Protein AF-0000000077050697 (afdb_homodimer)

Solvent-accessible surface area (backbone atoms only — not comparable to full-atom values): 26964 Å² total; per-residue (Å²): 130,78,78,72,77,66,85,52,24,42,41,36,39,26,27,23,24,44,26,46,41,58,76,64,43,28,37,49,39,69,56,74,50,48,52,27,74,66,10,50,52,34,11,34,51,31,8,44,47,38,38,74,70,66,63,72,64,63,34,35,37,26,16,50,36,51,28,16,42,50,24,42,50,38,16,26,50,55,42,72,49,66,53,45,53,56,48,64,35,68,53,36,34,37,38,32,39,25,58,45,41,70,39,42,50,64,62,46,26,72,72,64,32,60,70,53,47,45,39,40,72,37,33,44,76,43,45,33,57,57,44,54,82,84,36,95,81,21,51,82,76,36,79,91,40,63,90,50,61,68,90,73,51,60,42,36,27,17,45,47,56,38,28,65,55,26,48,57,49,38,63,70,59,49,44,59,42,33,66,72,53,40,27,37,36,36,20,26,24,62,53,36,47,46,35,48,49,31,64,74,49,66,50,49,70,74,59,50,48,73,62,58,73,39,59,18,43,38,31,38,38,38,20,40,89,86,62,47,75,49,69,41,94,75,27,57,80,81,44,38,37,27,64,65,73,61,65,69,60,50,54,53,42,27,51,52,61,67,52,73,78,57,81,131,132,77,79,73,76,64,85,52,23,42,41,35,40,25,26,23,25,43,26,47,41,59,76,64,42,30,38,49,38,70,57,75,50,50,52,27,74,67,11,50,51,34,9,34,50,29,8,43,48,39,36,75,71,65,64,70,64,63,35,36,37,24,16,49,36,51,28,17,42,50,23,42,49,39,16,27,51,54,40,72,49,65,52,44,54,55,47,65,35,69,52,37,34,37,40,32,39,24,57,46,42,70,38,42,50,65,61,46,26,73,71,65,32,58,69,54,47,45,40,39,71,35,34,42,75,42,47,34,58,58,42,53,83,84,37,93,82,21,51,82,77,35,79,91,42,63,88,51,61,68,92,75,53,59,40,36,27,18,48,48,55,38,29,66,55,24,46,59,50,39,62,69,58,49,47,59,42,32,65,72,53,41,26,38,37,37,18,26,24,60,51,36,45,48,34,48,48,31,63,75,49,66,50,49,70,75,59,50,48,74,64,59,72,39,58,18,43,39,32,38,37,38,19,37,89,84,61,46,75,48,71,41,95,74,27,58,81,81,44,39,37,28,64,65,72,62,64,68,60,49,54,52,42,28,51,52,62,67,52,72,79,56,80,130

Secondary structure (DSSP, 8-state):
------SSEEEEEEE---BHHHHTTB--TTS-PPBPHHHHHHHHHHHHHHHHTT---SEEEE-SSHHHHHHHHHHHHHTT-TTS-EEE-GGGSPPP-GGGTT-BHHHHHHHH-HHHHHHHHH-SSPPPPPPPTTSTT-GGGSGGGTTS-GGGS-SS--HHHHHHHHHHHIIIIIHHHHHTT--EEEEE-HHHHHHHHHHHTT--HHHHTT--PPTT--EEEEE-TTS-B---TT--TT-SSEESS-HHHHHHHHHHHHGGG---/------SSEEEEEEE---BHHHHTTB--TTS-PPBPHHHHHHHHHHHHHHHHTT---SEEEE-SSHHHHHHHHHHHHHTT-TTS-EEE-GGGSPPP-GGGTT-BHHHHHHHH-HHHHHHHHH-SS-PPPPPPTTSTT-GGGSGGGTTS-GGGS-SS--HHHHHHHHHHHIIIIIHHHHHTT--EEEEE-HHHHHHHHHHHTT--HHHHTT----TT--EEEEE-TTS-B---TT--TT-SSEESS-HHHHHHHHHHHHGGG---

Organism: Blastocystis hominis (NCBI:txid12968)

InterPro domains:
  IPR001345 Phosphoglycerate/bisphosphoglycerate mutase, active site [PS00175] (13-22)
  IPR005952 Phosphoglycerate mutase 1 [MF_01039] (8-244)
  IPR005952 Phosphoglycerate mutase 1 [PTHR11931] (9-262)
  IPR005952 Phosphoglycerate mutase 1 [TIGR01258] (10-262)
  IPR013078 Histidine phosphatase superfamily, clade-1 [PF00300] (11-130)
  IPR013078 Histidine phosphatase superfamily, clade-1 [SM00855] (10-196)
  IPR013078 Histidine phosphatase superfamily, clade-1 [cd07067] (10-232)
  IPR029033 Histidine phosphatase superfamily [G3DSA:3.40.50.1240] (3-264)
  IPR029033 Histidine phosphatase superfamily [SSF53254] (10-228)

Sequence (528 aa):
MASSVKPFNRLVLVRHGESQWNKENRFTGWYDVPLSDKGIEEAREGGRLIKAEGLEFDAAYTSCLKRAIKTLFLSLEEADQLWIPVTKCWRLNERHYGALTGLNKQETVDKHGIDQVMIWRRSYDIPPPAVTTDSEYYPGNDRRYADIPKNELPTTESLKTTAERFLPYWKEEIFPRVLKGERLIISAHGNSLRALVMYLDQISEKDITGLNIPTACPLVYDFDEKGNIIPHPDAIAPLRGHYLGDQAAIRAKINKVANQTKKKMASSVKPFNRLVLVRHGESQWNKENRFTGWYDVPLSDKGIEEAREGGRLIKAEGLEFDAAYTSCLKRAIKTLFLSLEEADQLWIPVTKCWRLNERHYGALTGLNKQETVDKHGIDQVMIWRRSYDIPPPAVTTDSEYYPGNDRRYADIPKNELPTTESLKTTAERFLPYWKEEIFPRVLKGERLIISAHGNSLRALVMYLDQISEKDITGLNIPTACPLVYDFDEKGNIIPHPDAIAPLRGHYLGDQAAIRAKINKVANQTKKK

pLDDT: mean 94.72, std 10.79, range [26.59, 99.0]

Nearest PDB structures (foldseek):
  1e58-assembly1_A  TM=9.901E-01  e=5.405E-39  Escherichia coli K-12
  5vve-assembly1_A  TM=9.774E-01  e=3.260E-39  Naegleria fowleri
  3gp5-assembly1_A  TM=9.749E-01  e=2.626E-38  Burkholderia pseudomallei
  4odi-assembly1_C  TM=9.774E-01  e=1.166E-36  Toxoplasma gondii ME49
  3kkk-assembly1_A  TM=9.720E-01  e=1.558E-35  Plasmodium falciparum 3D7

Foldseek 3Di:
DPPPPDQWFKEKEAEFFAFPCNVVQAAAFQNQTARDPRRLVLLLVLLLLCLVVVHDFQEEEEEPHHRLVSSVCNSCVSNVNNPHYYYYYNLQTGFQQAPRHPPHLQVVCVVPNLVVSLCCVQAAFDHHDFHDCPDPSFCCVPPSCVPPPSVLTGRGGGLNVSLVSNVVCCVPPPQVCSLVRGYYYYGGHFSNVLSVQCVQLVPDSVRSSLFGDFHNWMWMWIAGNVGHTDADPQDDPPGRTHTGDDSVVRVVRRVVRNCSNDDD/DPPPPDQWFKEKEAEFFAFPCNVVQAAAFQNQTARDPRRLVLLLVLLLLCLVVVHDFQEEEEEPHHRLVSSVCNSCVSNVNNPHYYYYYNLQTGFQQAPRHPPHLQVVCVVPNLVVSLCCPQAAFDHHDFHDCPDPSFCCVPPSCVPPPSVLTGRIGGLNVSLVSNVVCCVPPPQVCSLVRGYYYYGGHF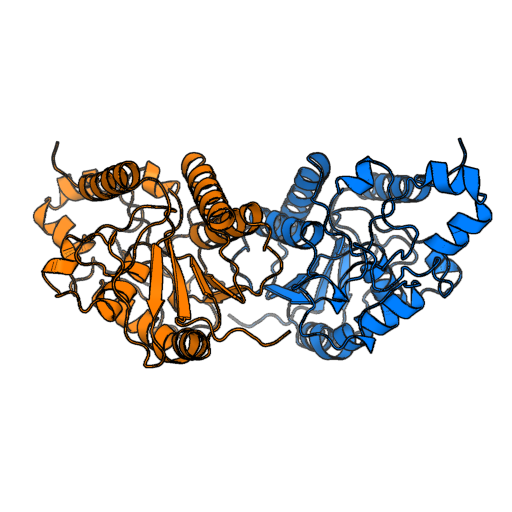SNVLSVQCVQLVPDSVRSSLFGDFHNWMWMWIAGNVGHTDADPQDDPPGRTHTGDDSVVRVVRRVVRNCSNDDD

Structure (mmCIF, N/CA/C/O backbone):
data_AF-0000000077050697-model_v1
#
loop_
_entity.id
_entity.type
_entity.pdbx_description
1 polymer 'Phosphoglycerate mutase'
#
loop_
_atom_site.group_PDB
_atom_site.id
_atom_site.type_symbol
_atom_site.label_atom_id
_atom_site.label_alt_id
_atom_site.label_comp_id
_atom_site.label_asym_id
_atom_site.label_entity_id
_atom_site.label_seq_id
_atom_site.pdbx_PDB_ins_code
_atom_site.Cartn_x
_atom_site.Cartn_y
_atom_site.Cartn_z
_atom_site.occupancy
_atom_site.B_iso_or_equiv
_atom_site.auth_seq_id
_atom_site.auth_comp_id
_atom_site.auth_asym_id
_atom_site.auth_atom_id
_atom_site.pdbx_PDB_model_num
ATOM 1 N N . MET A 1 1 ? -24.938 -2.729 17.453 1 27.16 1 MET A N 1
ATOM 2 C CA . MET A 1 1 ? -25.453 -3.516 16.344 1 27.16 1 MET A CA 1
ATOM 3 C C . MET A 1 1 ? -24.859 -4.918 16.328 1 27.16 1 MET A C 1
ATOM 5 O O . MET A 1 1 ? -23.641 -5.074 16.516 1 27.16 1 MET A O 1
ATOM 9 N N . ALA A 1 2 ? -25.562 -5.949 16.688 1 29.33 2 ALA A N 1
ATOM 10 C CA . ALA A 1 2 ? -25.328 -7.379 16.859 1 29.33 2 ALA A CA 1
ATOM 11 C C . ALA A 1 2 ? -24.516 -7.938 15.688 1 29.33 2 ALA A C 1
ATOM 13 O O . ALA A 1 2 ? -24.859 -7.719 14.523 1 29.33 2 ALA A O 1
ATOM 14 N N . SER A 1 3 ? -23.156 -8.086 15.727 1 36.81 3 SER A N 1
ATOM 15 C CA . SER A 1 3 ? -22.391 -8.734 14.672 1 36.81 3 SER A CA 1
ATOM 16 C C . SER A 1 3 ? -23.156 -9.898 14.062 1 36.81 3 SER A C 1
ATOM 18 O O . SER A 1 3 ? -23.484 -10.867 14.75 1 36.81 3 SER A O 1
ATOM 20 N N . SER A 1 4 ? -24.203 -9.703 13.32 1 39.28 4 SER A N 1
ATOM 21 C CA . SER A 1 4 ? -24.828 -10.844 12.656 1 39.28 4 SER A CA 1
ATOM 22 C C . SER A 1 4 ? -23.781 -11.867 12.234 1 39.28 4 SER A C 1
ATOM 24 O O . SER A 1 4 ? -22.781 -11.531 11.586 1 39.28 4 SER A O 1
ATOM 26 N N . VAL A 1 5 ? -23.438 -12.938 12.906 1 45.5 5 VAL A N 1
ATOM 27 C CA . VAL A 1 5 ? -22.594 -14.094 12.633 1 45.5 5 VAL A CA 1
ATOM 28 C C . VAL A 1 5 ? -22.703 -14.484 11.164 1 45.5 5 VAL A C 1
ATOM 30 O O . VAL A 1 5 ? -23.781 -14.867 10.695 1 45.5 5 VAL A O 1
ATOM 33 N N . LYS A 1 6 ? -22.016 -13.836 10.281 1 57.53 6 LYS A N 1
ATOM 34 C CA . LYS A 1 6 ? -22.078 -14.359 8.922 1 57.53 6 LYS A CA 1
ATOM 35 C C . LYS A 1 6 ? -21.797 -15.859 8.898 1 57.53 6 LYS A C 1
ATOM 37 O O . LYS A 1 6 ? -20.828 -16.328 9.523 1 57.53 6 LYS A O 1
ATOM 42 N N . PRO A 1 7 ? -22.688 -16.641 8.258 1 70 7 PRO A N 1
ATOM 43 C CA . PRO A 1 7 ? -22.656 -18.109 8.242 1 70 7 PRO A CA 1
ATOM 44 C C . PRO A 1 7 ? -21.359 -18.656 7.629 1 70 7 PRO A C 1
ATOM 46 O O . PRO A 1 7 ? -21.094 -19.859 7.742 1 70 7 PRO A O 1
ATOM 49 N N . PHE A 1 8 ? -20.453 -17.766 7.012 1 85.81 8 PHE A N 1
ATOM 50 C CA . PHE A 1 8 ? -19.219 -18.312 6.445 1 85.81 8 PHE A CA 1
ATOM 51 C C . PHE A 1 8 ? -18.109 -17.266 6.492 1 85.81 8 PHE A C 1
ATOM 53 O O . PHE A 1 8 ? -18.375 -16.078 6.656 1 85.81 8 PHE A O 1
ATOM 60 N N . ASN A 1 9 ? -16.875 -17.703 6.59 1 91.81 9 ASN A N 1
ATOM 61 C CA . ASN A 1 9 ? -15.68 -16.891 6.457 1 91.81 9 ASN A CA 1
ATOM 62 C C . ASN A 1 9 ? -15.227 -16.781 5.004 1 91.81 9 ASN A C 1
ATOM 64 O O . ASN A 1 9 ? -15.305 -17.766 4.258 1 91.81 9 ASN A O 1
ATOM 68 N N . ARG A 1 10 ? -14.812 -15.586 4.629 1 95.56 10 ARG A N 1
ATOM 69 C CA . ARG A 1 10 ? -14.578 -15.375 3.203 1 95.56 10 ARG A CA 1
ATOM 70 C C . ARG A 1 10 ? -13.125 -14.992 2.941 1 95.56 10 ARG A C 1
ATOM 72 O O . ARG A 1 10 ? -12.531 -14.227 3.703 1 95.56 10 ARG A O 1
ATOM 79 N N . LEU A 1 11 ? -12.547 -15.516 1.883 1 98.62 11 LEU A N 1
ATOM 80 C CA . LEU A 1 11 ? -11.227 -15.219 1.341 1 98.62 11 LEU A CA 1
ATOM 81 C C . LEU A 1 11 ? -11.312 -14.883 -0.144 1 98.62 11 LEU A C 1
ATOM 83 O O . LEU A 1 11 ? -11.969 -15.594 -0.908 1 98.62 11 LEU A O 1
ATOM 87 N N . VAL A 1 12 ? -10.703 -13.773 -0.524 1 98.94 12 VAL A N 1
ATOM 88 C CA . VAL A 1 12 ? -10.625 -13.414 -1.937 1 98.94 12 VAL A CA 1
ATOM 89 C C . VAL A 1 12 ? -9.188 -13.547 -2.426 1 98.94 12 VAL A C 1
ATOM 91 O O . VAL A 1 12 ? -8.25 -13.062 -1.777 1 98.94 12 VAL A O 1
ATOM 94 N N . LEU A 1 13 ? -8.969 -14.242 -3.494 1 98.94 13 LEU A N 1
ATOM 95 C CA . LEU A 1 13 ? -7.68 -14.406 -4.152 1 98.94 13 LEU A CA 1
ATOM 96 C C . LEU A 1 13 ? -7.652 -13.68 -5.488 1 98.94 13 LEU A C 1
ATOM 98 O O . LEU A 1 13 ? -8.602 -13.773 -6.273 1 98.94 13 LEU A O 1
ATOM 102 N N . VAL A 1 14 ? -6.57 -12.969 -5.742 1 98.94 14 VAL A N 1
ATOM 103 C CA . VAL A 1 14 ? -6.426 -12.25 -7.008 1 98.94 14 VAL A CA 1
ATOM 104 C C . VAL A 1 14 ? -5.012 -12.445 -7.551 1 98.94 14 VAL A C 1
ATOM 106 O O . VAL A 1 14 ? -4.035 -12.055 -6.906 1 98.94 14 VAL A O 1
ATOM 109 N N . ARG A 1 15 ? -4.898 -13.07 -8.695 1 98.94 15 ARG A N 1
ATOM 110 C CA . ARG A 1 15 ? -3.629 -13.039 -9.406 1 98.94 15 ARG A CA 1
ATOM 111 C C . ARG A 1 15 ? -3.34 -11.641 -9.953 1 98.94 15 ARG A C 1
ATOM 113 O O . ARG A 1 15 ? -4.254 -10.938 -10.391 1 98.94 15 ARG A O 1
ATOM 120 N N . HIS A 1 16 ? -2.084 -11.281 -9.953 1 98.94 16 HIS A N 1
ATOM 121 C CA . HIS A 1 16 ? -1.757 -9.969 -10.492 1 98.94 16 HIS A CA 1
ATOM 122 C C . HIS A 1 16 ? -2.26 -9.82 -11.922 1 98.94 16 HIS A C 1
ATOM 124 O O . HIS A 1 16 ? -2.486 -10.82 -12.617 1 98.94 16 HIS A O 1
ATOM 130 N N . GLY A 1 17 ? -2.422 -8.578 -12.406 1 98.75 17 GLY A N 1
ATOM 131 C CA . GLY A 1 17 ? -2.76 -8.312 -13.797 1 98.75 17 GLY A CA 1
ATOM 132 C C . GLY A 1 17 ? -1.638 -8.648 -14.758 1 98.75 17 GLY A C 1
ATOM 133 O O . GLY A 1 17 ? -0.542 -9.023 -14.336 1 98.75 17 GLY A O 1
ATOM 134 N N . GLU A 1 18 ? -1.952 -8.469 -16.047 1 98.44 18 GLU A N 1
ATOM 135 C CA . GLU A 1 18 ? -0.932 -8.703 -17.062 1 98.44 18 GLU A CA 1
ATOM 136 C C . GLU A 1 18 ? 0.315 -7.863 -16.812 1 98.44 18 GLU A C 1
ATOM 138 O O . GLU A 1 18 ? 0.217 -6.66 -16.562 1 98.44 18 GLU A O 1
ATOM 143 N N . SER A 1 19 ? 1.429 -8.547 -16.734 1 98.5 19 SER A N 1
ATOM 144 C CA . SER A 1 19 ? 2.701 -7.844 -16.609 1 98.5 19 SER A CA 1
ATOM 145 C C . SER A 1 19 ? 3.314 -7.547 -17.969 1 98.5 19 SER A C 1
ATOM 147 O O . SER A 1 19 ? 2.869 -8.086 -18.984 1 98.5 19 SER A O 1
ATOM 149 N N . GLN A 1 20 ? 4.305 -6.723 -17.938 1 98.5 20 GLN A N 1
ATOM 150 C CA . GLN A 1 20 ? 5.035 -6.434 -19.172 1 98.5 20 GLN A CA 1
ATOM 151 C C . GLN A 1 20 ? 5.648 -7.703 -19.766 1 98.5 20 GLN A C 1
ATOM 153 O O . GLN A 1 20 ? 5.629 -7.902 -20.984 1 98.5 20 GLN A O 1
ATOM 158 N N . TRP A 1 21 ? 6.168 -8.602 -18.938 1 97.81 21 TRP A N 1
ATOM 159 C CA . TRP A 1 21 ? 6.82 -9.805 -19.453 1 97.81 21 TRP A CA 1
ATOM 160 C C . TRP A 1 21 ? 5.789 -10.875 -19.812 1 97.81 21 TRP A C 1
ATOM 162 O O . TRP A 1 21 ? 6.078 -11.797 -20.578 1 97.81 21 TRP A O 1
ATOM 172 N N . ASN A 1 22 ? 4.586 -10.812 -19.203 1 95.44 22 ASN A N 1
ATOM 173 C CA . ASN A 1 22 ? 3.488 -11.57 -19.781 1 95.44 22 ASN A CA 1
ATOM 174 C C . ASN A 1 22 ? 3.248 -11.188 -21.234 1 95.44 22 ASN A C 1
ATOM 176 O O . ASN A 1 22 ? 3.156 -12.055 -22.109 1 95.44 22 ASN A O 1
ATOM 180 N N . LYS A 1 23 ? 3.1 -9.922 -21.453 1 95.69 23 LYS A N 1
ATOM 181 C CA . LYS A 1 23 ? 2.83 -9.359 -22.781 1 95.69 23 LYS A CA 1
ATOM 182 C C . LYS A 1 23 ? 3.924 -9.75 -23.766 1 95.69 23 LYS A C 1
ATOM 184 O O . LYS A 1 23 ? 3.645 -10 -24.953 1 95.69 23 LYS A O 1
ATOM 189 N N . GLU A 1 24 ? 5.078 -9.883 -23.297 1 96.88 24 GLU A N 1
ATOM 190 C CA . GLU A 1 24 ? 6.227 -10.188 -24.156 1 96.88 24 GLU A CA 1
ATOM 191 C C . GLU A 1 24 ? 6.496 -11.688 -24.203 1 96.88 24 GLU A C 1
ATOM 193 O O . GLU A 1 24 ? 7.484 -12.125 -24.797 1 96.88 24 GLU A O 1
ATOM 198 N N . ASN A 1 25 ? 5.734 -12.484 -23.578 1 95.44 25 ASN A N 1
ATOM 199 C CA . ASN A 1 25 ? 5.812 -13.945 -23.562 1 95.44 25 ASN A CA 1
ATOM 200 C C . ASN A 1 25 ? 7.156 -14.43 -23.016 1 95.44 25 ASN A C 1
ATOM 202 O O . ASN A 1 25 ? 7.797 -15.297 -23.625 1 95.44 25 ASN A O 1
ATOM 206 N N . ARG A 1 26 ? 7.516 -13.82 -21.859 1 97.5 26 ARG A N 1
ATOM 207 C CA . ARG A 1 26 ? 8.773 -14.188 -21.203 1 97.5 26 ARG A CA 1
ATOM 208 C C . ARG A 1 26 ? 8.516 -14.859 -19.859 1 97.5 26 ARG A C 1
ATOM 210 O O . ARG A 1 26 ? 7.508 -14.586 -19.203 1 97.5 26 ARG A O 1
ATOM 217 N N . PHE A 1 27 ? 9.461 -15.742 -19.531 1 97.5 27 PHE A N 1
ATOM 218 C CA . PHE A 1 27 ? 9.453 -16.281 -18.172 1 97.5 27 PHE A CA 1
ATOM 219 C C . PHE A 1 27 ? 9.844 -15.195 -17.172 1 97.5 27 PHE A C 1
ATOM 221 O O . PHE A 1 27 ? 10.906 -14.586 -17.281 1 97.5 27 PHE A O 1
ATOM 228 N N . THR A 1 28 ? 9.047 -14.961 -16.203 1 97.69 28 THR A N 1
ATOM 229 C CA . THR A 1 28 ? 9.305 -13.859 -15.273 1 97.69 28 THR A CA 1
ATOM 230 C C . THR A 1 28 ? 9.781 -14.383 -13.922 1 97.69 28 THR A C 1
ATOM 232 O O . THR A 1 28 ? 10.961 -14.25 -13.586 1 97.69 28 THR A O 1
ATOM 235 N N . GLY A 1 29 ? 8.859 -15.07 -13.125 1 97.88 29 GLY A N 1
ATOM 236 C CA . GLY A 1 29 ? 9.188 -15.562 -11.797 1 97.88 29 GLY A CA 1
ATOM 237 C C . GLY A 1 29 ? 9.375 -14.461 -10.773 1 97.88 29 GLY A C 1
ATOM 238 O O . GLY A 1 29 ? 8.5 -13.602 -10.609 1 97.88 29 GLY A O 1
ATOM 239 N N . TRP A 1 30 ? 10.562 -14.422 -10.102 1 98.44 30 TRP A N 1
ATOM 240 C CA . TRP A 1 30 ? 10.828 -13.469 -9.031 1 98.44 30 TRP A CA 1
ATOM 241 C C . TRP A 1 30 ? 11.305 -12.133 -9.594 1 98.44 30 TRP A C 1
ATOM 243 O O . TRP A 1 30 ? 11.438 -11.156 -8.852 1 98.44 30 TRP A O 1
ATOM 253 N N . TYR A 1 31 ? 11.586 -12.102 -10.961 1 98.06 31 TYR A N 1
ATOM 254 C CA . TYR A 1 31 ? 12 -10.812 -11.516 1 98.06 31 TYR A CA 1
ATOM 255 C C . TYR A 1 31 ? 10.891 -9.781 -11.367 1 98.06 31 TYR A C 1
ATOM 257 O O . TYR A 1 31 ? 9.719 -10.086 -11.57 1 98.06 31 TYR A O 1
ATOM 265 N N . ASP A 1 32 ? 11.25 -8.555 -11.039 1 98.31 32 ASP A N 1
ATOM 266 C CA . ASP A 1 32 ? 10.281 -7.551 -10.594 1 98.31 32 ASP A CA 1
ATOM 267 C C . ASP A 1 32 ? 9.828 -6.664 -11.75 1 98.31 32 ASP A C 1
ATOM 269 O O . ASP A 1 32 ? 10.141 -5.473 -11.781 1 98.31 32 ASP A O 1
ATOM 273 N N . VAL A 1 33 ? 8.992 -7.215 -12.562 1 98.19 33 VAL A N 1
ATOM 274 C CA . VAL A 1 33 ? 8.508 -6.547 -13.766 1 98.19 33 VAL A CA 1
ATOM 275 C C . VAL A 1 33 ? 7.188 -5.832 -13.461 1 98.19 33 VAL A C 1
ATOM 277 O O . VAL A 1 33 ? 6.359 -6.34 -12.703 1 98.19 33 VAL A O 1
ATOM 280 N N . PRO A 1 34 ? 6.953 -4.66 -14.023 1 98.69 34 PRO A N 1
ATOM 281 C CA . PRO A 1 34 ? 5.715 -3.92 -13.781 1 98.69 34 PRO A CA 1
ATOM 282 C C . PRO A 1 34 ? 4.527 -4.488 -14.555 1 98.69 34 PRO A C 1
ATOM 284 O O . PRO A 1 34 ? 4.711 -5.312 -15.461 1 98.69 34 PRO A O 1
ATOM 287 N N . LEU A 1 35 ? 3.377 -4.062 -14.148 1 98.88 35 LEU A N 1
ATOM 288 C CA . LEU A 1 35 ? 2.172 -4.316 -14.93 1 98.88 35 LEU A CA 1
ATOM 289 C C . LEU A 1 35 ? 2.244 -3.619 -16.281 1 98.88 35 LEU A C 1
ATOM 291 O O . LEU A 1 35 ? 2.852 -2.553 -16.406 1 98.88 35 LEU A O 1
ATOM 295 N N . SER A 1 36 ? 1.639 -4.246 -17.328 1 98.69 36 SER A N 1
ATOM 296 C CA . SER A 1 36 ? 1.348 -3.535 -18.578 1 98.69 36 SER A CA 1
ATOM 297 C C . SER A 1 36 ? 0.151 -2.604 -18.406 1 98.69 36 SER A C 1
ATOM 299 O O . SER A 1 36 ? -0.524 -2.629 -17.375 1 98.69 36 SER A O 1
ATOM 301 N N . ASP A 1 37 ? -0.1 -1.785 -19.438 1 98.38 37 ASP A N 1
ATOM 302 C CA . ASP A 1 37 ? -1.284 -0.933 -19.406 1 98.38 37 ASP A CA 1
ATOM 303 C C . ASP A 1 37 ? -2.557 -1.767 -19.281 1 98.38 37 ASP A C 1
ATOM 305 O O . ASP A 1 37 ? -3.469 -1.411 -18.531 1 98.38 37 ASP A O 1
ATOM 309 N N . LYS A 1 38 ? -2.596 -2.789 -20.031 1 98.25 38 LYS A N 1
ATOM 310 C CA . LYS A 1 38 ? -3.734 -3.697 -19.938 1 98.25 38 LYS A CA 1
ATOM 311 C C . LYS A 1 38 ? -3.854 -4.281 -18.531 1 98.25 38 LYS A C 1
ATOM 313 O O . LYS A 1 38 ? -4.957 -4.41 -18 1 98.25 38 LYS A O 1
ATOM 318 N N . GLY A 1 39 ? -2.727 -4.664 -17.938 1 98.75 39 GLY A N 1
ATOM 319 C CA . GLY A 1 39 ? -2.717 -5.191 -16.578 1 98.75 39 GLY A CA 1
ATOM 320 C C . GLY A 1 39 ? -3.252 -4.211 -15.555 1 98.75 39 GLY A C 1
ATOM 321 O O . GLY A 1 39 ? -3.928 -4.609 -14.602 1 98.75 39 GLY A O 1
ATOM 322 N N . ILE A 1 40 ? -2.982 -2.986 -15.742 1 98.81 40 ILE A N 1
ATOM 323 C CA . ILE A 1 40 ? -3.482 -1.929 -14.875 1 98.81 40 ILE A CA 1
ATOM 324 C C . ILE A 1 40 ? -5.008 -1.877 -14.945 1 98.81 40 ILE A C 1
ATOM 326 O O . ILE A 1 40 ? -5.684 -1.843 -13.914 1 98.81 40 ILE A O 1
ATOM 330 N N . GLU A 1 41 ? -5.488 -1.9 -16.109 1 98.69 41 GLU A N 1
ATOM 331 C CA . GLU A 1 41 ? -6.934 -1.846 -16.297 1 98.69 41 GLU A CA 1
ATOM 332 C C . GLU A 1 41 ? -7.605 -3.105 -15.75 1 98.69 41 GLU A C 1
ATOM 334 O O . GLU A 1 41 ? -8.695 -3.037 -15.18 1 98.69 41 GLU A O 1
ATOM 339 N N . GLU A 1 42 ? -6.988 -4.258 -15.945 1 98.62 42 GLU A N 1
ATOM 340 C CA . GLU A 1 42 ? -7.508 -5.5 -15.391 1 98.62 42 GLU A CA 1
ATOM 341 C C . GLU A 1 42 ? -7.648 -5.406 -13.875 1 98.62 42 GLU A C 1
ATOM 343 O O . GLU A 1 42 ? -8.664 -5.824 -13.312 1 98.62 42 GLU A O 1
ATOM 348 N N . ALA A 1 43 ? -6.629 -4.867 -13.242 1 98.88 43 ALA A N 1
ATOM 349 C CA . ALA A 1 43 ? -6.637 -4.723 -11.781 1 98.88 43 ALA A CA 1
ATOM 350 C C . ALA A 1 43 ? -7.773 -3.814 -11.328 1 98.88 43 ALA A C 1
ATOM 352 O O . ALA A 1 43 ? -8.461 -4.113 -10.352 1 98.88 43 ALA A O 1
ATOM 353 N N . ARG A 1 44 ? -7.953 -2.711 -12.055 1 98.81 44 ARG A N 1
ATOM 354 C CA . ARG A 1 44 ? -9.039 -1.788 -11.742 1 98.81 44 ARG A CA 1
ATOM 355 C C . ARG A 1 44 ? -10.398 -2.463 -11.906 1 98.81 44 ARG A C 1
ATOM 357 O O . ARG A 1 44 ? -11.281 -2.297 -11.062 1 98.81 44 ARG A O 1
ATOM 364 N N . GLU A 1 45 ? -10.531 -3.205 -12.984 1 98.62 45 GLU A N 1
ATOM 365 C CA . GLU A 1 45 ? -11.773 -3.936 -13.219 1 98.62 45 GLU A CA 1
ATOM 366 C C . GLU A 1 45 ? -12.062 -4.918 -12.086 1 98.62 45 GLU A C 1
ATOM 368 O O . GLU A 1 45 ? -13.203 -5.039 -11.633 1 98.62 45 GLU A O 1
ATOM 373 N N . GLY A 1 46 ? -11.055 -5.645 -11.672 1 98.62 46 GLY A N 1
ATOM 374 C CA . GLY A 1 46 ? -11.219 -6.512 -10.516 1 98.62 46 GLY A CA 1
ATOM 375 C C . GLY A 1 46 ? -11.719 -5.781 -9.281 1 98.62 46 GLY A C 1
ATOM 376 O O . GLY A 1 46 ? -12.594 -6.277 -8.57 1 98.62 46 GLY A O 1
ATOM 377 N N . GLY A 1 47 ? -11.164 -4.598 -9.047 1 98.81 47 GLY A N 1
ATOM 378 C CA . GLY A 1 47 ? -11.602 -3.775 -7.93 1 98.81 47 GLY A CA 1
ATOM 379 C C . GLY A 1 47 ? -13.055 -3.34 -8.047 1 98.81 47 GLY A C 1
ATOM 380 O O . GLY A 1 47 ? -13.773 -3.301 -7.051 1 98.81 47 GLY A O 1
ATOM 381 N N . ARG A 1 48 ? -13.445 -2.977 -9.234 1 98.81 48 ARG A N 1
ATOM 382 C CA . ARG A 1 48 ? -14.828 -2.574 -9.461 1 98.81 48 ARG A CA 1
ATOM 383 C C . ARG A 1 48 ? -15.789 -3.727 -9.18 1 98.81 48 ARG A C 1
ATOM 385 O O . ARG A 1 48 ? -16.875 -3.516 -8.648 1 98.81 48 ARG A O 1
ATOM 392 N N . LEU A 1 49 ? -15.391 -4.949 -9.539 1 98.62 49 LEU A N 1
ATOM 393 C CA . LEU A 1 49 ? -16.203 -6.125 -9.25 1 98.62 49 LEU A CA 1
ATOM 394 C C . LEU A 1 49 ? -16.328 -6.336 -7.742 1 98.62 49 LEU A C 1
ATOM 396 O O . LEU A 1 49 ? -17.406 -6.652 -7.238 1 98.62 49 LEU A O 1
ATOM 400 N N . ILE A 1 50 ? -15.242 -6.172 -7.043 1 98.75 50 ILE A N 1
ATOM 401 C CA . ILE A 1 50 ? -15.227 -6.297 -5.586 1 98.75 50 ILE A CA 1
ATOM 402 C C . ILE A 1 50 ? -16.219 -5.305 -4.973 1 98.75 50 ILE A C 1
ATOM 404 O O . ILE A 1 50 ? -17.016 -5.676 -4.113 1 98.75 50 ILE A O 1
ATOM 408 N N . LYS A 1 51 ? -16.109 -4.098 -5.414 1 98.62 51 LYS A N 1
ATOM 409 C CA . LYS A 1 51 ? -17.016 -3.055 -4.926 1 98.62 51 LYS A CA 1
ATOM 410 C C . LYS A 1 51 ? -18.469 -3.393 -5.234 1 98.62 51 LYS A C 1
ATOM 412 O O . LYS A 1 51 ? -19.344 -3.268 -4.367 1 98.62 51 LYS A O 1
ATOM 417 N N . ALA A 1 52 ? -18.734 -3.793 -6.453 1 98.25 52 ALA A N 1
ATOM 418 C CA . ALA A 1 52 ? -20.094 -4.102 -6.902 1 98.25 52 ALA A CA 1
ATOM 419 C C . ALA A 1 52 ? -20.703 -5.227 -6.066 1 98.25 52 ALA A C 1
ATOM 421 O O . ALA A 1 52 ? -21.906 -5.238 -5.82 1 98.25 52 ALA A O 1
ATOM 422 N N . GLU A 1 53 ? -19.875 -6.145 -5.633 1 97.19 53 GLU A N 1
ATOM 423 C CA . GLU A 1 53 ? -20.344 -7.285 -4.844 1 97.19 53 GLU A CA 1
ATOM 424 C C . GLU A 1 53 ? -20.469 -6.922 -3.367 1 97.19 53 GLU A C 1
ATOM 426 O O . GLU A 1 53 ? -20.891 -7.742 -2.555 1 97.19 53 GLU A O 1
ATOM 431 N N . GLY A 1 54 ? -20.031 -5.746 -3.037 1 97.25 54 GLY A N 1
ATOM 432 C CA . GLY A 1 54 ? -20.125 -5.285 -1.66 1 97.25 54 GLY A CA 1
ATOM 433 C C . GLY A 1 54 ? -19.141 -5.98 -0.735 1 97.25 54 GLY A C 1
ATOM 434 O O . GLY A 1 54 ? -19.391 -6.113 0.464 1 97.25 54 GLY A O 1
ATOM 435 N N . LEU A 1 55 ? -18.047 -6.465 -1.306 1 97.94 55 LEU A N 1
ATOM 436 C CA . LEU A 1 55 ? -17.062 -7.148 -0.488 1 97.94 55 LEU A CA 1
ATOM 437 C C . LEU A 1 55 ? -16.203 -6.148 0.286 1 97.94 55 LEU A C 1
ATOM 439 O O . LEU A 1 55 ? -15.656 -5.215 -0.298 1 97.94 55 LEU A O 1
ATOM 443 N N . GLU A 1 56 ? -16.109 -6.359 1.574 1 97.44 56 GLU A N 1
ATOM 444 C CA . GLU A 1 56 ? -15.258 -5.566 2.455 1 97.44 56 GLU A CA 1
ATOM 445 C C . GLU A 1 56 ? -14.148 -6.418 3.066 1 97.44 56 GLU A C 1
ATOM 447 O O . GLU A 1 56 ? -14.344 -7.613 3.311 1 97.44 56 GLU A O 1
ATOM 452 N N . PHE A 1 57 ? -13.039 -5.785 3.301 1 98.56 57 PHE A N 1
ATOM 453 C CA . PHE A 1 57 ? -11.898 -6.527 3.822 1 98.56 57 PHE A CA 1
ATOM 454 C C . PHE A 1 57 ? -11.406 -5.914 5.125 1 98.56 57 PHE A C 1
ATOM 456 O O . PHE A 1 57 ? -11.523 -4.703 5.336 1 98.56 57 PHE A O 1
ATOM 463 N N . ASP A 1 58 ? -10.875 -6.77 5.977 1 97.94 58 ASP A N 1
ATOM 464 C CA . ASP A 1 58 ? -10.258 -6.348 7.23 1 97.94 58 ASP A CA 1
ATOM 465 C C . ASP A 1 58 ? -8.742 -6.211 7.078 1 97.94 58 ASP A C 1
ATOM 467 O O . ASP A 1 58 ? -8.109 -5.434 7.793 1 97.94 58 ASP A O 1
ATOM 471 N N . ALA A 1 59 ? -8.148 -6.957 6.172 1 98.44 59 ALA A N 1
ATOM 472 C CA . ALA A 1 59 ? -6.715 -6.922 5.887 1 98.44 59 ALA A CA 1
ATOM 473 C C . ALA A 1 59 ? -6.414 -7.531 4.523 1 98.44 59 ALA A C 1
ATOM 475 O O . ALA A 1 59 ? -7.281 -8.156 3.906 1 98.44 59 ALA A O 1
ATOM 476 N N . ALA A 1 60 ? -5.188 -7.312 4.078 1 98.94 60 ALA A N 1
ATOM 477 C CA . ALA A 1 60 ? -4.75 -7.824 2.781 1 98.94 60 ALA A CA 1
ATOM 478 C C . ALA A 1 60 ? -3.328 -8.367 2.857 1 98.94 60 ALA A C 1
ATOM 480 O O . ALA A 1 60 ? -2.545 -7.961 3.719 1 98.94 60 ALA A O 1
ATOM 481 N N . TYR A 1 61 ? -3.049 -9.297 2.004 1 98.94 61 TYR A N 1
ATOM 482 C CA . TYR A 1 61 ? -1.714 -9.852 1.819 1 98.94 61 TYR A CA 1
ATOM 483 C C . TYR A 1 61 ? -1.28 -9.766 0.361 1 98.94 61 TYR A C 1
ATOM 485 O O . TYR A 1 61 ? -2.105 -9.891 -0.547 1 98.94 61 TYR A O 1
ATOM 493 N N . THR A 1 62 ? -0.051 -9.555 0.181 1 98.94 62 THR A N 1
ATOM 494 C CA . THR A 1 62 ? 0.506 -9.594 -1.166 1 98.94 62 THR A CA 1
ATOM 495 C C . THR A 1 62 ? 1.975 -10.008 -1.134 1 98.94 62 THR A C 1
ATOM 497 O O . THR A 1 62 ? 2.529 -10.258 -0.063 1 98.94 62 THR A O 1
ATOM 500 N N . SER A 1 63 ? 2.578 -10.219 -2.285 1 98.88 63 SER A N 1
ATOM 501 C CA . SER A 1 63 ? 3.982 -10.594 -2.402 1 98.88 63 SER A CA 1
ATOM 502 C C . SER A 1 63 ? 4.891 -9.367 -2.334 1 98.88 63 SER A C 1
ATOM 504 O O . SER A 1 63 ? 4.43 -8.266 -2.029 1 98.88 63 SER A O 1
ATOM 506 N N . CYS A 1 64 ? 6.176 -9.578 -2.549 1 98.75 64 CYS A N 1
ATOM 507 C CA . CYS A 1 64 ? 7.137 -8.484 -2.549 1 98.75 64 CYS A CA 1
ATOM 508 C C . CYS A 1 64 ? 7.391 -7.98 -3.965 1 98.75 64 CYS A C 1
ATOM 510 O O . CYS A 1 64 ? 8.305 -7.188 -4.191 1 98.75 64 CYS A O 1
ATOM 512 N N . LEU A 1 65 ? 6.594 -8.43 -4.922 1 98.88 65 LEU A N 1
ATOM 513 C CA . LEU A 1 65 ? 6.809 -8.055 -6.312 1 98.88 65 LEU A CA 1
ATOM 514 C C . LEU A 1 65 ? 5.805 -6.992 -6.746 1 98.88 65 LEU A C 1
ATOM 516 O O . LEU A 1 65 ? 4.617 -7.09 -6.438 1 98.88 65 LEU A O 1
ATOM 520 N N . LYS A 1 66 ? 6.25 -6.008 -7.512 1 98.81 66 LYS A N 1
ATOM 521 C CA . LYS A 1 66 ? 5.496 -4.777 -7.742 1 98.81 66 LYS A CA 1
ATOM 522 C C . LYS A 1 66 ? 4.219 -5.059 -8.531 1 98.81 66 LYS A C 1
ATOM 524 O O . LYS A 1 66 ? 3.215 -4.363 -8.359 1 98.81 66 LYS A O 1
ATOM 529 N N . ARG A 1 67 ? 4.23 -6.059 -9.391 1 98.88 67 ARG A N 1
ATOM 530 C CA . ARG A 1 67 ? 3.027 -6.312 -10.18 1 98.88 67 ARG A CA 1
ATOM 531 C C . ARG A 1 67 ? 1.874 -6.762 -9.289 1 98.88 67 ARG A C 1
ATOM 533 O O . ARG A 1 67 ? 0.725 -6.371 -9.508 1 98.88 67 ARG A O 1
ATOM 540 N N . ALA A 1 68 ? 2.139 -7.574 -8.281 1 98.94 68 ALA A N 1
ATOM 541 C CA . ALA A 1 68 ? 1.103 -8.008 -7.348 1 98.94 68 ALA A CA 1
ATOM 542 C C . ALA A 1 68 ? 0.723 -6.887 -6.383 1 98.94 68 ALA A C 1
ATOM 544 O O . ALA A 1 68 ? -0.456 -6.699 -6.074 1 98.94 68 ALA A O 1
ATOM 545 N N . ILE A 1 69 ? 1.697 -6.121 -5.91 1 98.94 69 ILE A N 1
ATOM 546 C CA . ILE A 1 69 ? 1.466 -5.004 -5 1 98.94 69 ILE A CA 1
ATOM 547 C C . ILE A 1 69 ? 0.563 -3.971 -5.672 1 98.94 69 ILE A C 1
ATOM 549 O O . ILE A 1 69 ? -0.418 -3.516 -5.078 1 98.94 69 ILE A O 1
ATOM 553 N N . LYS A 1 70 ? 0.898 -3.654 -6.883 1 98.94 70 LYS A N 1
ATOM 554 C CA . LYS A 1 70 ? 0.13 -2.643 -7.605 1 98.94 70 LYS A CA 1
ATOM 555 C C . LYS A 1 70 ? -1.27 -3.15 -7.941 1 98.94 70 LYS A C 1
ATOM 557 O O . LYS A 1 70 ? -2.238 -2.389 -7.902 1 98.94 70 LYS A O 1
ATOM 562 N N . THR A 1 71 ? -1.361 -4.426 -8.289 1 98.94 71 THR A N 1
ATOM 563 C CA . THR A 1 71 ? -2.68 -5.008 -8.523 1 98.94 71 THR A CA 1
ATOM 564 C C . THR A 1 71 ? -3.561 -4.859 -7.285 1 98.94 71 THR A C 1
ATOM 566 O O . THR A 1 71 ? -4.715 -4.445 -7.387 1 98.94 71 THR A O 1
ATOM 569 N N . LEU A 1 72 ? -3.016 -5.199 -6.141 1 99 72 LEU A N 1
ATOM 570 C CA . LEU A 1 72 ? -3.764 -5.07 -4.895 1 99 72 LEU A CA 1
ATOM 571 C C . LEU A 1 72 ? -4.164 -3.617 -4.652 1 99 72 LEU A C 1
ATOM 573 O O . LEU A 1 72 ? -5.316 -3.334 -4.316 1 99 72 LEU A O 1
ATOM 577 N N . PHE A 1 73 ? -3.211 -2.754 -4.844 1 98.94 73 PHE A N 1
ATOM 578 C CA . PHE A 1 73 ? -3.451 -1.339 -4.59 1 98.94 73 PHE A CA 1
ATOM 579 C C . PHE A 1 73 ? -4.594 -0.821 -5.457 1 98.94 73 PHE A C 1
ATOM 581 O O . PHE A 1 73 ? -5.531 -0.199 -4.949 1 98.94 73 PHE A O 1
ATOM 588 N N . LEU A 1 74 ? -4.535 -1.063 -6.75 1 98.94 74 LEU A N 1
ATOM 589 C CA . LEU A 1 74 ? -5.543 -0.588 -7.691 1 98.94 74 LEU A CA 1
ATOM 590 C C . LEU A 1 74 ? -6.906 -1.201 -7.379 1 98.94 74 LEU A C 1
ATOM 592 O O . LEU A 1 74 ? -7.934 -0.525 -7.477 1 98.94 74 LEU A O 1
ATOM 596 N N . SER A 1 75 ? -6.918 -2.459 -7.023 1 98.94 75 SER A N 1
ATOM 597 C CA . SER A 1 75 ? -8.172 -3.115 -6.66 1 98.94 75 SER A CA 1
ATOM 598 C C . SER A 1 75 ? -8.797 -2.465 -5.434 1 98.94 75 SER A C 1
ATOM 600 O O . SER A 1 75 ? -9.992 -2.168 -5.426 1 98.94 75 SER A O 1
ATOM 602 N N . LEU A 1 76 ? -7.973 -2.238 -4.418 1 98.94 76 LEU A N 1
ATOM 603 C CA . LEU A 1 76 ? -8.469 -1.634 -3.188 1 98.94 76 LEU A CA 1
ATOM 604 C C . LEU A 1 76 ? -8.906 -0.192 -3.426 1 98.94 76 LEU A C 1
ATOM 606 O O . LEU A 1 76 ? -9.852 0.286 -2.801 1 98.94 76 LEU A O 1
ATOM 610 N N . GLU A 1 77 ? -8.172 0.484 -4.289 1 98.88 77 GLU A N 1
ATOM 611 C CA . GLU A 1 77 ? -8.547 1.856 -4.613 1 98.88 77 GLU A CA 1
ATOM 612 C C . GLU A 1 77 ? -9.938 1.913 -5.242 1 98.88 77 GLU A C 1
ATOM 614 O O . GLU A 1 77 ? -10.781 2.699 -4.812 1 98.88 77 GLU A O 1
ATOM 619 N N . GLU A 1 78 ? -10.141 1.057 -6.227 1 98.75 78 GLU A N 1
ATOM 620 C CA . GLU A 1 78 ? -11.445 1.002 -6.879 1 98.75 78 GLU A CA 1
ATOM 621 C C . GLU A 1 78 ? -12.531 0.591 -5.895 1 98.75 78 GLU A C 1
ATOM 623 O O . GLU A 1 78 ? -13.672 1.045 -6 1 98.75 78 GLU A O 1
ATOM 628 N N . ALA A 1 79 ? -12.211 -0.232 -4.945 1 98.69 79 ALA A N 1
ATOM 629 C CA . ALA A 1 79 ? -13.164 -0.715 -3.953 1 98.69 79 ALA A CA 1
ATOM 630 C C . ALA A 1 79 ? -13.312 0.275 -2.801 1 98.69 79 ALA A C 1
ATOM 632 O O . ALA A 1 79 ? -14.094 0.048 -1.874 1 98.69 79 ALA A O 1
ATOM 633 N N . ASP A 1 80 ? -12.57 1.351 -2.805 1 98.25 80 ASP A N 1
ATOM 634 C CA . ASP A 1 80 ? -12.586 2.408 -1.798 1 98.25 80 ASP A CA 1
ATOM 635 C C . ASP A 1 80 ? -12.211 1.86 -0.422 1 98.25 80 ASP A C 1
ATOM 637 O O . ASP A 1 80 ? -12.906 2.125 0.564 1 98.25 80 ASP A O 1
ATOM 641 N N . GLN A 1 81 ? -11.109 1.054 -0.371 1 98.69 81 GLN A N 1
ATOM 642 C CA . GLN A 1 81 ? -10.688 0.413 0.87 1 98.69 81 GLN A CA 1
ATOM 643 C C . GLN A 1 81 ? -9.172 0.477 1.033 1 98.69 81 GLN A C 1
ATOM 645 O O . GLN A 1 81 ? -8.555 -0.466 1.535 1 98.69 81 GLN A O 1
ATOM 650 N N . LEU A 1 82 ? -8.539 1.54 0.605 1 98.88 82 LEU A N 1
ATOM 651 C CA . LEU A 1 82 ? -7.086 1.668 0.637 1 98.88 82 LEU A CA 1
ATOM 652 C C . LEU A 1 82 ? -6.57 1.669 2.072 1 98.88 82 LEU A C 1
ATOM 654 O O . LEU A 1 82 ? -5.391 1.402 2.314 1 98.88 82 LEU A O 1
ATOM 658 N N . TRP A 1 83 ? -7.395 1.919 3.049 1 98.62 83 TRP A N 1
ATOM 659 C CA . TRP A 1 83 ? -6.961 2.139 4.426 1 98.62 83 TRP A CA 1
ATOM 660 C C . TRP A 1 83 ? -6.652 0.815 5.117 1 98.62 83 TRP A C 1
ATOM 662 O O . TRP A 1 83 ? -6.012 0.792 6.172 1 98.62 83 TRP A O 1
ATOM 672 N N . ILE A 1 84 ? -7.078 -0.327 4.617 1 98.5 84 ILE A N 1
ATOM 673 C CA . ILE A 1 84 ? -6.91 -1.577 5.352 1 98.5 84 ILE A CA 1
ATOM 674 C C . ILE A 1 84 ? -5.43 -1.938 5.422 1 98.5 84 ILE A C 1
ATOM 676 O O . ILE A 1 84 ? -4.656 -1.605 4.516 1 98.5 84 ILE A O 1
ATOM 680 N N . PRO A 1 85 ? -5.023 -2.621 6.48 1 98.56 85 PRO A N 1
ATOM 681 C CA . PRO A 1 85 ? -3.629 -3.053 6.59 1 98.56 85 PRO A CA 1
ATOM 682 C C . PRO A 1 85 ? -3.23 -4.043 5.496 1 98.56 85 PRO A C 1
ATOM 684 O O . PRO A 1 85 ? -4.023 -4.906 5.125 1 98.56 85 PRO A O 1
ATOM 687 N N . VAL A 1 86 ? -2.027 -3.844 4.953 1 98.88 86 VAL A N 1
ATOM 688 C CA . VAL A 1 86 ? -1.477 -4.723 3.926 1 98.88 86 VAL A CA 1
ATOM 689 C C . VAL A 1 86 ? -0.152 -5.309 4.402 1 98.88 86 VAL A C 1
ATOM 691 O O . VAL A 1 86 ? 0.755 -4.574 4.797 1 98.88 86 VAL A O 1
ATOM 694 N N . THR A 1 87 ? -0.066 -6.586 4.414 1 98.81 87 THR A N 1
ATOM 695 C CA . THR A 1 87 ? 1.175 -7.277 4.742 1 98.81 87 THR A CA 1
ATOM 696 C C . THR A 1 87 ? 1.824 -7.848 3.486 1 98.81 87 THR A C 1
ATOM 698 O O . THR A 1 87 ? 1.171 -8.539 2.703 1 98.81 87 THR A O 1
ATOM 701 N N . LYS A 1 88 ? 3.068 -7.504 3.291 1 98.75 88 LYS A N 1
ATOM 702 C CA . LYS A 1 88 ? 3.852 -8.039 2.18 1 98.75 88 LYS A CA 1
ATOM 703 C C . LYS A 1 88 ? 4.797 -9.141 2.652 1 98.75 88 LYS A C 1
ATOM 705 O O . LYS A 1 88 ? 5.469 -8.992 3.674 1 98.75 88 LYS A O 1
ATOM 710 N N . CYS A 1 89 ? 4.824 -10.195 1.895 1 98.62 89 CYS A N 1
ATOM 711 C CA . CYS A 1 89 ? 5.648 -11.328 2.303 1 98.62 89 CYS A CA 1
ATOM 712 C C . CYS A 1 89 ? 6.25 -12.031 1.093 1 98.62 89 CYS A C 1
ATOM 714 O O . CYS A 1 89 ? 5.539 -12.344 0.135 1 98.62 89 CYS A O 1
ATOM 716 N N . TRP A 1 90 ? 7.543 -12.359 1.174 1 98.62 90 TRP A N 1
ATOM 717 C CA . TRP A 1 90 ? 8.281 -12.984 0.079 1 98.62 90 TRP A CA 1
ATOM 718 C C . TRP A 1 90 ? 7.785 -14.406 -0.166 1 98.62 90 TRP A C 1
ATOM 720 O O . TRP A 1 90 ? 7.926 -14.938 -1.271 1 98.62 90 TRP A O 1
ATOM 730 N N . ARG A 1 91 ? 7.148 -14.984 0.777 1 98.69 91 ARG A N 1
ATOM 731 C CA . ARG A 1 91 ? 6.652 -16.344 0.622 1 98.69 91 ARG A CA 1
ATOM 732 C C . ARG A 1 91 ? 5.48 -16.391 -0.352 1 98.69 91 ARG A C 1
ATOM 734 O O . ARG A 1 91 ? 5.105 -17.469 -0.826 1 98.69 91 ARG A O 1
ATOM 741 N N . LEU A 1 92 ? 4.898 -15.25 -0.686 1 98.88 92 LEU A N 1
ATOM 742 C CA . LEU A 1 92 ? 3.805 -15.141 -1.647 1 98.88 92 LEU A CA 1
ATOM 743 C C . LEU A 1 92 ? 4.34 -14.852 -3.045 1 98.88 92 LEU A C 1
ATOM 745 O O . LEU A 1 92 ? 3.568 -14.773 -4.004 1 98.88 92 LEU A O 1
ATOM 749 N N . ASN A 1 93 ? 5.652 -14.719 -3.225 1 98.88 93 ASN A N 1
ATOM 750 C CA . ASN A 1 93 ? 6.227 -14.469 -4.543 1 98.88 93 ASN A CA 1
ATOM 751 C C . ASN A 1 93 ? 5.883 -15.578 -5.527 1 98.88 93 ASN A C 1
ATOM 753 O O . ASN A 1 93 ? 5.461 -16.656 -5.121 1 98.88 93 ASN A O 1
ATOM 757 N N . GLU A 1 94 ? 6.051 -15.273 -6.773 1 98.75 94 GLU A N 1
ATOM 758 C CA . GLU A 1 94 ? 5.879 -16.234 -7.859 1 98.75 94 GLU A CA 1
ATOM 759 C C . GLU A 1 94 ? 6.922 -17.344 -7.777 1 98.75 94 GLU A C 1
ATOM 761 O O . GLU A 1 94 ? 7.938 -17.203 -7.098 1 98.75 94 GLU A O 1
ATOM 766 N N . ARG A 1 95 ? 6.578 -18.453 -8.438 1 98.44 95 ARG A N 1
ATOM 767 C CA . ARG A 1 95 ? 7.582 -19.484 -8.664 1 98.44 95 ARG A CA 1
ATOM 768 C C . ARG A 1 95 ? 8.844 -18.891 -9.281 1 98.44 95 ARG A C 1
ATOM 770 O O . ARG A 1 95 ? 8.766 -18.031 -10.172 1 98.44 95 ARG A O 1
ATOM 777 N N . HIS A 1 96 ? 10.031 -19.328 -8.773 1 98.56 96 HIS A N 1
ATOM 778 C CA . HIS A 1 96 ? 11.281 -18.906 -9.391 1 98.56 96 HIS A CA 1
ATOM 779 C C . HIS A 1 96 ? 11.609 -19.75 -10.609 1 98.56 96 HIS A C 1
ATOM 781 O O . HIS A 1 96 ? 11.836 -20.969 -10.484 1 98.56 96 HIS A O 1
ATOM 787 N N . TYR A 1 97 ? 11.781 -19.219 -11.805 1 97.94 97 TYR A N 1
ATOM 788 C CA . TYR A 1 97 ? 11.914 -19.969 -13.047 1 97.94 97 TYR A CA 1
ATOM 789 C C . TYR A 1 97 ? 13.375 -20.266 -13.352 1 97.94 97 TYR A C 1
ATOM 791 O O . TYR A 1 97 ? 13.711 -20.688 -14.461 1 97.94 97 TYR A O 1
ATOM 799 N N . GLY A 1 98 ? 14.266 -19.922 -12.391 1 98.12 98 GLY A N 1
ATOM 800 C CA . GLY A 1 98 ? 15.672 -20.234 -12.555 1 98.12 98 GLY A CA 1
ATOM 801 C C . GLY A 1 98 ? 16.281 -19.656 -13.812 1 98.12 98 GLY A C 1
ATOM 802 O O . GLY A 1 98 ? 16.109 -18.469 -14.094 1 98.12 98 GLY A O 1
ATOM 803 N N . ALA A 1 99 ? 16.953 -20.531 -14.523 1 97.94 99 ALA A N 1
ATOM 804 C CA . ALA A 1 99 ? 17.734 -20.094 -15.68 1 97.94 99 ALA A CA 1
ATOM 805 C C . ALA A 1 99 ? 16.828 -19.766 -16.859 1 97.94 99 ALA A C 1
ATOM 807 O O . ALA A 1 99 ? 17.266 -19.188 -17.859 1 97.94 99 ALA A O 1
ATOM 808 N N . LEU A 1 100 ? 15.539 -20.047 -16.75 1 98 100 LEU A N 1
ATOM 809 C CA . LEU A 1 100 ? 14.602 -19.688 -17.812 1 98 100 LEU A CA 1
ATOM 810 C C . LEU A 1 100 ? 14.195 -18.234 -17.719 1 98 100 LEU A C 1
ATOM 812 O O . LEU A 1 100 ? 13.625 -17.672 -18.656 1 98 100 LEU A O 1
ATOM 816 N N . THR A 1 101 ? 14.461 -17.625 -16.547 1 98.25 101 THR A N 1
ATOM 817 C CA . THR A 1 101 ? 14.016 -16.25 -16.312 1 98.25 101 THR A CA 1
ATOM 818 C C . THR A 1 101 ? 14.523 -15.32 -17.422 1 98.25 101 THR A C 1
ATOM 820 O O . THR A 1 101 ? 15.719 -15.312 -17.734 1 98.25 101 THR A O 1
ATOM 823 N N . GLY A 1 102 ? 13.547 -14.594 -17.969 1 97.94 102 GLY A N 1
ATOM 824 C CA . GLY A 1 102 ? 13.891 -13.602 -18.984 1 97.94 102 GLY A CA 1
ATOM 825 C C . GLY A 1 102 ? 13.812 -14.141 -20.391 1 97.94 102 GLY A C 1
ATOM 826 O O . GLY A 1 102 ? 13.75 -13.375 -21.359 1 97.94 102 GLY A O 1
ATOM 827 N N . LEU A 1 103 ? 13.867 -15.438 -20.531 1 97.5 103 LEU A N 1
ATOM 828 C CA . LEU A 1 103 ? 13.82 -16.047 -21.859 1 97.5 103 LEU A CA 1
ATOM 829 C C . LEU A 1 103 ? 12.406 -16.016 -22.422 1 97.5 103 LEU A C 1
ATOM 831 O O . LEU A 1 103 ? 11.43 -16.047 -21.672 1 97.5 103 LEU A O 1
ATOM 835 N N . ASN A 1 104 ? 12.344 -15.93 -23.766 1 97 104 ASN A N 1
ATOM 836 C CA . ASN A 1 104 ? 11.062 -16.016 -24.469 1 97 104 ASN A CA 1
ATOM 837 C C . ASN A 1 104 ? 10.531 -17.453 -24.469 1 97 104 ASN A C 1
ATOM 839 O O . ASN A 1 104 ? 11.242 -18.391 -24.828 1 97 104 ASN A O 1
ATOM 843 N N . LYS A 1 105 ? 9.32 -17.641 -24.156 1 94 105 LYS A N 1
ATOM 844 C CA . LYS A 1 105 ? 8.742 -18.969 -24 1 94 105 LYS A CA 1
ATOM 845 C C . LYS A 1 105 ? 8.727 -19.719 -25.344 1 94 105 LYS A C 1
ATOM 847 O O . LYS A 1 105 ? 9.078 -20.891 -25.391 1 94 105 LYS A O 1
ATOM 852 N N . GLN A 1 106 ? 8.352 -19.031 -26.375 1 93.5 106 GLN A N 1
ATOM 853 C CA . GLN A 1 106 ? 8.305 -19.688 -27.688 1 93.5 106 GLN A CA 1
ATOM 854 C C . GLN A 1 106 ? 9.703 -20.047 -28.156 1 93.5 106 GLN A C 1
ATOM 856 O O . GLN A 1 106 ? 9.914 -21.156 -28.688 1 93.5 106 GLN A O 1
ATOM 861 N N . GLU A 1 107 ? 10.609 -19.141 -28 1 95.62 107 GLU A N 1
ATOM 862 C CA . GLU A 1 107 ? 11.984 -19.438 -28.375 1 95.62 107 GLU A CA 1
ATOM 863 C C . GLU A 1 107 ? 12.531 -20.625 -27.562 1 95.62 107 GLU A C 1
ATOM 865 O O . GLU A 1 107 ? 13.305 -21.422 -28.078 1 95.62 107 GLU A O 1
ATOM 870 N N . THR A 1 108 ? 12.188 -20.656 -26.344 1 96.12 108 THR A N 1
ATOM 871 C CA . THR A 1 108 ? 12.609 -21.766 -25.484 1 96.12 108 THR A CA 1
ATOM 872 C C . THR A 1 108 ? 12.023 -23.078 -25.953 1 96.12 108 THR A C 1
ATOM 874 O O . THR A 1 108 ? 12.703 -24.109 -25.938 1 96.12 108 THR A O 1
ATOM 877 N N . VAL A 1 109 ? 10.781 -23.078 -26.375 1 94.25 109 VAL A N 1
ATOM 878 C CA . VAL A 1 109 ? 10.133 -24.25 -26.938 1 94.25 109 VAL A CA 1
ATOM 879 C C . VAL A 1 109 ? 10.867 -24.703 -28.203 1 94.25 109 VAL A C 1
ATOM 881 O O . VAL A 1 109 ? 11.117 -25.891 -28.406 1 94.25 109 VAL A O 1
ATOM 884 N N . ASP A 1 110 ? 11.227 -23.734 -29.016 1 95.88 110 ASP A N 1
ATOM 885 C CA . ASP A 1 110 ? 11.93 -24.031 -30.25 1 95.88 110 ASP A CA 1
ATOM 886 C C . ASP A 1 110 ? 13.281 -24.688 -29.969 1 95.88 110 ASP A C 1
ATOM 888 O O . ASP A 1 110 ? 13.719 -25.562 -30.719 1 95.88 110 ASP A O 1
ATOM 892 N N . LYS A 1 111 ? 13.828 -24.281 -28.938 1 95.94 111 LYS A N 1
ATOM 893 C CA . LYS A 1 111 ? 15.18 -24.75 -28.609 1 95.94 111 LYS A CA 1
ATOM 894 C C . LYS A 1 111 ? 15.141 -26.078 -27.875 1 95.94 111 LYS A C 1
ATOM 896 O O . LYS A 1 111 ? 15.961 -26.969 -28.125 1 95.94 111 LYS A O 1
ATOM 901 N N . HIS A 1 112 ? 14.211 -26.297 -26.984 1 96.31 112 HIS A N 1
ATOM 902 C CA . HIS A 1 112 ? 14.273 -27.438 -26.062 1 96.31 112 HIS A CA 1
ATOM 903 C C . HIS A 1 112 ? 13.125 -28.406 -26.328 1 96.31 112 HIS A C 1
ATOM 905 O O . HIS A 1 112 ? 13.109 -29.516 -25.781 1 96.31 112 HIS A O 1
ATOM 911 N N . GLY A 1 113 ? 12.18 -27.984 -27.156 1 95 113 GLY A N 1
ATOM 912 C CA . GLY A 1 113 ? 11.008 -28.797 -27.391 1 95 113 GLY A CA 1
ATOM 913 C C . GLY A 1 113 ? 9.852 -28.484 -26.469 1 95 113 GLY A C 1
ATOM 914 O O . GLY A 1 113 ? 10.062 -28.156 -25.297 1 95 113 GLY A O 1
ATOM 915 N N . ILE A 1 114 ? 8.664 -28.641 -26.953 1 92.75 114 ILE A N 1
ATOM 916 C CA . ILE A 1 114 ? 7.445 -28.281 -26.234 1 92.75 114 ILE A CA 1
ATOM 917 C C . ILE A 1 114 ? 7.281 -29.156 -25 1 92.75 114 ILE A C 1
ATOM 919 O O . ILE A 1 114 ? 6.883 -28.672 -23.938 1 92.75 114 ILE A O 1
ATOM 923 N N . ASP A 1 115 ? 7.598 -30.422 -25.125 1 93.69 115 ASP A N 1
ATOM 924 C CA . ASP A 1 115 ? 7.418 -31.344 -24 1 93.69 115 ASP A CA 1
ATOM 925 C C . ASP A 1 115 ? 8.281 -30.938 -22.812 1 93.69 115 ASP A C 1
ATOM 927 O O . ASP A 1 115 ? 7.805 -30.891 -21.672 1 93.69 115 ASP A O 1
ATOM 931 N N . GLN A 1 116 ? 9.477 -30.578 -23.078 1 95 116 GLN A N 1
ATOM 932 C CA . GLN A 1 116 ? 10.406 -30.188 -22.031 1 95 116 GLN A CA 1
ATOM 933 C C . GLN A 1 116 ? 9.969 -28.891 -21.359 1 95 116 GLN A C 1
ATOM 935 O O . GLN A 1 116 ? 9.992 -28.781 -20.141 1 95 116 GLN A O 1
ATOM 940 N N . VAL A 1 117 ? 9.578 -28 -22.141 1 93.81 117 VAL A N 1
ATOM 941 C CA . VAL A 1 117 ? 9.148 -26.703 -21.625 1 93.81 117 VAL A CA 1
ATOM 942 C C . VAL A 1 117 ? 7.875 -26.875 -20.797 1 93.81 117 VAL A C 1
ATOM 944 O O . VAL A 1 117 ? 7.715 -26.25 -19.75 1 93.81 117 VAL A O 1
ATOM 947 N N . MET A 1 118 ? 7.051 -27.719 -21.203 1 90.94 118 MET A N 1
ATOM 948 C CA . MET A 1 118 ? 5.824 -27.984 -20.453 1 90.94 118 MET A CA 1
ATOM 949 C C . MET A 1 118 ? 6.133 -28.609 -19.094 1 90.94 118 MET A C 1
ATOM 951 O O . MET A 1 118 ? 5.488 -28.281 -18.094 1 90.94 118 MET A O 1
ATOM 955 N N . ILE A 1 119 ? 7.074 -29.438 -19.109 1 92.81 119 ILE A N 1
ATOM 956 C CA . ILE A 1 119 ? 7.488 -30.047 -17.844 1 92.81 119 ILE A CA 1
ATOM 957 C C . ILE A 1 119 ? 8.008 -28.969 -16.906 1 92.81 119 ILE A C 1
ATOM 959 O O . ILE A 1 119 ? 7.629 -28.922 -15.727 1 92.81 119 ILE A O 1
ATOM 963 N N . TRP A 1 120 ? 8.836 -28.062 -17.391 1 93.88 120 TRP A N 1
ATOM 964 C CA . TRP A 1 120 ? 9.43 -27.016 -16.594 1 93.88 120 TRP A CA 1
ATOM 965 C C . TRP A 1 120 ? 8.367 -26.031 -16.109 1 93.88 120 TRP A C 1
ATOM 967 O O . TRP A 1 120 ? 8.461 -25.5 -14.992 1 93.88 120 TRP A O 1
ATOM 977 N N . ARG A 1 121 ? 7.363 -25.859 -16.844 1 90.94 121 ARG A N 1
ATOM 978 C CA . ARG A 1 121 ? 6.375 -24.828 -16.578 1 90.94 121 ARG A CA 1
ATOM 979 C C . ARG A 1 121 ? 5.223 -25.359 -15.742 1 90.94 121 ARG A C 1
ATOM 981 O O . ARG A 1 121 ? 4.66 -24.641 -14.914 1 90.94 121 ARG A O 1
ATOM 988 N N . ARG A 1 122 ? 4.895 -26.656 -15.969 1 90.62 122 ARG A N 1
ATOM 989 C CA . ARG A 1 122 ? 3.578 -27.062 -15.492 1 90.62 122 ARG A CA 1
ATOM 990 C C . ARG A 1 122 ? 3.684 -28.266 -14.555 1 90.62 122 ARG A C 1
ATOM 992 O O . ARG A 1 122 ? 2.758 -28.547 -13.789 1 90.62 122 ARG A O 1
ATOM 999 N N . SER A 1 123 ? 4.805 -28.938 -14.695 1 91.56 123 SER A N 1
ATOM 1000 C CA . SER A 1 123 ? 4.914 -30.109 -13.828 1 91.56 123 SER A CA 1
ATOM 1001 C C . SER A 1 123 ? 4.895 -29.703 -12.359 1 91.56 123 SER A C 1
ATOM 1003 O O . SER A 1 123 ? 5.219 -28.562 -12.016 1 91.56 123 SER A O 1
ATOM 1005 N N . TYR A 1 124 ? 4.523 -30.672 -11.508 1 95.94 124 TYR A N 1
ATOM 1006 C CA . TYR A 1 124 ? 4.352 -30.406 -10.086 1 95.94 124 TYR A CA 1
ATOM 1007 C C . TYR A 1 124 ? 5.699 -30.312 -9.383 1 95.94 124 TYR A C 1
ATOM 1009 O O . TYR A 1 124 ? 5.938 -29.375 -8.609 1 95.94 124 TYR A O 1
ATOM 1017 N N . ASP A 1 125 ? 6.586 -31.203 -9.68 1 96.69 125 ASP A N 1
ATOM 1018 C CA . ASP A 1 125 ? 7.723 -31.328 -8.773 1 96.69 125 ASP A CA 1
ATOM 1019 C C . ASP A 1 125 ? 9.047 -31.172 -9.523 1 96.69 125 ASP A C 1
ATOM 1021 O O . ASP A 1 125 ? 10.117 -31.375 -8.945 1 96.69 125 ASP A O 1
ATOM 1025 N N . ILE A 1 126 ? 9.039 -30.875 -10.836 1 96.81 126 ILE A N 1
ATOM 1026 C CA . ILE A 1 126 ? 10.266 -30.719 -11.602 1 96.81 126 ILE A CA 1
ATOM 1027 C C . ILE A 1 126 ? 10.539 -29.234 -11.844 1 96.81 126 ILE A C 1
ATOM 1029 O O . ILE A 1 126 ? 9.789 -28.578 -12.562 1 96.81 126 ILE A O 1
ATOM 1033 N N . PRO A 1 127 ? 11.578 -28.75 -11.328 1 97.88 127 PRO A N 1
ATOM 1034 C CA . PRO A 1 127 ? 11.914 -27.344 -11.555 1 97.88 127 PRO A CA 1
ATOM 1035 C C . PRO A 1 127 ? 12.695 -27.125 -12.852 1 97.88 127 PRO A C 1
ATOM 1037 O O . PRO A 1 127 ? 13.281 -28.062 -13.391 1 97.88 127 PRO A O 1
ATOM 1040 N N . PRO A 1 128 ? 12.664 -25.922 -13.383 1 98.12 128 PRO A N 1
ATOM 1041 C CA . PRO A 1 128 ? 13.602 -25.578 -14.453 1 98.12 128 PRO A CA 1
ATOM 1042 C C . PRO A 1 128 ? 15.047 -25.516 -13.969 1 98.12 128 PRO A C 1
ATOM 1044 O O . PRO A 1 128 ? 15.312 -25.688 -12.773 1 98.12 128 PRO A O 1
ATOM 1047 N N . PRO A 1 129 ? 16.016 -25.422 -14.945 1 98.12 129 PRO A N 1
ATOM 1048 C CA . PRO A 1 129 ? 17.406 -25.297 -14.523 1 98.12 129 PRO A CA 1
ATOM 1049 C C . PRO A 1 129 ? 17.641 -24.125 -13.578 1 98.12 129 PRO A C 1
ATOM 1051 O O . PRO A 1 129 ? 17.016 -23.078 -13.734 1 98.12 129 PRO A O 1
ATOM 1054 N N . ALA A 1 130 ? 18.531 -24.312 -12.641 1 98.5 130 ALA A N 1
ATOM 1055 C CA . ALA A 1 130 ? 18.797 -23.312 -11.609 1 98.5 130 ALA A CA 1
ATOM 1056 C C . ALA A 1 130 ? 19.688 -22.188 -12.133 1 98.5 130 ALA A C 1
ATOM 1058 O O . ALA A 1 130 ? 20.5 -22.422 -13.031 1 98.5 130 ALA A O 1
ATOM 1059 N N . VAL A 1 131 ? 19.547 -21.031 -11.609 1 98.25 131 VAL A N 1
ATOM 1060 C CA . VAL A 1 131 ? 20.516 -19.969 -11.836 1 98.25 131 VAL A CA 1
ATOM 1061 C C . VAL A 1 131 ? 21.703 -20.141 -10.891 1 98.25 131 VAL A C 1
ATOM 1063 O O . VAL A 1 131 ? 21.594 -20.812 -9.867 1 98.25 131 VAL A O 1
ATOM 1066 N N . THR A 1 132 ? 22.797 -19.484 -11.297 1 97.44 132 THR A N 1
ATOM 1067 C CA . THR A 1 132 ? 23.953 -19.391 -10.398 1 97.44 132 THR A CA 1
ATOM 1068 C C . THR A 1 132 ? 23.797 -18.188 -9.461 1 97.44 132 THR A C 1
ATOM 1070 O O . THR A 1 132 ? 22.984 -17.297 -9.703 1 97.44 132 THR A O 1
ATOM 1073 N N . THR A 1 133 ? 24.547 -18.172 -8.406 1 96.19 133 THR A N 1
ATOM 1074 C CA . THR A 1 133 ? 24.375 -17.156 -7.371 1 96.19 133 THR A CA 1
ATOM 1075 C C . THR A 1 133 ? 24.891 -15.797 -7.855 1 96.19 133 THR A C 1
ATOM 1077 O O . THR A 1 133 ? 24.609 -14.766 -7.234 1 96.19 133 THR A O 1
ATOM 1080 N N . ASP A 1 134 ? 25.625 -15.766 -8.914 1 96.5 134 ASP A N 1
ATOM 1081 C CA . ASP A 1 134 ? 26.094 -14.5 -9.469 1 96.5 134 ASP A CA 1
ATOM 1082 C C . ASP A 1 134 ? 25.109 -13.938 -10.492 1 96.5 134 ASP A C 1
ATOM 1084 O O . ASP A 1 134 ? 25.297 -12.836 -11 1 96.5 134 ASP A O 1
ATOM 1088 N N . SER A 1 135 ? 24.109 -14.719 -10.711 1 96.75 135 SER A N 1
ATOM 1089 C CA . SER A 1 135 ? 23.094 -14.289 -11.664 1 96.75 135 SER A CA 1
ATOM 1090 C C . SER A 1 135 ? 22.344 -13.062 -11.156 1 96.75 135 SER A C 1
ATOM 1092 O O . SER A 1 135 ? 22.062 -12.953 -9.969 1 96.75 135 SER A O 1
ATOM 1094 N N . GLU A 1 136 ? 21.922 -12.18 -12.078 1 95.94 136 GLU A N 1
ATOM 1095 C CA . GLU A 1 136 ? 21.078 -11.031 -11.734 1 95.94 136 GLU A CA 1
ATOM 1096 C C . GLU A 1 136 ? 19.703 -11.477 -11.289 1 95.94 136 GLU A C 1
ATOM 1098 O O . GLU A 1 136 ? 18.953 -10.703 -10.68 1 95.94 136 GLU A O 1
ATOM 1103 N N . TYR A 1 137 ? 19.391 -12.75 -11.547 1 97.44 137 TYR A N 1
ATOM 1104 C CA . TYR A 1 137 ? 18.062 -13.266 -11.227 1 97.44 137 TYR A CA 1
ATOM 1105 C C . TYR A 1 137 ? 18.062 -14.023 -9.906 1 97.44 137 TYR A C 1
ATOM 1107 O O . TYR A 1 137 ? 17.031 -14.531 -9.469 1 97.44 137 TYR A O 1
ATOM 1115 N N . TYR A 1 138 ? 19.281 -14.109 -9.297 1 97.81 138 TYR A N 1
ATOM 1116 C CA . TYR A 1 138 ? 19.344 -14.711 -7.965 1 97.81 138 TYR A CA 1
ATOM 1117 C C . TYR A 1 138 ? 18.891 -13.719 -6.898 1 97.81 138 TYR A C 1
ATOM 1119 O O . TYR A 1 138 ? 19.5 -12.664 -6.719 1 97.81 138 TYR A O 1
ATOM 1127 N N . PRO A 1 139 ? 17.812 -14.109 -6.102 1 97.94 139 PRO A N 1
ATOM 1128 C CA . PRO A 1 139 ? 17.234 -13.172 -5.133 1 97.94 139 PRO A CA 1
ATOM 1129 C C . PRO A 1 139 ? 18.25 -12.727 -4.078 1 97.94 139 PRO A C 1
ATOM 1131 O O . PRO A 1 139 ? 18.109 -11.648 -3.502 1 97.94 139 PRO A O 1
ATOM 1134 N N . GLY A 1 140 ? 19.25 -13.5 -3.844 1 96.94 140 GLY A N 1
ATOM 1135 C CA . GLY A 1 140 ? 20.234 -13.172 -2.832 1 96.94 140 GLY A CA 1
ATOM 1136 C C . GLY A 1 140 ? 21.016 -11.906 -3.146 1 96.94 140 GLY A C 1
ATOM 1137 O O . GLY A 1 140 ? 21.703 -11.359 -2.277 1 96.94 140 GLY A O 1
ATOM 1138 N N . ASN A 1 141 ? 20.938 -11.43 -4.367 1 95.75 141 ASN A N 1
ATOM 1139 C CA . ASN A 1 141 ? 21.641 -10.219 -4.781 1 95.75 141 ASN A CA 1
ATOM 1140 C C . ASN A 1 141 ? 20.719 -8.992 -4.711 1 95.75 141 ASN A C 1
ATOM 1142 O O . ASN A 1 141 ? 21.125 -7.895 -5.098 1 95.75 141 ASN A O 1
ATOM 1146 N N . ASP A 1 142 ? 19.578 -9.141 -4.246 1 96.69 142 ASP A N 1
ATOM 1147 C CA . ASP A 1 142 ? 18.562 -8.086 -4.121 1 96.69 142 ASP A CA 1
ATOM 1148 C C . ASP A 1 142 ? 18.359 -7.707 -2.656 1 96.69 142 ASP A C 1
ATOM 1150 O O . ASP A 1 142 ? 18.047 -8.562 -1.826 1 96.69 142 ASP A O 1
ATOM 1154 N N . ARG A 1 143 ? 18.438 -6.406 -2.293 1 95.94 143 ARG A N 1
ATOM 1155 C CA . ARG A 1 143 ? 18.328 -5.957 -0.907 1 95.94 143 ARG A CA 1
ATOM 1156 C C . ARG A 1 143 ? 16.953 -6.27 -0.339 1 95.94 143 ARG A C 1
ATOM 1158 O O . ARG A 1 143 ? 16.766 -6.324 0.88 1 95.94 143 ARG A O 1
ATOM 1165 N N . ARG A 1 144 ? 16.016 -6.523 -1.159 1 96.25 144 ARG A N 1
ATOM 1166 C CA . ARG A 1 144 ? 14.656 -6.887 -0.749 1 96.25 144 ARG A CA 1
ATOM 1167 C C . ARG A 1 144 ? 14.664 -8.141 0.117 1 96.25 144 ARG A C 1
ATOM 1169 O O . ARG A 1 144 ? 13.805 -8.312 0.982 1 96.25 144 ARG A O 1
ATOM 1176 N N . TYR A 1 145 ? 15.641 -8.906 -0.174 1 98 145 TYR A N 1
ATOM 1177 C CA . TYR A 1 145 ? 15.648 -10.219 0.46 1 98 145 TYR A CA 1
ATOM 1178 C C . TYR A 1 145 ? 16.875 -10.391 1.346 1 98 145 TYR A C 1
ATOM 1180 O O . TYR A 1 145 ? 17.281 -11.516 1.652 1 98 145 TYR A O 1
ATOM 1188 N N . ALA A 1 146 ? 17.484 -9.32 1.743 1 95.38 146 ALA A N 1
ATOM 1189 C CA . ALA A 1 146 ? 18.766 -9.328 2.457 1 95.38 146 ALA A CA 1
ATOM 1190 C C . ALA A 1 146 ? 18.625 -10.008 3.816 1 95.38 146 ALA A C 1
ATOM 1192 O O . ALA A 1 146 ? 19.578 -10.609 4.316 1 95.38 146 ALA A O 1
ATOM 1193 N N . ASP A 1 147 ? 17.422 -9.938 4.398 1 95.06 147 ASP A N 1
ATOM 1194 C CA . ASP A 1 147 ? 17.234 -10.461 5.746 1 95.06 147 ASP A CA 1
ATOM 1195 C C . ASP A 1 147 ? 16.766 -11.914 5.715 1 95.06 147 ASP A C 1
ATOM 1197 O O . ASP A 1 147 ? 16.5 -12.508 6.766 1 95.06 147 ASP A O 1
ATOM 1201 N N . ILE A 1 148 ? 16.641 -12.492 4.582 1 97 148 ILE A N 1
ATOM 1202 C CA . ILE A 1 148 ? 16.219 -13.883 4.438 1 97 148 ILE A CA 1
ATOM 1203 C C . ILE A 1 148 ? 17.453 -14.781 4.379 1 97 148 ILE A C 1
ATOM 1205 O O . ILE A 1 148 ? 18.391 -14.523 3.623 1 97 148 ILE A O 1
ATOM 1209 N N . PRO A 1 149 ? 17.469 -15.844 5.188 1 97 149 PRO A N 1
ATOM 1210 C CA . PRO A 1 149 ? 18.594 -16.766 5.078 1 97 149 PRO A CA 1
ATOM 1211 C C . PRO A 1 149 ? 18.812 -17.281 3.652 1 97 149 PRO A C 1
ATOM 1213 O O . PRO A 1 149 ? 17.844 -17.641 2.971 1 97 149 PRO A O 1
ATOM 1216 N N . LYS A 1 150 ? 20.031 -17.344 3.227 1 95.31 150 LYS A N 1
ATOM 1217 C CA . LYS A 1 150 ? 20.375 -17.672 1.845 1 95.31 150 LYS A CA 1
ATOM 1218 C C . LYS A 1 150 ? 19.844 -19.047 1.459 1 95.31 150 LYS A C 1
ATOM 1220 O O . LYS A 1 150 ? 19.453 -19.266 0.308 1 95.31 150 LYS A O 1
ATOM 1225 N N . ASN A 1 151 ? 19.797 -19.875 2.414 1 95.31 151 ASN A N 1
ATOM 1226 C CA . ASN A 1 151 ? 19.344 -21.234 2.125 1 95.31 151 ASN A CA 1
ATOM 1227 C C . ASN A 1 151 ? 17.844 -21.281 1.876 1 95.31 151 ASN A C 1
ATOM 1229 O O . ASN A 1 151 ? 17.312 -22.297 1.397 1 95.31 151 ASN A O 1
ATOM 1233 N N . GLU A 1 152 ? 17.109 -20.219 2.146 1 97 152 GLU A N 1
ATOM 1234 C CA . GLU A 1 152 ? 15.68 -20.125 1.889 1 97 152 GLU A CA 1
ATOM 1235 C C . GLU A 1 152 ? 15.391 -19.422 0.563 1 97 152 GLU A C 1
ATOM 1237 O O . GLU A 1 152 ? 14.258 -19.422 0.087 1 97 152 GLU A O 1
ATOM 1242 N N . LEU A 1 153 ? 16.406 -18.844 0.031 1 97.94 153 LEU A N 1
ATOM 1243 C CA . LEU A 1 153 ? 16.25 -18.141 -1.24 1 97.94 153 LEU A CA 1
ATOM 1244 C C . LEU A 1 153 ? 16.422 -19.094 -2.412 1 97.94 153 LEU A C 1
ATOM 1246 O O . LEU A 1 153 ? 17.453 -19.766 -2.52 1 97.94 153 LEU A O 1
ATOM 1250 N N . PRO A 1 154 ? 15.5 -19.141 -3.266 1 98.31 154 PRO A N 1
ATOM 1251 C CA . PRO A 1 154 ? 15.555 -20.156 -4.324 1 98.31 154 PRO A CA 1
ATOM 1252 C C . PRO A 1 154 ? 16.469 -19.734 -5.48 1 98.31 154 PRO A C 1
ATOM 1254 O O . PRO A 1 154 ? 16.578 -18.547 -5.789 1 98.31 154 PRO A O 1
ATOM 1257 N N . THR A 1 155 ? 17.047 -20.75 -6.113 1 98.44 155 THR A N 1
ATOM 1258 C CA . THR A 1 155 ? 17.703 -20.562 -7.398 1 98.44 155 THR A CA 1
ATOM 1259 C C . THR A 1 155 ? 16.828 -21.094 -8.531 1 98.44 155 THR A C 1
ATOM 1261 O O . THR A 1 155 ? 17.109 -20.828 -9.703 1 98.44 155 THR A O 1
ATOM 1264 N N . THR A 1 156 ? 15.883 -21.812 -8.203 1 98.44 156 THR A N 1
ATOM 1265 C CA . THR A 1 156 ? 14.82 -22.359 -9.039 1 98.44 156 THR A CA 1
ATOM 1266 C C . THR A 1 156 ? 13.711 -22.969 -8.172 1 98.44 156 THR A C 1
ATOM 1268 O O . THR A 1 156 ? 13.938 -23.297 -7.008 1 98.44 156 THR A O 1
ATOM 1271 N N . GLU A 1 157 ? 12.508 -23.062 -8.781 1 98.62 157 GLU A N 1
ATOM 1272 C CA . GLU A 1 157 ? 11.414 -23.703 -8.039 1 98.62 157 GLU A CA 1
ATOM 1273 C C . GLU A 1 157 ? 10.508 -24.5 -8.969 1 98.62 157 GLU A C 1
ATOM 1275 O O . GLU A 1 157 ? 10.398 -24.188 -10.156 1 98.62 157 GLU A O 1
ATOM 1280 N N . SER A 1 158 ? 9.961 -25.547 -8.438 1 98.25 158 SER A N 1
ATOM 1281 C CA . SER A 1 158 ? 8.781 -26.219 -8.969 1 98.25 158 SER A CA 1
ATOM 1282 C C . SER A 1 158 ? 7.52 -25.766 -8.242 1 98.25 158 SER A C 1
ATOM 1284 O O . SER A 1 158 ? 7.586 -24.984 -7.293 1 98.25 158 SER A O 1
ATOM 1286 N N . LEU A 1 159 ? 6.359 -26.203 -8.727 1 98.38 159 LEU A N 1
ATOM 1287 C CA . LEU A 1 159 ? 5.141 -25.906 -7.98 1 98.38 159 LEU A CA 1
ATOM 1288 C C . LEU A 1 159 ? 5.223 -26.469 -6.566 1 98.38 159 LEU A C 1
ATOM 1290 O O . LEU A 1 159 ? 4.762 -25.844 -5.613 1 98.38 159 LEU A O 1
ATOM 1294 N N . LYS A 1 160 ? 5.816 -27.641 -6.43 1 98.56 160 LYS A N 1
ATOM 1295 C CA . LYS A 1 160 ? 5.98 -28.297 -5.133 1 98.56 160 LYS A CA 1
ATOM 1296 C C . LYS A 1 160 ? 6.789 -27.422 -4.176 1 98.56 160 LYS A C 1
ATOM 1298 O O . LYS A 1 160 ? 6.371 -27.188 -3.041 1 98.56 160 LYS A O 1
ATOM 1303 N N . THR A 1 161 ? 7.922 -26.938 -4.609 1 98.56 161 THR A N 1
ATOM 1304 C CA . THR A 1 161 ? 8.781 -26.156 -3.725 1 98.56 161 THR A CA 1
ATOM 1305 C C . THR A 1 161 ? 8.18 -24.766 -3.469 1 98.56 161 THR A C 1
ATOM 1307 O O . THR A 1 161 ? 8.406 -24.188 -2.408 1 98.56 161 THR A O 1
ATOM 1310 N N . THR A 1 162 ? 7.445 -24.25 -4.457 1 98.62 162 THR A N 1
ATOM 1311 C CA . THR A 1 162 ? 6.676 -23.031 -4.223 1 98.62 162 THR A CA 1
ATOM 1312 C C . THR A 1 162 ? 5.656 -23.25 -3.107 1 98.62 162 THR A C 1
ATOM 1314 O O . THR A 1 162 ? 5.516 -22.406 -2.217 1 98.62 162 THR A O 1
ATOM 1317 N N . ALA A 1 163 ? 4.977 -24.375 -3.133 1 98.62 163 ALA A N 1
ATOM 1318 C CA . ALA A 1 163 ? 4.008 -24.719 -2.098 1 98.62 163 ALA A CA 1
ATOM 1319 C C . ALA A 1 163 ? 4.688 -24.859 -0.738 1 98.62 163 ALA A C 1
ATOM 1321 O O . ALA A 1 163 ? 4.168 -24.391 0.275 1 98.62 163 ALA A O 1
ATOM 1322 N N . GLU A 1 164 ? 5.793 -25.484 -0.736 1 98.56 164 GLU A N 1
ATOM 1323 C CA . GLU A 1 164 ? 6.535 -25.703 0.503 1 98.56 164 GLU A CA 1
ATOM 1324 C C . GLU A 1 164 ? 6.941 -24.375 1.139 1 98.56 164 GLU A C 1
ATOM 1326 O O . GLU A 1 164 ? 6.992 -24.266 2.365 1 98.56 164 GLU A O 1
ATOM 1331 N N . ARG A 1 165 ? 7.25 -23.453 0.327 1 98.12 165 ARG A N 1
ATOM 1332 C CA . ARG A 1 165 ? 7.633 -22.125 0.795 1 98.12 165 ARG A CA 1
ATOM 1333 C C . ARG A 1 165 ? 6.418 -21.344 1.301 1 98.12 165 ARG A C 1
ATOM 1335 O O . ARG A 1 165 ? 6.492 -20.688 2.332 1 98.12 165 ARG A O 1
ATOM 1342 N N . PHE A 1 166 ? 5.273 -21.438 0.675 1 98.62 166 PHE A N 1
ATOM 1343 C CA . PHE A 1 166 ? 4.117 -20.594 0.911 1 98.62 166 PHE A CA 1
ATOM 1344 C C . PHE A 1 166 ? 3.195 -21.203 1.957 1 98.62 166 PHE A C 1
ATOM 1346 O O . PHE A 1 166 ? 2.691 -20.5 2.838 1 98.62 166 PHE A O 1
ATOM 1353 N N . LEU A 1 167 ? 2.922 -22.469 1.935 1 98.75 167 LEU A N 1
ATOM 1354 C CA . LEU A 1 167 ? 1.834 -23.109 2.678 1 98.75 167 LEU A CA 1
ATOM 1355 C C . LEU A 1 167 ? 2.055 -22.969 4.18 1 98.75 167 LEU A C 1
ATOM 1357 O O . LEU A 1 167 ? 1.1 -22.797 4.938 1 98.75 167 LEU A O 1
ATOM 1361 N N . PRO A 1 168 ? 3.318 -23.078 4.688 1 98.75 168 PRO A N 1
ATOM 1362 C CA . PRO A 1 168 ? 3.492 -22.812 6.117 1 98.75 168 PRO A CA 1
ATOM 1363 C C . PRO A 1 168 ? 3.002 -21.422 6.52 1 98.75 168 PRO A C 1
ATOM 1365 O O . PRO A 1 168 ? 2.393 -21.266 7.582 1 98.75 168 PRO A O 1
ATOM 1368 N N . TYR A 1 169 ? 3.297 -20.453 5.707 1 98.69 169 TYR A N 1
ATOM 1369 C CA . TYR A 1 169 ? 2.82 -19.109 5.965 1 98.69 169 TYR A CA 1
ATOM 1370 C C . TYR A 1 169 ? 1.298 -19.047 5.934 1 98.69 169 TYR A C 1
ATOM 1372 O O . TYR A 1 169 ? 0.676 -18.391 6.777 1 98.69 169 TYR A O 1
ATOM 1380 N N . TRP A 1 170 ? 0.65 -19.703 4.996 1 98.75 170 TRP A N 1
ATOM 1381 C CA . TRP A 1 170 ? -0.803 -19.828 4.93 1 98.75 170 TRP A CA 1
ATOM 1382 C C . TRP A 1 170 ? -1.359 -20.438 6.215 1 98.75 170 TRP A C 1
ATOM 1384 O O . TRP A 1 170 ? -2.25 -19.859 6.844 1 98.75 170 TRP A O 1
ATOM 1394 N N . LYS A 1 171 ? -0.812 -21.531 6.602 1 98.56 171 LYS A N 1
ATOM 1395 C CA . LYS A 1 171 ? -1.346 -22.312 7.715 1 98.56 171 LYS A CA 1
ATOM 1396 C C . LYS A 1 171 ? -1.133 -21.578 9.047 1 98.56 171 LYS A C 1
ATOM 1398 O O . LYS A 1 171 ? -1.997 -21.625 9.922 1 98.56 171 LYS A O 1
ATOM 1403 N N . GLU A 1 172 ? -0.022 -20.875 9.148 1 98.44 172 GLU A N 1
ATOM 1404 C CA . GLU A 1 172 ? 0.369 -20.344 10.453 1 98.44 172 GLU A CA 1
ATOM 1405 C C . GLU A 1 172 ? -0.071 -18.891 10.609 1 98.44 172 GLU A C 1
ATOM 1407 O O . GLU A 1 172 ? -0.326 -18.438 11.727 1 98.44 172 GLU A O 1
ATOM 1412 N N . GLU A 1 173 ? -0.169 -18.234 9.523 1 98.38 173 GLU A N 1
ATOM 1413 C CA . GLU A 1 173 ? -0.389 -16.797 9.625 1 98.38 173 GLU A CA 1
ATOM 1414 C C . GLU A 1 173 ? -1.745 -16.406 9.047 1 98.38 173 GLU A C 1
ATOM 1416 O O . GLU A 1 173 ? -2.51 -15.68 9.68 1 98.38 173 GLU A O 1
ATOM 1421 N N . ILE A 1 174 ? -2.109 -16.875 7.891 1 98.62 174 ILE A N 1
ATOM 1422 C CA . ILE A 1 174 ? -3.248 -16.328 7.156 1 98.62 174 ILE A CA 1
ATOM 1423 C C . ILE A 1 174 ? -4.512 -17.094 7.527 1 98.62 174 ILE A C 1
ATOM 1425 O O . ILE A 1 174 ? -5.512 -16.5 7.938 1 98.62 174 ILE A O 1
ATOM 1429 N N . PHE A 1 175 ? -4.492 -18.375 7.52 1 98.44 175 PHE A N 1
ATOM 1430 C CA . PHE A 1 175 ? -5.688 -19.203 7.656 1 98.44 175 PHE A CA 1
ATOM 1431 C C . PHE A 1 175 ? -6.301 -19.047 9.039 1 98.44 175 PHE A C 1
ATOM 1433 O O . PHE A 1 175 ? -7.523 -18.984 9.18 1 98.44 175 PHE A O 1
ATOM 1440 N N . PRO A 1 176 ? -5.516 -19.016 10.133 1 98.06 176 PRO A N 1
ATOM 1441 C CA . PRO A 1 176 ? -6.125 -18.797 11.445 1 98.06 176 PRO A CA 1
ATOM 1442 C C . PRO A 1 176 ? -6.961 -17.516 11.484 1 98.06 176 PRO A C 1
ATOM 1444 O O . PRO A 1 176 ? -7.984 -17.469 12.18 1 98.06 176 PRO A O 1
ATOM 1447 N N . ARG A 1 177 ? -6.547 -16.5 10.75 1 97.94 177 ARG A N 1
ATOM 1448 C CA . ARG A 1 177 ? -7.305 -15.258 10.695 1 97.94 177 ARG A CA 1
ATOM 1449 C C . ARG A 1 177 ? -8.602 -15.445 9.906 1 97.94 177 ARG A C 1
ATOM 1451 O O . ARG A 1 177 ? -9.641 -14.906 10.289 1 97.94 177 ARG A O 1
ATOM 1458 N N . VAL A 1 178 ? -8.531 -16.188 8.859 1 97.38 178 VAL A N 1
ATOM 1459 C CA . VAL A 1 178 ? -9.742 -16.516 8.109 1 97.38 178 VAL A CA 1
ATOM 1460 C C . VAL A 1 178 ? -10.727 -17.25 9.016 1 97.38 178 VAL A C 1
ATOM 1462 O O . VAL A 1 178 ? -11.914 -16.938 9.039 1 97.38 178 VAL A O 1
ATOM 1465 N N . LEU A 1 179 ? -10.266 -18.156 9.758 1 96 179 LEU A N 1
ATOM 1466 C CA . LEU A 1 179 ? -11.109 -18.969 10.633 1 96 179 LEU A CA 1
ATOM 1467 C C . LEU A 1 179 ? -11.758 -18.109 11.711 1 96 179 LEU A C 1
ATOM 1469 O O . LEU A 1 179 ? -12.867 -18.406 12.164 1 96 179 LEU A O 1
ATOM 1473 N N . LYS A 1 180 ? -11.086 -17.078 12.094 1 95.62 180 LYS A N 1
ATOM 1474 C CA . LYS A 1 180 ? -11.602 -16.172 13.117 1 95.62 180 LYS A CA 1
ATOM 1475 C C . LYS A 1 180 ? -12.617 -15.195 12.531 1 95.62 180 LYS A C 1
ATOM 1477 O O . LYS A 1 180 ? -13.156 -14.352 13.25 1 95.62 180 LYS A O 1
ATOM 1482 N N . GLY A 1 181 ? -12.797 -15.273 11.211 1 95.31 181 GLY A N 1
ATOM 1483 C CA . GLY A 1 181 ? -13.852 -14.492 10.594 1 95.31 181 GLY A CA 1
ATOM 1484 C C . GLY A 1 181 ? -13.352 -13.234 9.922 1 95.31 181 GLY A C 1
ATOM 1485 O O . GLY A 1 181 ? -14.141 -12.414 9.445 1 95.31 181 GLY A O 1
ATOM 1486 N N . GLU A 1 182 ? -12.031 -13.023 9.898 1 96.81 182 GLU A N 1
ATOM 1487 C CA . GLU A 1 182 ? -11.5 -11.867 9.18 1 96.81 182 GLU A CA 1
ATOM 1488 C C . GLU A 1 182 ? -11.703 -12.023 7.672 1 96.81 182 GLU A C 1
ATOM 1490 O O . GLU A 1 182 ? -11.461 -13.094 7.113 1 96.81 182 GLU A O 1
ATOM 1495 N N . ARG A 1 183 ? -12.203 -11.031 7.105 1 97.62 183 ARG A N 1
ATOM 1496 C CA . ARG A 1 183 ? -12.344 -10.977 5.652 1 97.62 183 ARG A CA 1
ATOM 1497 C C . ARG A 1 183 ? -11.039 -10.555 4.992 1 97.62 183 ARG A C 1
ATOM 1499 O O . ARG A 1 183 ? -10.625 -9.398 5.117 1 97.62 183 ARG A O 1
ATOM 1506 N N . LEU A 1 184 ? -10.391 -11.469 4.254 1 98.75 184 LEU A N 1
ATOM 1507 C CA . LEU A 1 184 ? -9.047 -11.219 3.754 1 98.75 184 LEU A CA 1
ATOM 1508 C C . LEU A 1 184 ? -9.016 -11.258 2.229 1 98.75 184 LEU A C 1
ATOM 1510 O O . LEU A 1 184 ? -9.828 -11.945 1.605 1 98.75 184 LEU A O 1
ATOM 1514 N N . ILE A 1 185 ? -8.109 -10.516 1.641 1 98.94 185 ILE A N 1
ATOM 1515 C CA . ILE A 1 185 ? -7.785 -10.578 0.22 1 98.94 185 ILE A CA 1
ATOM 1516 C C . ILE A 1 185 ? -6.289 -10.82 0.046 1 98.94 185 ILE A C 1
ATOM 1518 O O . ILE A 1 185 ? -5.473 -10.25 0.77 1 98.94 185 ILE A O 1
ATOM 1522 N N . ILE A 1 186 ? -5.938 -11.734 -0.867 1 98.94 186 ILE A N 1
ATOM 1523 C CA . ILE A 1 186 ? -4.555 -12.016 -1.238 1 98.94 186 ILE A CA 1
ATOM 1524 C C . ILE A 1 186 ? -4.34 -11.688 -2.715 1 98.94 186 ILE A C 1
ATOM 1526 O O . ILE A 1 186 ? -5.027 -12.227 -3.582 1 98.94 186 ILE A O 1
ATOM 1530 N N . SER A 1 187 ? -3.506 -10.75 -3 1 98.94 187 SER A N 1
ATOM 1531 C CA . SER A 1 187 ? -3.004 -10.539 -4.355 1 98.94 187 SER A CA 1
ATOM 1532 C C . SER A 1 187 ? -1.637 -11.188 -4.547 1 98.94 187 SER A C 1
ATOM 1534 O O . SER A 1 187 ? -0.684 -10.859 -3.836 1 98.94 187 SER A O 1
ATOM 1536 N N . ALA A 1 188 ? -1.531 -12.039 -5.465 1 98.88 188 ALA A N 1
ATOM 1537 C CA . ALA A 1 188 ? -0.29 -12.789 -5.656 1 98.88 188 ALA A CA 1
ATOM 1538 C C . ALA A 1 188 ? -0.108 -13.188 -7.117 1 98.88 188 ALA A C 1
ATOM 1540 O O . ALA A 1 188 ? -0.265 -12.359 -8.016 1 98.88 188 ALA A O 1
ATOM 1541 N N . HIS A 1 189 ? 0.375 -14.438 -7.316 1 98.81 189 HIS A N 1
ATOM 1542 C CA . HIS A 1 189 ? 0.819 -14.828 -8.648 1 98.81 189 HIS A CA 1
ATOM 1543 C C . HIS A 1 189 ? 0.205 -16.156 -9.062 1 98.81 189 HIS A C 1
ATOM 1545 O O . HIS A 1 189 ? -0.515 -16.781 -8.281 1 98.81 189 HIS A O 1
ATOM 1551 N N . GLY A 1 190 ? 0.432 -16.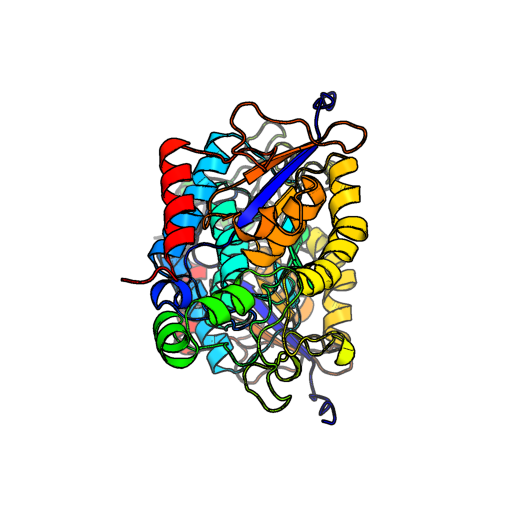5 -10.312 1 97.88 190 GLY A N 1
ATOM 1552 C CA . GLY A 1 190 ? -0.155 -17.703 -10.852 1 97.88 190 GLY A CA 1
ATOM 1553 C C . GLY A 1 190 ? 0.199 -18.953 -10.055 1 97.88 190 GLY A C 1
ATOM 1554 O O . GLY A 1 190 ? -0.687 -19.656 -9.57 1 97.88 190 GLY A O 1
ATOM 1555 N N . ASN A 1 191 ? 1.471 -19.156 -9.867 1 98.06 191 ASN A N 1
ATOM 1556 C CA . ASN A 1 191 ? 1.884 -20.422 -9.266 1 98.06 191 ASN A CA 1
ATOM 1557 C C . ASN A 1 191 ? 1.732 -20.406 -7.75 1 98.06 191 ASN A C 1
ATOM 1559 O O . ASN A 1 191 ? 1.435 -21.422 -7.137 1 98.06 191 ASN A O 1
ATOM 1563 N N . SER A 1 192 ? 1.96 -19.25 -7.082 1 98.56 192 SER A N 1
ATOM 1564 C CA . SER A 1 192 ? 1.694 -19.219 -5.648 1 98.56 192 SER A CA 1
ATOM 1565 C C . SER A 1 192 ? 0.222 -19.469 -5.352 1 98.56 192 SER A C 1
ATOM 1567 O O . SER A 1 192 ? -0.105 -20.219 -4.422 1 98.56 192 SER A O 1
ATOM 1569 N N . LEU A 1 193 ? -0.67 -18.938 -6.156 1 98.81 193 LEU A N 1
ATOM 1570 C CA . LEU A 1 193 ? -2.098 -19.172 -5.949 1 98.81 193 LEU A CA 1
ATOM 1571 C C . LEU A 1 193 ? -2.49 -20.578 -6.348 1 98.81 193 LEU A C 1
ATOM 1573 O O . LEU A 1 193 ? -3.375 -21.188 -5.73 1 98.81 193 LEU A O 1
ATOM 1577 N N . ARG A 1 194 ? -1.856 -21.141 -7.414 1 98.44 194 ARG A N 1
ATOM 1578 C CA . ARG A 1 194 ? -2.092 -22.547 -7.758 1 98.44 194 ARG A CA 1
ATOM 1579 C C . ARG A 1 194 ? -1.719 -23.453 -6.598 1 98.44 194 ARG A C 1
ATOM 1581 O O . ARG A 1 194 ? -2.416 -24.438 -6.324 1 98.44 194 ARG A O 1
ATOM 1588 N N . ALA A 1 195 ? -0.581 -23.156 -5.973 1 98.56 195 ALA A N 1
ATOM 1589 C CA . ALA A 1 195 ? -0.176 -23.938 -4.809 1 98.56 195 ALA A CA 1
ATOM 1590 C C . ALA A 1 195 ? -1.251 -23.906 -3.727 1 98.56 195 ALA A C 1
ATOM 1592 O O . ALA A 1 195 ? -1.583 -24.938 -3.143 1 98.56 195 ALA A O 1
ATOM 1593 N N . LEU A 1 196 ? -1.798 -22.75 -3.494 1 98.81 196 LEU A N 1
ATOM 1594 C CA . LEU A 1 196 ? -2.801 -22.594 -2.445 1 98.81 196 LEU A CA 1
ATOM 1595 C C . LEU A 1 196 ? -4.09 -23.328 -2.816 1 98.81 196 LEU A C 1
ATOM 1597 O O . LEU A 1 196 ? -4.629 -24.094 -2.014 1 98.81 196 LEU A O 1
ATOM 1601 N N . VAL A 1 197 ? -4.613 -23.109 -4.031 1 98.62 197 VAL A N 1
ATOM 1602 C CA . VAL A 1 197 ? -5.898 -23.688 -4.402 1 98.62 197 VAL A CA 1
ATOM 1603 C C . VAL A 1 197 ? -5.762 -25.203 -4.539 1 98.62 197 VAL A C 1
ATOM 1605 O O . VAL A 1 197 ? -6.715 -25.938 -4.285 1 98.62 197 VAL A O 1
ATOM 1608 N N . MET A 1 198 ? -4.539 -25.656 -5.008 1 98.62 198 MET A N 1
ATOM 1609 C CA . MET A 1 198 ? -4.289 -27.094 -5.012 1 98.62 198 MET A CA 1
ATOM 1610 C C . MET A 1 198 ? -4.52 -27.688 -3.625 1 98.62 198 MET A C 1
ATOM 1612 O O . MET A 1 198 ? -5.168 -28.719 -3.488 1 98.62 198 MET A O 1
ATOM 1616 N N . TYR A 1 199 ? -3.947 -27.062 -2.625 1 98.44 199 TYR A N 1
ATOM 1617 C CA . TYR A 1 199 ? -4.086 -27.484 -1.235 1 98.44 199 TYR A CA 1
ATOM 1618 C C . TYR A 1 199 ? -5.535 -27.375 -0.774 1 98.44 199 TYR A C 1
ATOM 1620 O O . TYR A 1 199 ? -6.09 -28.328 -0.22 1 98.44 199 TYR A O 1
ATOM 1628 N N . LEU A 1 200 ? -6.242 -26.234 -1.035 1 98.25 200 LEU A N 1
ATOM 1629 C CA . LEU A 1 200 ? -7.598 -25.969 -0.567 1 98.25 200 LEU A CA 1
ATOM 1630 C C . LEU A 1 200 ? -8.602 -26.922 -1.203 1 98.25 200 LEU A C 1
ATOM 1632 O O . LEU A 1 200 ? -9.469 -27.453 -0.517 1 98.25 200 LEU A O 1
ATOM 1636 N N . ASP A 1 201 ? -8.438 -27.094 -2.461 1 98.31 201 ASP A N 1
ATOM 1637 C CA . ASP A 1 201 ? -9.422 -27.859 -3.229 1 98.31 201 ASP A CA 1
ATOM 1638 C C . ASP A 1 201 ? -8.977 -29.312 -3.395 1 98.31 201 ASP A C 1
ATOM 1640 O O . ASP A 1 201 ? -9.625 -30.094 -4.109 1 98.31 201 ASP A O 1
ATOM 1644 N N . GLN A 1 202 ? -7.824 -29.672 -2.83 1 97.5 202 GLN A N 1
ATOM 1645 C CA . GLN A 1 202 ? -7.309 -31.047 -2.871 1 97.5 202 GLN A CA 1
ATOM 1646 C C . GLN A 1 202 ? -7.172 -31.531 -4.309 1 97.5 202 GLN A C 1
ATOM 1648 O O . GLN A 1 202 ? -7.652 -32.625 -4.648 1 97.5 202 GLN A O 1
ATOM 1653 N N . ILE A 1 203 ? -6.609 -30.734 -5.082 1 98.06 203 ILE A N 1
ATOM 1654 C CA . ILE A 1 203 ? -6.402 -31.047 -6.488 1 98.06 203 ILE A CA 1
ATOM 1655 C C . ILE A 1 203 ? -5.195 -31.969 -6.637 1 98.06 203 ILE A C 1
ATOM 1657 O O . ILE A 1 203 ? -4.16 -31.766 -5.996 1 98.06 203 ILE A O 1
ATOM 1661 N N . SER A 1 204 ? -5.266 -32.969 -7.5 1 97.56 204 SER A N 1
ATOM 1662 C CA . SER A 1 204 ? -4.188 -33.938 -7.684 1 97.56 204 SER A CA 1
ATOM 1663 C C . SER A 1 204 ? -3.018 -33.344 -8.438 1 97.56 204 SER A C 1
ATOM 1665 O O . SER A 1 204 ? -3.176 -32.312 -9.117 1 97.56 204 SER A O 1
ATOM 1667 N N . GLU A 1 205 ? -1.847 -33.969 -8.32 1 96 205 GLU A N 1
ATOM 1668 C CA . GLU A 1 205 ? -0.658 -33.531 -9.047 1 96 205 GLU A CA 1
ATOM 1669 C C . GLU A 1 205 ? -0.892 -33.562 -10.555 1 96 205 GLU A C 1
ATOM 1671 O O . GLU A 1 205 ? -0.375 -32.719 -11.281 1 96 205 GLU A O 1
ATOM 1676 N N . LYS A 1 206 ? -1.635 -34.5 -10.969 1 94.38 206 LYS A N 1
ATOM 1677 C CA . LYS A 1 206 ? -1.938 -34.625 -12.398 1 94.38 206 LYS A CA 1
ATOM 1678 C C . LYS A 1 206 ? -2.875 -33.531 -12.859 1 94.38 206 LYS A C 1
ATOM 1680 O O . LYS A 1 206 ? -2.619 -32.875 -13.867 1 94.38 206 LYS A O 1
ATOM 1685 N N . ASP A 1 207 ? -3.895 -33.188 -12.109 1 95.69 207 ASP A N 1
ATOM 1686 C CA . ASP A 1 207 ? -4.934 -32.25 -12.516 1 95.69 207 ASP A CA 1
ATOM 1687 C C . ASP A 1 207 ? -4.445 -30.812 -12.398 1 95.69 207 ASP A C 1
ATOM 1689 O O . ASP A 1 207 ? -4.879 -29.938 -13.156 1 95.69 207 ASP A O 1
ATOM 1693 N N . ILE A 1 208 ? -3.551 -30.562 -11.477 1 96.5 208 ILE A N 1
ATOM 1694 C CA . ILE A 1 208 ? -3.104 -29.203 -11.219 1 96.5 208 ILE A CA 1
ATOM 1695 C C . ILE A 1 208 ? -2.354 -28.656 -12.438 1 96.5 208 ILE A C 1
ATOM 1697 O O . ILE A 1 208 ? -2.295 -27.453 -12.656 1 96.5 208 ILE A O 1
ATOM 1701 N N . THR A 1 209 ? -1.761 -29.547 -13.281 1 92.19 209 THR A N 1
ATOM 1702 C CA . THR A 1 209 ? -0.979 -29.156 -14.445 1 92.19 209 THR A CA 1
ATOM 1703 C C . THR A 1 209 ? -1.849 -28.406 -15.453 1 92.19 209 THR A C 1
ATOM 1705 O O . THR A 1 209 ? -1.355 -27.562 -16.203 1 92.19 209 THR A O 1
ATOM 1708 N N . GLY A 1 210 ? -3.123 -28.688 -15.422 1 91.88 210 GLY A N 1
ATOM 1709 C CA . GLY A 1 210 ? -4.023 -28.078 -16.391 1 91.88 210 GLY A CA 1
ATOM 1710 C C . GLY A 1 210 ? -4.793 -26.906 -15.836 1 91.88 210 GLY A C 1
ATOM 1711 O O . GLY A 1 210 ? -5.555 -26.25 -16.547 1 91.88 210 GLY A O 1
ATOM 1712 N N . LEU A 1 211 ? -4.641 -26.594 -14.562 1 95.44 211 LEU A N 1
ATOM 1713 C CA . LEU A 1 211 ? -5.391 -25.516 -13.938 1 95.44 211 LEU A CA 1
ATOM 1714 C C . LEU A 1 211 ? -4.773 -24.156 -14.281 1 95.44 211 LEU A C 1
ATOM 1716 O O . LEU A 1 211 ? -3.568 -23.969 -14.109 1 95.44 211 LEU A O 1
ATOM 1720 N N . ASN A 1 212 ? -5.543 -23.234 -14.805 1 94.81 212 ASN A N 1
ATOM 1721 C CA . ASN A 1 212 ? -5.121 -21.875 -15.133 1 94.81 212 ASN A CA 1
ATOM 1722 C C . ASN A 1 212 ? -5.895 -20.844 -14.328 1 94.81 212 ASN A C 1
ATOM 1724 O O . ASN A 1 212 ? -7.121 -20.891 -14.258 1 94.81 212 ASN A O 1
ATOM 1728 N N . ILE A 1 213 ? -5.188 -19.953 -13.703 1 96.88 213 ILE A N 1
ATOM 1729 C CA . ILE A 1 213 ? -5.781 -18.844 -12.969 1 96.88 213 ILE A CA 1
ATOM 1730 C C . ILE A 1 213 ? -5.637 -17.562 -13.781 1 96.88 213 ILE A C 1
ATOM 1732 O O . ILE A 1 213 ? -4.523 -17.109 -14.039 1 96.88 213 ILE A O 1
ATOM 1736 N N . PRO A 1 214 ? -6.723 -16.984 -14.188 1 97.31 214 PRO A N 1
ATOM 1737 C CA . PRO A 1 214 ? -6.645 -15.789 -15.023 1 97.31 214 PRO A CA 1
ATOM 1738 C C . PRO A 1 214 ? -6.145 -14.562 -14.266 1 97.31 214 PRO A C 1
ATOM 1740 O O . PRO A 1 214 ? -6.293 -14.492 -13.039 1 97.31 214 PRO A O 1
ATOM 1743 N N . THR A 1 215 ? -5.59 -13.609 -14.977 1 97.62 215 THR A N 1
ATOM 1744 C CA . THR A 1 215 ? -5.035 -12.398 -14.391 1 97.62 215 THR A CA 1
ATOM 1745 C C . THR A 1 215 ? -6.148 -11.469 -13.914 1 97.62 215 THR A C 1
ATOM 1747 O O . THR A 1 215 ? -7.133 -11.258 -14.617 1 97.62 215 THR A O 1
ATOM 1750 N N . ALA A 1 216 ? -6.008 -11.016 -12.703 1 98.06 216 ALA A N 1
ATOM 1751 C CA . ALA A 1 216 ? -6.754 -9.93 -12.078 1 98.06 216 ALA A CA 1
ATOM 1752 C C . ALA A 1 216 ? -8.242 -10.25 -12.023 1 98.06 216 ALA A C 1
ATOM 1754 O O . ALA A 1 216 ? -9.086 -9.359 -12.203 1 98.06 216 ALA A O 1
ATOM 1755 N N . CYS A 1 217 ? -8.594 -11.477 -11.898 1 98.31 217 CYS A N 1
ATOM 1756 C CA . CYS A 1 217 ? -9.969 -11.914 -11.664 1 98.31 217 CYS A CA 1
ATOM 1757 C C . CYS A 1 217 ? -10.148 -12.414 -10.234 1 98.31 217 CYS A C 1
ATOM 1759 O O . CYS A 1 217 ? -9.617 -13.469 -9.875 1 98.31 217 CYS A O 1
ATOM 1761 N N . PRO A 1 218 ? -10.922 -11.656 -9.469 1 98.88 218 PRO A N 1
ATOM 1762 C CA . PRO A 1 218 ? -11.07 -12.062 -8.07 1 98.88 218 PRO A CA 1
ATOM 1763 C C . PRO A 1 218 ? -11.75 -13.43 -7.93 1 98.88 218 PRO A C 1
ATOM 1765 O O . PRO A 1 218 ? -12.828 -13.648 -8.492 1 98.88 218 PRO A O 1
ATOM 1768 N N . LEU A 1 219 ? -11.133 -14.328 -7.262 1 98.81 219 LEU A N 1
ATOM 1769 C CA . LEU A 1 219 ? -11.625 -15.664 -6.918 1 98.81 219 LEU A CA 1
ATOM 1770 C C . LEU A 1 219 ? -12.031 -15.734 -5.449 1 98.81 219 LEU A C 1
ATOM 1772 O O . LEU A 1 219 ? -11.203 -15.5 -4.562 1 98.81 219 LEU A O 1
ATOM 1776 N N . VAL A 1 220 ? -13.281 -16.078 -5.168 1 98.69 220 VAL A N 1
ATOM 1777 C CA . VAL A 1 220 ? -13.844 -15.992 -3.822 1 98.69 220 VAL A CA 1
ATOM 1778 C C . VAL A 1 220 ? -14.031 -17.406 -3.254 1 98.69 220 VAL A C 1
ATOM 1780 O O . VAL A 1 220 ? -14.609 -18.266 -3.904 1 98.69 220 VAL A O 1
ATOM 1783 N N . TYR A 1 221 ? -13.523 -17.641 -2.07 1 98.62 221 TYR A N 1
ATOM 1784 C CA . TYR A 1 221 ? -13.742 -18.859 -1.31 1 98.62 221 TYR A CA 1
ATOM 1785 C C . TYR A 1 221 ? -14.539 -18.578 -0.042 1 98.62 221 TYR A C 1
ATOM 1787 O O . TYR A 1 221 ? -14.273 -17.609 0.662 1 98.62 221 TYR A O 1
ATOM 1795 N N . ASP A 1 222 ? -15.492 -19.375 0.247 1 97.5 222 ASP A N 1
ATOM 1796 C CA . ASP A 1 222 ? -16.234 -19.359 1.5 1 97.5 222 ASP A CA 1
ATOM 1797 C C . ASP A 1 222 ? -15.93 -20.594 2.346 1 97.5 222 ASP A C 1
ATOM 1799 O O . ASP A 1 222 ? -15.828 -21.703 1.818 1 97.5 222 ASP A O 1
ATOM 1803 N N . PHE A 1 223 ? -15.711 -20.344 3.586 1 97.56 223 PHE A N 1
ATOM 1804 C CA . PHE A 1 223 ? -15.398 -21.406 4.531 1 97.56 223 PHE A CA 1
ATOM 1805 C C . PHE A 1 223 ? -16.469 -21.5 5.613 1 97.56 223 PHE A C 1
ATOM 1807 O O . PHE A 1 223 ? -16.953 -20.469 6.098 1 97.56 223 PHE A O 1
ATOM 1814 N N . ASP A 1 224 ? -16.812 -22.688 6.066 1 95.25 224 ASP A N 1
ATOM 1815 C CA . ASP A 1 224 ? -17.688 -22.844 7.223 1 95.25 224 ASP A CA 1
ATOM 1816 C C . ASP A 1 224 ? -16.906 -22.672 8.523 1 95.25 224 ASP A C 1
ATOM 1818 O O . ASP A 1 224 ? -15.719 -22.359 8.516 1 95.25 224 ASP A O 1
ATOM 1822 N N . GLU A 1 225 ? -17.516 -22.891 9.625 1 91.38 225 GLU A N 1
ATOM 1823 C CA . GLU A 1 225 ? -16.938 -22.625 10.938 1 91.38 225 GLU A CA 1
ATOM 1824 C C . GLU A 1 225 ? -15.773 -23.562 11.227 1 91.38 225 GLU A C 1
ATOM 1826 O O . GLU A 1 225 ? -14.891 -23.25 12.031 1 91.38 225 GLU A O 1
ATOM 1831 N N . LYS A 1 226 ? -15.82 -24.703 10.523 1 91.81 226 LYS A N 1
ATOM 1832 C CA . LYS A 1 226 ? -14.773 -25.703 10.742 1 91.81 226 LYS A CA 1
ATOM 1833 C C . LYS A 1 226 ? -13.625 -25.516 9.758 1 91.81 226 LYS A C 1
ATOM 1835 O O . LYS A 1 226 ? -12.625 -26.219 9.82 1 91.81 226 LYS A O 1
ATOM 1840 N N . GLY A 1 227 ? -13.758 -24.594 8.852 1 94.31 227 GLY A N 1
ATOM 1841 C CA . GLY A 1 227 ? -12.695 -24.312 7.91 1 94.31 227 GLY A CA 1
ATOM 1842 C C . GLY A 1 227 ? -12.812 -25.094 6.613 1 94.31 227 GLY A C 1
ATOM 1843 O O . GLY A 1 227 ? -11.891 -25.094 5.797 1 94.31 227 GLY A O 1
ATOM 1844 N N . ASN A 1 228 ? -13.891 -25.734 6.465 1 95.69 228 ASN A N 1
ATOM 1845 C CA . ASN A 1 228 ? -14.117 -26.422 5.203 1 95.69 228 ASN A CA 1
ATOM 1846 C C . ASN A 1 228 ? -14.68 -25.484 4.141 1 95.69 228 ASN A C 1
ATOM 1848 O O . ASN A 1 228 ? -15.492 -24.609 4.445 1 95.69 228 ASN A O 1
ATOM 1852 N N . ILE A 1 229 ? -14.305 -25.734 2.932 1 97.62 229 ILE A N 1
ATOM 1853 C CA . ILE A 1 229 ? -14.789 -24.906 1.831 1 97.62 229 ILE A CA 1
ATOM 1854 C C . ILE A 1 229 ? -16.266 -25.188 1.586 1 97.62 229 ILE A C 1
ATOM 1856 O O . ILE A 1 229 ? -16.703 -26.344 1.611 1 97.62 229 ILE A O 1
ATOM 1860 N N . ILE A 1 230 ? -17.016 -24.172 1.429 1 97.5 230 ILE A N 1
ATOM 1861 C CA . ILE A 1 230 ? -18.375 -24.25 0.931 1 97.5 230 ILE A CA 1
ATOM 1862 C C . ILE A 1 230 ? -18.391 -24.062 -0.585 1 97.5 230 ILE A C 1
ATOM 1864 O O . ILE A 1 230 ? -18.188 -22.953 -1.082 1 97.5 230 ILE A O 1
ATOM 1868 N N . PRO A 1 231 ? -18.625 -25.172 -1.256 1 97.31 231 PRO A N 1
ATOM 1869 C CA . PRO A 1 231 ? -18.578 -25.047 -2.715 1 97.31 231 PRO A CA 1
ATOM 1870 C C . PRO A 1 231 ? -19.625 -24.078 -3.258 1 97.31 231 PRO A C 1
ATOM 1872 O O . PRO A 1 231 ? -20.75 -24.047 -2.771 1 97.31 231 PRO A O 1
ATOM 1875 N N . HIS A 1 232 ? -19.219 -23.281 -4.148 1 96.38 232 HIS A N 1
ATOM 1876 C CA . HIS A 1 232 ? -20.141 -22.344 -4.801 1 96.38 232 HIS A CA 1
ATOM 1877 C C . HIS A 1 232 ? -20.734 -22.969 -6.059 1 96.38 232 HIS A C 1
ATOM 1879 O O . HIS A 1 232 ? -20.047 -23.656 -6.809 1 96.38 232 HIS A O 1
ATOM 1885 N N . PRO A 1 233 ? -21.984 -22.641 -6.41 1 95.38 233 PRO A N 1
ATOM 1886 C CA . PRO A 1 233 ? -22.625 -23.234 -7.586 1 95.38 233 PRO A CA 1
ATOM 1887 C C . PRO A 1 233 ? -21.969 -22.812 -8.898 1 95.38 233 PRO A C 1
ATOM 1889 O O . PRO A 1 233 ? -22 -23.547 -9.883 1 95.38 233 PRO A O 1
ATOM 1892 N N . ASP A 1 234 ? -21.312 -21.656 -8.93 1 94.81 234 ASP A N 1
ATOM 1893 C CA . ASP A 1 234 ? -20.703 -21.156 -10.156 1 94.81 234 ASP A CA 1
ATOM 1894 C C . ASP A 1 234 ? -19.219 -21.5 -10.211 1 94.81 234 ASP A C 1
ATOM 1896 O O . ASP A 1 234 ? -18.484 -21 -11.07 1 94.81 234 ASP A O 1
ATOM 1900 N N . ALA A 1 235 ? -18.812 -22.328 -9.281 1 96.62 235 ALA A N 1
ATOM 1901 C CA . ALA A 1 235 ? -17.406 -22.734 -9.273 1 96.62 235 ALA A CA 1
ATOM 1902 C C . ALA A 1 235 ? -17.031 -23.438 -10.578 1 96.62 235 ALA A C 1
ATOM 1904 O O . ALA A 1 235 ? -17.828 -24.203 -11.133 1 96.62 235 ALA A O 1
ATOM 1905 N N . ILE A 1 236 ? -15.859 -23.125 -11.07 1 95.38 236 ILE A N 1
ATOM 1906 C CA . ILE A 1 236 ? -15.305 -23.812 -12.234 1 95.38 236 ILE A CA 1
ATOM 1907 C C . ILE A 1 236 ? -14.375 -24.938 -11.781 1 95.38 236 ILE A C 1
ATOM 1909 O O . ILE A 1 236 ? -13.281 -24.672 -11.266 1 95.38 236 ILE A O 1
ATOM 1913 N N . ALA A 1 237 ? -14.781 -26.156 -12.023 1 94.12 237 ALA A N 1
ATOM 1914 C CA . ALA A 1 237 ? -13.992 -27.312 -11.594 1 94.12 237 ALA A CA 1
ATOM 1915 C C . ALA A 1 237 ? -12.555 -27.219 -12.109 1 94.12 237 ALA A C 1
ATOM 1917 O O . ALA A 1 237 ? -12.32 -26.75 -13.227 1 94.12 237 ALA A O 1
ATOM 1918 N N . PRO A 1 238 ? -11.555 -27.594 -11.273 1 97.12 238 PRO A N 1
ATOM 1919 C CA . PRO A 1 238 ? -11.664 -28.328 -10.008 1 97.12 238 PRO A CA 1
ATOM 1920 C C . PRO A 1 238 ? -11.781 -27.391 -8.805 1 97.12 238 PRO A C 1
ATOM 1922 O O . PRO A 1 238 ? -11.703 -27.844 -7.656 1 97.12 238 PRO A O 1
ATOM 1925 N N . LEU A 1 239 ? -11.938 -26.172 -9.039 1 98 239 LEU A N 1
ATOM 1926 C CA . LEU A 1 239 ? -12.062 -25.219 -7.941 1 98 239 LEU A CA 1
ATOM 1927 C C . LEU A 1 239 ? -13.445 -25.312 -7.305 1 98 239 LEU A C 1
ATOM 1929 O O . LEU A 1 239 ? -14.422 -25.641 -7.973 1 98 239 LEU A O 1
ATOM 1933 N N . ARG A 1 240 ? -13.492 -25.016 -6.07 1 98.12 240 ARG A N 1
ATOM 1934 C CA . ARG A 1 240 ? -14.766 -24.953 -5.367 1 98.12 240 ARG A CA 1
ATOM 1935 C C . ARG A 1 240 ? -15.148 -23.516 -5.059 1 98.12 240 ARG A C 1
ATOM 1937 O O . ARG A 1 240 ? -16.297 -23.234 -4.723 1 98.12 240 ARG A O 1
ATOM 1944 N N . GLY A 1 241 ? -14.211 -22.578 -5.164 1 97.62 241 GLY A N 1
ATOM 1945 C CA . GLY A 1 241 ? -14.516 -21.156 -5.148 1 97.62 241 GLY A CA 1
ATOM 1946 C C . GLY A 1 241 ? -15.023 -20.641 -6.48 1 97.62 241 GLY A C 1
ATOM 1947 O O . GLY A 1 241 ? -14.977 -21.344 -7.488 1 97.62 241 GLY A O 1
ATOM 1948 N N . HIS A 1 242 ? -15.508 -19.391 -6.477 1 97.81 242 HIS A N 1
ATOM 1949 C CA . HIS A 1 242 ? -16.047 -18.844 -7.723 1 97.81 242 HIS A CA 1
ATOM 1950 C C . HIS A 1 242 ? -15.406 -17.5 -8.055 1 97.81 242 HIS A C 1
ATOM 1952 O O . HIS A 1 242 ? -15.062 -16.734 -7.152 1 97.81 242 HIS A O 1
ATOM 1958 N N . TYR A 1 243 ? -15.289 -17.266 -9.32 1 98.5 243 TYR A N 1
ATOM 1959 C CA . TYR A 1 243 ? -14.797 -15.969 -9.797 1 98.5 243 TYR A CA 1
ATOM 1960 C C . TYR A 1 243 ? -15.914 -14.93 -9.812 1 98.5 243 TYR A C 1
ATOM 1962 O O . TYR A 1 243 ? -17.047 -15.25 -10.156 1 98.5 243 TYR A O 1
ATOM 1970 N N . LEU A 1 244 ? -15.547 -13.703 -9.43 1 98.12 244 LEU A N 1
ATOM 1971 C CA . LEU A 1 244 ? -16.484 -12.594 -9.602 1 98.12 244 LEU A CA 1
ATOM 1972 C C . LEU A 1 244 ? -16.547 -12.164 -11.062 1 98.12 244 LEU A C 1
ATOM 1974 O O . LEU A 1 244 ? -15.555 -12.227 -11.789 1 98.12 244 LEU A O 1
ATOM 1978 N N . GLY A 1 245 ? -17.734 -11.656 -11.469 1 95.81 245 GLY A N 1
ATOM 1979 C CA . GLY A 1 245 ? -17.891 -11.094 -12.805 1 95.81 245 GLY A CA 1
ATOM 1980 C C . GLY A 1 245 ? -18.578 -12.047 -13.773 1 95.81 245 GLY A C 1
ATOM 1981 O O . GLY A 1 245 ? -19.203 -13.008 -13.352 1 95.81 245 GLY A O 1
ATOM 1982 N N . ASP A 1 246 ? -18.469 -11.742 -15.07 1 94.88 246 ASP A N 1
ATOM 1983 C CA . ASP A 1 246 ? -19.094 -12.516 -16.141 1 94.88 246 ASP A CA 1
ATOM 1984 C C . ASP A 1 246 ? -18.391 -13.852 -16.344 1 94.88 246 ASP A C 1
ATOM 1986 O O . ASP A 1 246 ? -17.234 -13.891 -16.766 1 94.88 246 ASP A O 1
ATOM 1990 N N . GLN A 1 247 ? -19.125 -14.914 -16.125 1 93.19 247 GLN A N 1
ATOM 1991 C CA . GLN A 1 247 ? -18.531 -16.25 -16.109 1 93.19 247 GLN A CA 1
ATOM 1992 C C . GLN A 1 247 ? -18.062 -16.641 -17.5 1 93.19 247 GLN A C 1
ATOM 1994 O O . GLN A 1 247 ? -17.062 -17.359 -17.656 1 93.19 247 GLN A O 1
ATOM 1999 N N . ALA A 1 248 ? -18.719 -16.219 -18.469 1 93.06 248 ALA A N 1
ATOM 2000 C CA . ALA A 1 248 ? -18.281 -16.5 -19.828 1 93.06 248 ALA A CA 1
ATOM 2001 C C . ALA A 1 248 ? -16.953 -15.812 -20.141 1 93.06 248 ALA A C 1
ATOM 2003 O O . ALA A 1 248 ? -16.062 -16.422 -20.734 1 93.06 248 ALA A O 1
ATOM 2004 N N . ALA A 1 249 ? -16.859 -14.602 -19.734 1 92.88 249 ALA A N 1
ATOM 2005 C CA . ALA A 1 249 ? -15.625 -13.852 -19.922 1 92.88 249 ALA A CA 1
ATOM 2006 C C . ALA A 1 249 ? -14.477 -14.484 -19.141 1 92.88 249 ALA A C 1
ATOM 2008 O O . ALA A 1 249 ? -13.344 -14.539 -19.609 1 92.88 249 ALA A O 1
ATOM 2009 N N . ILE A 1 250 ? -14.805 -14.945 -17.969 1 94.5 250 ILE A N 1
ATOM 2010 C CA . ILE A 1 250 ? -13.805 -15.586 -17.125 1 94.5 250 ILE A CA 1
ATOM 2011 C C . ILE A 1 250 ? -13.281 -16.844 -17.797 1 94.5 250 ILE A C 1
ATOM 2013 O O . ILE A 1 250 ? -12.062 -17.062 -17.859 1 94.5 250 ILE A O 1
ATOM 2017 N N . ARG A 1 251 ? -14.117 -17.672 -18.344 1 92.56 251 ARG A N 1
ATOM 2018 C CA . ARG A 1 251 ? -13.719 -18.891 -19.031 1 92.56 251 ARG A CA 1
ATOM 2019 C C . ARG A 1 251 ? -12.828 -18.594 -20.234 1 92.56 251 ARG A C 1
ATOM 2021 O O . ARG A 1 251 ? -11.859 -19.312 -20.5 1 92.56 251 ARG A O 1
ATOM 2028 N N . ALA A 1 252 ? -13.164 -17.531 -20.891 1 91.75 252 ALA A N 1
ATOM 2029 C CA . ALA A 1 252 ? -12.344 -17.109 -22.031 1 91.75 252 ALA A CA 1
ATOM 2030 C C . ALA A 1 252 ? -10.938 -16.734 -21.578 1 91.75 252 ALA A C 1
ATOM 2032 O O . ALA A 1 252 ? -9.953 -17.078 -22.25 1 91.75 252 ALA A O 1
ATOM 2033 N N . LYS A 1 253 ? -10.852 -16.047 -20.469 1 91.81 253 LYS A N 1
ATOM 2034 C CA . LYS A 1 253 ? -9.555 -15.656 -19.938 1 91.81 253 LYS A CA 1
ATOM 2035 C C . LYS A 1 253 ? -8.75 -16.875 -19.5 1 91.81 253 LYS A C 1
ATOM 2037 O O . LYS A 1 253 ? -7.531 -16.922 -19.688 1 91.81 253 LYS A O 1
ATOM 2042 N N . ILE A 1 254 ? -9.398 -17.828 -18.906 1 91.62 254 ILE A N 1
ATOM 2043 C CA . ILE A 1 254 ? -8.75 -19.062 -18.469 1 91.62 254 ILE A CA 1
ATOM 2044 C C . ILE A 1 254 ? -8.141 -19.766 -19.672 1 91.62 254 ILE A C 1
ATOM 2046 O O . ILE A 1 254 ? -7 -20.234 -19.625 1 91.62 254 ILE A O 1
ATOM 2050 N N . ASN A 1 255 ? -8.852 -19.797 -20.734 1 87 255 ASN A N 1
ATOM 2051 C CA . ASN A 1 255 ? -8.391 -20.438 -21.953 1 87 255 ASN A CA 1
ATOM 2052 C C . ASN A 1 255 ? -7.195 -19.719 -22.562 1 87 255 ASN A C 1
ATOM 2054 O O . ASN A 1 255 ? -6.293 -20.344 -23.109 1 87 255 ASN A O 1
ATOM 2058 N N . LYS A 1 256 ? -7.188 -18.484 -22.438 1 83.38 256 LYS A N 1
ATOM 2059 C CA . LYS A 1 256 ? -6.074 -17.688 -22.953 1 83.38 256 LYS A CA 1
ATOM 2060 C C . LYS A 1 256 ? -4.777 -18.016 -22.234 1 83.38 256 LYS A C 1
ATOM 2062 O O . LYS A 1 256 ? -3.711 -18.078 -22.859 1 83.38 256 LYS A O 1
ATOM 2067 N N . VAL A 1 257 ? -4.852 -18.188 -20.984 1 82.94 257 VAL A N 1
ATOM 2068 C CA . VAL A 1 257 ? -3.676 -18.547 -20.203 1 82.94 257 VAL A CA 1
ATOM 2069 C C . VAL A 1 257 ? -3.139 -19.891 -20.672 1 82.94 257 VAL A C 1
ATOM 2071 O O . VAL A 1 257 ? -1.925 -20.078 -20.797 1 82.94 257 VAL A O 1
ATOM 2074 N N . ALA A 1 258 ? -3.973 -20.844 -21.047 1 79.5 258 ALA A N 1
ATOM 2075 C CA . ALA A 1 258 ? -3.609 -22.188 -21.469 1 79.5 258 ALA A CA 1
ATOM 2076 C C . ALA A 1 258 ? -2.881 -22.156 -22.812 1 79.5 258 ALA A C 1
ATOM 2078 O O . ALA A 1 258 ? -2.025 -23 -23.078 1 79.5 258 ALA A O 1
ATOM 2079 N N . ASN A 1 259 ? -3.061 -21.125 -23.562 1 76.06 259 ASN A N 1
ATOM 2080 C CA . ASN A 1 259 ? -2.58 -21.094 -24.953 1 76.06 259 ASN A CA 1
ATOM 2081 C C . ASN A 1 259 ? -1.243 -20.359 -25.062 1 76.06 259 ASN A C 1
ATOM 2083 O O . ASN A 1 259 ? -0.745 -20.125 -26.156 1 76.06 259 ASN A O 1
ATOM 2087 N N . GLN A 1 260 ? -0.619 -19.953 -24.031 1 72.38 260 GLN A N 1
ATOM 2088 C CA . GLN A 1 260 ? 0.627 -19.203 -24.047 1 72.38 260 GLN A CA 1
ATOM 2089 C C . GLN A 1 260 ? 1.781 -20.047 -24.578 1 72.38 260 GLN A C 1
ATOM 2091 O O . GLN A 1 260 ? 2.781 -19.5 -25.062 1 72.38 260 GLN A O 1
ATOM 2096 N N . THR A 1 261 ? 1.874 -21.344 -24.406 1 63.91 261 THR A N 1
ATOM 2097 C CA . THR A 1 261 ? 2.957 -22.188 -24.891 1 63.91 261 THR A CA 1
ATOM 2098 C C . THR A 1 261 ? 2.453 -23.141 -25.984 1 63.91 261 THR A C 1
ATOM 2100 O O . THR A 1 261 ? 3.074 -24.172 -26.25 1 63.91 261 THR A O 1
ATOM 2103 N N . LYS A 1 262 ? 1.299 -22.953 -26.578 1 60.31 262 LYS A N 1
ATOM 2104 C CA . LYS A 1 262 ? 0.814 -23.891 -27.594 1 60.31 262 LYS A CA 1
ATOM 2105 C C . LYS A 1 262 ? 1.484 -23.625 -28.938 1 60.31 262 LYS A C 1
ATOM 2107 O O . LYS A 1 262 ? 1.905 -22.5 -29.219 1 60.31 262 LYS A O 1
ATOM 2112 N N . LYS A 1 263 ? 1.939 -24.781 -29.531 1 50.44 263 LYS A N 1
ATOM 2113 C CA . LYS A 1 263 ? 2.486 -24.828 -30.891 1 50.44 263 LYS A CA 1
ATOM 2114 C C . LYS A 1 263 ? 1.616 -24.047 -31.859 1 50.44 263 LYS A C 1
ATOM 2116 O O . LYS A 1 263 ? 0.388 -24.156 -31.828 1 50.44 263 LYS A O 1
ATOM 2121 N N . LYS A 1 264 ? 2.182 -23.062 -32.625 1 41.19 264 LYS A N 1
ATOM 2122 C CA . LYS A 1 264 ? 1.478 -22.609 -33.812 1 41.19 264 LYS A CA 1
ATOM 2123 C C . LYS A 1 264 ? 1.197 -23.781 -34.75 1 41.19 264 LYS A C 1
ATOM 2125 O O . LYS A 1 264 ? 2.004 -24.703 -34.875 1 41.19 264 LYS A O 1
ATOM 2130 N N . MET B 1 1 ? 29.969 -7.695 3.846 1 26.59 1 MET B N 1
ATOM 2131 C CA . MET B 1 1 ? 30.172 -6.27 3.6 1 26.59 1 MET B CA 1
ATOM 2132 C C . MET B 1 1 ? 29.828 -5.449 4.84 1 26.59 1 MET B C 1
ATOM 2134 O O . MET B 1 1 ? 28.797 -5.68 5.473 1 26.59 1 MET B O 1
ATOM 2138 N N . ALA B 1 2 ? 30.766 -4.918 5.555 1 29.31 2 ALA B N 1
ATOM 2139 C CA . ALA B 1 2 ? 30.812 -4.125 6.777 1 29.31 2 ALA B CA 1
ATOM 2140 C C . ALA B 1 2 ? 29.75 -3.021 6.754 1 29.31 2 ALA B C 1
ATOM 2142 O O . ALA B 1 2 ? 29.672 -2.258 5.785 1 29.31 2 ALA 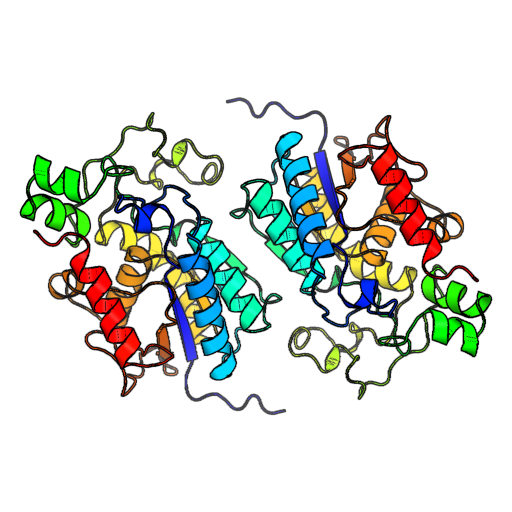B O 1
ATOM 2143 N N . SER B 1 3 ? 28.516 -3.16 7.301 1 36.69 3 SER B N 1
ATOM 2144 C CA . SER B 1 3 ? 27.562 -2.055 7.371 1 36.69 3 SER B CA 1
ATOM 2145 C C . SER B 1 3 ? 28.266 -0.729 7.621 1 36.69 3 SER B C 1
ATOM 2147 O O . SER B 1 3 ? 28.938 -0.561 8.648 1 36.69 3 SER B O 1
ATOM 2149 N N . SER B 1 4 ? 28.953 -0.138 6.699 1 39.06 4 SER B N 1
ATOM 2150 C CA . SER B 1 4 ? 29.484 1.197 6.941 1 39.06 4 SER B CA 1
ATOM 2151 C C . SER B 1 4 ? 28.547 2.02 7.812 1 39.06 4 SER B C 1
ATOM 2153 O O . SER B 1 4 ? 27.344 2.111 7.523 1 39.06 4 SER B O 1
ATOM 2155 N N . VAL B 1 5 ? 28.625 2.162 9.109 1 45.47 5 VAL B N 1
ATOM 2156 C CA . VAL B 1 5 ? 27.922 2.99 10.078 1 45.47 5 VAL B CA 1
ATOM 2157 C C . VAL B 1 5 ? 27.609 4.352 9.469 1 45.47 5 VAL B C 1
ATOM 2159 O O . VAL B 1 5 ? 28.516 5.125 9.156 1 45.47 5 VAL B O 1
ATOM 2162 N N . LYS B 1 6 ? 26.578 4.469 8.688 1 57.44 6 LYS B N 1
ATOM 2163 C CA . LYS B 1 6 ? 26.281 5.828 8.258 1 57.44 6 LYS B CA 1
ATOM 2164 C C . LYS B 1 6 ? 26.234 6.781 9.453 1 57.44 6 LYS B C 1
ATOM 2166 O O . LYS B 1 6 ? 25.609 6.48 10.469 1 57.44 6 LYS B O 1
ATOM 2171 N N . PRO B 1 7 ? 26.969 7.902 9.375 1 69.81 7 PRO B N 1
ATOM 2172 C CA . PRO B 1 7 ? 27.156 8.867 10.469 1 69.81 7 PRO B CA 1
ATOM 2173 C C . PRO B 1 7 ? 25.844 9.484 10.938 1 69.81 7 PRO B C 1
ATOM 2175 O O . PRO B 1 7 ? 25.812 10.133 11.984 1 69.81 7 PRO B O 1
ATOM 2178 N N . PHE B 1 8 ? 24.672 9.242 10.219 1 85.81 8 PHE B N 1
ATOM 2179 C CA . PHE B 1 8 ? 23.422 9.828 10.695 1 85.81 8 PHE B CA 1
ATOM 2180 C C . PHE B 1 8 ? 22.234 8.945 10.32 1 85.81 8 PHE B C 1
ATOM 2182 O O . PHE B 1 8 ? 22.344 8.094 9.438 1 85.81 8 PHE B O 1
ATOM 2189 N N . ASN B 1 9 ? 21.188 8.969 11.109 1 91.75 9 ASN B N 1
ATOM 2190 C CA . ASN B 1 9 ? 19.891 8.352 10.828 1 91.75 9 ASN B CA 1
ATOM 2191 C C . ASN B 1 9 ? 18.969 9.297 10.07 1 91.75 9 ASN B C 1
ATOM 2193 O O . ASN B 1 9 ? 18.953 10.5 10.344 1 91.75 9 ASN B O 1
ATOM 2197 N N . ARG B 1 10 ? 18.281 8.734 9.094 1 95.5 10 ARG B N 1
ATOM 2198 C CA . ARG B 1 10 ? 17.562 9.625 8.195 1 95.5 10 ARG B CA 1
ATOM 2199 C C . ARG B 1 10 ? 16.062 9.344 8.242 1 95.5 10 ARG B C 1
ATOM 2201 O O . ARG B 1 10 ? 15.641 8.188 8.312 1 95.5 10 ARG B O 1
ATOM 2208 N N . LEU B 1 11 ? 15.25 10.383 8.227 1 98.62 11 LEU B N 1
ATOM 2209 C CA . LEU B 1 11 ? 13.789 10.391 8.133 1 98.62 11 LEU B CA 1
ATOM 2210 C C . LEU B 1 11 ? 13.32 11.289 6.996 1 98.62 11 LEU B C 1
ATOM 2212 O O . LEU B 1 11 ? 13.789 12.422 6.863 1 98.62 11 LEU B O 1
ATOM 2216 N N . VAL B 1 12 ? 12.445 10.758 6.152 1 98.94 12 VAL B N 1
ATOM 2217 C CA . VAL B 1 12 ? 11.844 11.562 5.094 1 98.94 12 VAL B CA 1
ATOM 2218 C C . VAL B 1 12 ? 10.367 11.789 5.391 1 98.94 12 VAL B C 1
ATOM 2220 O O . VAL B 1 12 ? 9.641 10.844 5.715 1 98.94 12 VAL B O 1
ATOM 2223 N N . LEU B 1 13 ? 9.93 13.008 5.363 1 98.94 13 LEU B N 1
ATOM 2224 C CA . LEU B 1 13 ? 8.531 13.398 5.539 1 98.94 13 LEU B CA 1
ATOM 2225 C C . LEU B 1 13 ? 7.945 13.922 4.234 1 98.94 13 LEU B C 1
ATOM 2227 O O . LEU B 1 13 ? 8.578 14.711 3.535 1 98.94 13 LEU B O 1
ATOM 2231 N N . VAL B 1 14 ? 6.746 13.477 3.924 1 98.94 14 VAL B N 1
ATOM 2232 C CA . VAL B 1 14 ? 6.074 13.93 2.713 1 98.94 14 VAL B CA 1
ATOM 2233 C C . VAL B 1 14 ? 4.609 14.234 3.018 1 98.94 14 VAL B C 1
ATOM 2235 O O . VAL B 1 14 ? 3.857 13.352 3.432 1 98.94 14 VAL B O 1
ATOM 2238 N N . ARG B 1 15 ? 4.227 15.484 2.852 1 98.94 15 ARG B N 1
ATOM 2239 C CA . ARG B 1 15 ? 2.801 15.797 2.834 1 98.94 15 ARG B CA 1
ATOM 2240 C C . ARG B 1 15 ? 2.133 15.25 1.577 1 98.94 15 ARG B C 1
ATOM 2242 O O . ARG B 1 15 ? 2.727 15.266 0.496 1 98.94 15 ARG B O 1
ATOM 2249 N N . HIS B 1 16 ? 0.91 14.805 1.729 1 98.94 16 HIS B N 1
ATOM 2250 C CA . HIS B 1 16 ? 0.218 14.312 0.545 1 98.94 16 HIS B CA 1
ATOM 2251 C C . HIS B 1 16 ? 0.185 15.359 -0.559 1 98.94 16 HIS B C 1
ATOM 2253 O O . HIS B 1 16 ? 0.331 16.547 -0.289 1 98.94 16 HIS B O 1
ATOM 2259 N N . GLY B 1 17 ? -0.029 14.945 -1.821 1 98.75 17 GLY B N 1
ATOM 2260 C CA . GLY B 1 17 ? -0.22 15.859 -2.934 1 98.75 17 GLY B CA 1
ATOM 2261 C C . GLY B 1 17 ? -1.529 16.625 -2.859 1 98.75 17 GLY B C 1
ATOM 2262 O O . GLY B 1 17 ? -2.348 16.375 -1.972 1 98.75 17 GLY B O 1
ATOM 2263 N N . GLU B 1 18 ? -1.694 17.516 -3.85 1 98.44 18 GLU B N 1
ATOM 2264 C CA . GLU B 1 18 ? -2.943 18.266 -3.918 1 98.44 18 GLU B CA 1
ATOM 2265 C C . GLU B 1 18 ? -4.148 17.328 -3.975 1 98.44 18 GLU B C 1
ATOM 2267 O O . GLU B 1 18 ? -4.164 16.375 -4.758 1 98.44 18 GLU B O 1
ATOM 2272 N N . SER B 1 19 ? -5.051 17.547 -3.057 1 98.5 19 SER B N 1
ATOM 2273 C CA . SER B 1 19 ? -6.301 16.797 -3.076 1 98.5 19 SER B CA 1
ATOM 2274 C C . SER B 1 19 ? -7.371 17.516 -3.883 1 98.5 19 SER B C 1
ATOM 2276 O O . SER B 1 19 ? -7.211 18.688 -4.219 1 98.5 19 SER B O 1
ATOM 2278 N N . GLN B 1 20 ? -8.414 16.812 -4.152 1 98.44 20 GLN B N 1
ATOM 2279 C CA . GLN B 1 20 ? -9.547 17.422 -4.836 1 98.44 20 GLN B CA 1
ATOM 2280 C C . GLN B 1 20 ? -10.109 18.594 -4.027 1 98.44 20 GLN B C 1
ATOM 2282 O O . GLN B 1 20 ? -10.477 19.625 -4.59 1 98.44 20 GLN B O 1
ATOM 2287 N N . TRP B 1 21 ? -10.18 18.484 -2.711 1 97.81 21 TRP B N 1
ATOM 2288 C CA . TRP B 1 21 ? -10.766 19.547 -1.896 1 97.81 21 TRP B CA 1
ATOM 2289 C C . TRP B 1 21 ? -9.758 20.656 -1.654 1 97.81 21 TRP B C 1
ATOM 2291 O O . TRP B 1 21 ? -10.133 21.781 -1.324 1 97.81 21 TRP B O 1
ATOM 2301 N N . ASN B 1 22 ? -8.445 20.359 -1.744 1 95.38 22 ASN B N 1
ATOM 2302 C CA . ASN B 1 22 ? -7.5 21.453 -1.881 1 95.38 22 ASN B CA 1
ATOM 2303 C C . ASN B 1 22 ? -7.82 22.328 -3.092 1 95.38 22 ASN B C 1
ATOM 2305 O O . ASN B 1 22 ? -7.887 23.547 -2.98 1 95.38 22 ASN B O 1
ATOM 2309 N N . LYS B 1 23 ? -7.961 21.688 -4.199 1 95.62 23 LYS B N 1
ATOM 2310 C CA . LYS B 1 23 ? -8.242 22.359 -5.469 1 95.62 23 LYS B CA 1
ATOM 2311 C C . LYS B 1 2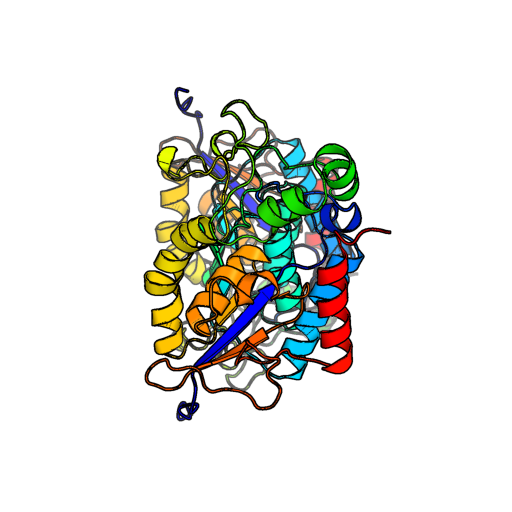3 ? -9.523 23.172 -5.391 1 95.62 23 LYS B C 1
ATOM 2313 O O . LYS B 1 23 ? -9.617 24.266 -5.977 1 95.62 23 LYS B O 1
ATOM 2318 N N . GLU B 1 24 ? -10.414 22.734 -4.633 1 96.81 24 GLU B N 1
ATOM 2319 C CA . GLU B 1 24 ? -11.719 23.375 -4.52 1 96.81 24 GLU B CA 1
ATOM 2320 C C . GLU B 1 24 ? -11.742 24.359 -3.344 1 96.81 24 GLU B C 1
ATOM 2322 O O . GLU B 1 24 ? -12.789 24.922 -3.029 1 96.81 24 GLU B O 1
ATOM 2327 N N . ASN B 1 25 ? -10.703 24.516 -2.635 1 95.44 25 ASN B N 1
ATOM 2328 C CA . ASN B 1 25 ? -10.547 25.453 -1.518 1 95.44 25 ASN B CA 1
ATOM 2329 C C . ASN B 1 25 ? -11.531 25.141 -0.393 1 95.44 25 ASN B C 1
ATOM 2331 O O . ASN B 1 25 ? -12.188 26.047 0.12 1 95.44 25 ASN B O 1
ATOM 2335 N N . ARG B 1 26 ? -11.578 23.828 -0.059 1 97.5 26 ARG B N 1
ATOM 2336 C CA . ARG B 1 26 ? -12.469 23.391 1.008 1 97.5 26 ARG B CA 1
ATOM 2337 C C . ARG B 1 26 ? -11.672 22.859 2.201 1 97.5 26 ARG B C 1
ATOM 2339 O O . ARG B 1 26 ? -10.562 22.359 2.039 1 97.5 26 ARG B O 1
ATOM 2346 N N . PHE B 1 27 ? -12.312 23.031 3.367 1 97.5 27 PHE B N 1
ATOM 2347 C CA . PHE B 1 27 ? -11.766 22.375 4.543 1 97.5 27 PHE B CA 1
ATOM 2348 C C . PHE B 1 27 ? -11.961 20.859 4.449 1 97.5 27 PHE B C 1
ATOM 2350 O O . PHE B 1 27 ? -13.086 20.391 4.285 1 97.5 27 PHE B O 1
ATOM 2357 N N . THR B 1 28 ? -10.938 20.109 4.566 1 97.62 28 THR B N 1
ATOM 2358 C CA . THR B 1 28 ? -11.039 18.656 4.359 1 97.62 28 THR B CA 1
ATOM 2359 C C . THR B 1 28 ? -10.961 17.922 5.688 1 97.62 28 THR B C 1
ATOM 2361 O O . THR B 1 28 ? -11.969 17.406 6.18 1 97.62 28 THR B O 1
ATOM 2364 N N . GLY B 1 29 ? -9.727 17.891 6.359 1 97.88 29 GLY B N 1
ATOM 2365 C CA . GLY B 1 29 ? -9.516 17.188 7.605 1 97.88 29 GLY B CA 1
ATOM 2366 C C . GLY B 1 29 ? -9.516 15.672 7.438 1 97.88 29 GLY B C 1
ATOM 2367 O O . GLY B 1 29 ? -8.781 15.133 6.605 1 97.88 29 GLY B O 1
ATOM 2368 N N . TRP B 1 30 ? -10.406 14.961 8.195 1 98.44 30 TRP B N 1
ATOM 2369 C CA . TRP B 1 30 ? -10.445 13.508 8.195 1 98.44 30 TRP B CA 1
ATOM 2370 C C . TRP B 1 30 ? -11.289 12.984 7.031 1 98.44 30 TRP B C 1
ATOM 2372 O O . TRP B 1 30 ? -11.32 11.781 6.777 1 98.44 30 TRP B O 1
ATOM 2382 N N . TYR B 1 31 ? -12.016 13.945 6.316 1 98.06 31 TYR B N 1
ATOM 2383 C CA . TYR B 1 31 ? -12.789 13.461 5.18 1 98.06 31 TYR B CA 1
ATOM 2384 C C . TYR B 1 31 ? -11.875 12.859 4.117 1 98.06 31 TYR B C 1
ATOM 2386 O O . TYR B 1 31 ? -10.797 13.398 3.836 1 98.06 31 TYR B O 1
ATOM 2394 N N . ASP B 1 32 ? -12.281 11.758 3.514 1 98.25 32 ASP B N 1
ATOM 2395 C CA . ASP B 1 32 ? -11.398 10.93 2.705 1 98.25 32 ASP B CA 1
ATOM 2396 C C . ASP B 1 32 ? -11.5 11.297 1.227 1 98.25 32 ASP B C 1
ATOM 2398 O O . ASP B 1 32 ? -11.984 10.5 0.42 1 98.25 32 ASP B O 1
ATOM 2402 N N . VAL B 1 33 ? -10.906 12.391 0.888 1 98.12 33 VAL B N 1
ATOM 2403 C CA . VAL B 1 33 ? -10.961 12.93 -0.464 1 98.12 33 VAL B CA 1
ATOM 2404 C C . VAL B 1 33 ? -9.75 12.453 -1.263 1 98.12 33 VAL B C 1
ATOM 2406 O O . VAL B 1 33 ? -8.648 12.336 -0.723 1 98.12 33 VAL B O 1
ATOM 2409 N N . PRO B 1 34 ? -9.906 12.141 -2.543 1 98.69 34 PRO B N 1
ATOM 2410 C CA . PRO B 1 34 ? -8.789 11.672 -3.371 1 98.69 34 PRO B CA 1
ATOM 2411 C C . PRO B 1 34 ? -7.852 12.805 -3.787 1 98.69 34 PRO B C 1
ATOM 2413 O O . PRO B 1 34 ? -8.195 13.977 -3.631 1 98.69 34 PRO B O 1
ATOM 2416 N N . LEU B 1 35 ? -6.711 12.406 -4.25 1 98.88 35 LEU B N 1
ATOM 2417 C CA . LEU B 1 35 ? -5.812 13.344 -4.914 1 98.88 35 LEU B CA 1
ATOM 2418 C C . LEU B 1 35 ? -6.441 13.883 -6.195 1 98.88 35 LEU B C 1
ATOM 2420 O O . LEU B 1 35 ? -7.219 13.188 -6.852 1 98.88 35 LEU B O 1
ATOM 2424 N N . SER B 1 36 ? -6.121 15.172 -6.527 1 98.69 36 SER B N 1
ATOM 2425 C CA . SER B 1 36 ? -6.375 15.68 -7.871 1 98.69 36 SER B CA 1
ATOM 2426 C C . SER B 1 36 ? -5.355 15.141 -8.867 1 98.69 36 SER B C 1
ATOM 2428 O O . SER B 1 36 ? -4.383 14.492 -8.477 1 98.69 36 SER B O 1
ATOM 2430 N N . ASP B 1 37 ? -5.598 15.406 -10.156 1 98.38 37 ASP B N 1
ATOM 2431 C CA . ASP B 1 37 ? -4.621 15.008 -11.164 1 98.38 37 ASP B CA 1
ATOM 2432 C C . ASP B 1 37 ? -3.266 15.664 -10.906 1 98.38 37 ASP B C 1
ATOM 2434 O O . ASP B 1 37 ? -2.225 15.016 -11.039 1 98.38 37 ASP B O 1
ATOM 2438 N N . LYS B 1 38 ? -3.322 16.891 -10.594 1 98.25 38 LYS B N 1
ATOM 2439 C CA . LYS B 1 38 ? -2.086 17.594 -10.242 1 98.25 38 LYS B CA 1
ATOM 2440 C C . LYS B 1 38 ? -1.414 16.938 -9.031 1 98.25 38 LYS B C 1
ATOM 2442 O O . LYS B 1 38 ? -0.19 16.797 -9 1 98.25 38 LYS B O 1
ATOM 2447 N N . GLY B 1 39 ? -2.197 16.578 -8.031 1 98.69 39 GLY B N 1
ATOM 2448 C CA . GLY B 1 39 ? -1.669 15.906 -6.848 1 98.69 39 GLY B CA 1
ATOM 2449 C C . GLY B 1 39 ? -0.987 14.586 -7.16 1 98.69 39 GLY B C 1
ATOM 2450 O O . GLY B 1 39 ? 0.021 14.242 -6.539 1 98.69 39 GLY B O 1
ATOM 2451 N N . ILE B 1 40 ? -1.5 13.898 -8.094 1 98.81 40 ILE B N 1
ATOM 2452 C CA . ILE B 1 40 ? -0.914 12.641 -8.547 1 98.81 40 ILE B CA 1
ATOM 2453 C C . ILE B 1 40 ? 0.47 12.898 -9.141 1 98.81 40 ILE B C 1
ATOM 2455 O O . ILE B 1 40 ? 1.438 12.211 -8.789 1 98.81 40 ILE B O 1
ATOM 2459 N N . GLU B 1 41 ? 0.537 13.852 -9.953 1 98.69 41 GLU B N 1
ATOM 2460 C CA . GLU B 1 41 ? 1.812 14.18 -10.586 1 98.69 41 GLU B CA 1
ATOM 2461 C C . GLU B 1 41 ? 2.816 14.695 -9.562 1 98.69 41 GLU B C 1
ATOM 2463 O O . GLU B 1 41 ? 4.012 14.398 -9.648 1 98.69 41 GLU B O 1
ATOM 2468 N N . GLU B 1 42 ? 2.355 15.492 -8.609 1 98.56 42 GLU B N 1
ATOM 2469 C CA . GLU B 1 42 ? 3.225 15.969 -7.535 1 98.56 42 GLU B CA 1
ATOM 2470 C C . GLU B 1 42 ? 3.846 14.797 -6.773 1 98.56 42 GLU B C 1
ATOM 2472 O O . GLU B 1 42 ? 5.043 14.812 -6.477 1 98.56 42 GLU B O 1
ATOM 2477 N N . ALA B 1 43 ? 3.025 13.812 -6.469 1 98.88 43 ALA B N 1
ATOM 2478 C CA . ALA B 1 43 ? 3.492 12.641 -5.738 1 98.88 43 ALA B CA 1
ATOM 2479 C C . ALA B 1 43 ? 4.559 11.891 -6.531 1 98.88 43 ALA B C 1
ATOM 2481 O O . ALA B 1 43 ? 5.57 11.461 -5.969 1 98.88 43 ALA B O 1
ATOM 2482 N N . ARG B 1 44 ? 4.312 11.75 -7.832 1 98.81 44 ARG B N 1
ATOM 2483 C CA . ARG B 1 44 ? 5.281 11.086 -8.695 1 98.81 44 ARG B CA 1
ATOM 2484 C C . ARG B 1 44 ? 6.594 11.859 -8.742 1 98.81 44 ARG B C 1
ATOM 2486 O O . ARG B 1 44 ? 7.672 11.266 -8.68 1 98.81 44 ARG B O 1
ATOM 2493 N N . GLU B 1 45 ? 6.48 13.164 -8.867 1 98.62 45 GLU B N 1
ATOM 2494 C CA . GLU B 1 45 ? 7.676 14 -8.875 1 98.62 45 GLU B CA 1
ATOM 2495 C C . GLU B 1 45 ? 8.469 13.844 -7.586 1 98.62 45 GLU B C 1
ATOM 2497 O O . GLU B 1 45 ? 9.703 13.766 -7.613 1 98.62 45 GLU B O 1
ATOM 2502 N N . GLY B 1 46 ? 7.789 13.844 -6.465 1 98.56 46 GLY B N 1
ATOM 2503 C CA . GLY B 1 46 ? 8.461 13.578 -5.203 1 98.56 46 GLY B CA 1
ATOM 2504 C C . GLY B 1 46 ? 9.219 12.258 -5.199 1 98.56 46 GLY B C 1
ATOM 2505 O O . GLY B 1 46 ? 10.344 12.188 -4.707 1 98.56 46 GLY B O 1
ATOM 2506 N N . GLY B 1 47 ? 8.594 11.227 -5.758 1 98.81 47 GLY B N 1
ATOM 2507 C CA . GLY B 1 47 ? 9.25 9.93 -5.871 1 98.81 47 GLY B CA 1
ATOM 2508 C C . GLY B 1 47 ? 10.484 9.961 -6.75 1 98.81 47 GLY B C 1
ATOM 2509 O O . GLY B 1 47 ? 11.484 9.305 -6.445 1 98.81 47 GLY B O 1
ATOM 2510 N N . ARG B 1 48 ? 10.391 10.672 -7.832 1 98.75 48 ARG B N 1
ATOM 2511 C CA . ARG B 1 48 ? 11.539 10.797 -8.727 1 98.75 48 ARG B CA 1
ATOM 2512 C C . ARG B 1 48 ? 12.703 11.484 -8.023 1 98.75 48 ARG B C 1
ATOM 2514 O O . ARG B 1 48 ? 13.859 11.125 -8.242 1 98.75 48 ARG B O 1
ATOM 2521 N N . LEU B 1 49 ? 12.414 12.492 -7.195 1 98.62 49 LEU B N 1
ATOM 2522 C CA . LEU B 1 49 ? 13.453 13.156 -6.422 1 98.62 49 LEU B CA 1
ATOM 2523 C C . LEU B 1 49 ? 14.102 12.195 -5.43 1 98.62 49 LEU B C 1
ATOM 2525 O O . LEU B 1 49 ? 15.32 12.195 -5.266 1 98.62 49 LEU B O 1
ATOM 2529 N N . ILE B 1 50 ? 13.297 11.391 -4.789 1 98.75 50 ILE B N 1
ATOM 2530 C CA . ILE B 1 50 ? 13.789 10.391 -3.852 1 98.75 50 ILE B CA 1
ATOM 2531 C C . ILE B 1 50 ? 14.758 9.445 -4.562 1 98.75 50 ILE B C 1
ATOM 2533 O O . ILE B 1 50 ? 15.844 9.172 -4.059 1 98.75 50 ILE B O 1
ATOM 2537 N N . LYS B 1 51 ? 14.32 8.969 -5.688 1 98.62 51 LYS B N 1
ATOM 2538 C CA . LYS B 1 51 ? 15.156 8.07 -6.48 1 98.62 51 LYS B CA 1
ATOM 2539 C C . LYS B 1 51 ? 16.453 8.75 -6.895 1 98.62 51 LYS B C 1
ATOM 2541 O O . LYS B 1 51 ? 17.531 8.156 -6.777 1 98.62 51 LYS B O 1
ATOM 2546 N N . ALA B 1 52 ? 16.359 9.961 -7.395 1 98.25 52 ALA B N 1
ATOM 2547 C CA . ALA B 1 52 ? 17.531 10.703 -7.875 1 98.25 52 ALA B CA 1
ATOM 2548 C C . ALA B 1 52 ? 18.547 10.906 -6.758 1 98.25 52 ALA B C 1
ATOM 2550 O O . ALA B 1 52 ? 19.75 10.922 -7.008 1 98.25 52 ALA B O 1
ATOM 2551 N N . GLU B 1 53 ? 18.078 11.055 -5.539 1 97.19 53 GLU B N 1
ATOM 2552 C CA . GLU B 1 53 ? 18.938 11.281 -4.391 1 97.19 53 GLU B CA 1
ATOM 2553 C C . GLU B 1 53 ? 19.5 9.961 -3.846 1 97.19 53 GLU B C 1
ATOM 2555 O O . GLU B 1 53 ? 20.297 9.961 -2.91 1 97.19 53 GLU B O 1
ATOM 2560 N N . GLY B 1 54 ? 19.016 8.875 -4.383 1 97.25 54 GLY B N 1
ATOM 2561 C CA . GLY B 1 54 ? 19.469 7.566 -3.957 1 97.25 54 GLY B CA 1
ATOM 2562 C C . GLY B 1 54 ? 18.984 7.18 -2.576 1 97.25 54 GLY B C 1
ATOM 2563 O O . GLY B 1 54 ? 19.641 6.414 -1.868 1 97.25 54 GLY B O 1
ATOM 2564 N N . LEU B 1 55 ? 17.875 7.758 -2.189 1 97.94 55 LEU B N 1
ATOM 2565 C CA . LEU B 1 55 ? 17.328 7.438 -0.875 1 97.94 55 LEU B CA 1
ATOM 2566 C C . LEU B 1 55 ? 16.641 6.078 -0.886 1 97.94 55 LEU B C 1
ATOM 2568 O O . LEU B 1 55 ? 15.773 5.82 -1.73 1 97.94 55 LEU B O 1
ATOM 2572 N N . GLU B 1 56 ? 17.016 5.234 0.046 1 97.38 56 GLU B N 1
ATOM 2573 C CA . GLU B 1 56 ? 16.391 3.932 0.251 1 97.38 56 GLU B CA 1
ATOM 2574 C C . GLU B 1 56 ? 15.703 3.855 1.609 1 97.38 56 GLU B C 1
ATOM 2576 O O . GLU B 1 56 ? 16.156 4.473 2.576 1 97.38 56 GLU B O 1
ATOM 2581 N N . PHE B 1 57 ? 14.648 3.105 1.642 1 98.5 57 PHE B N 1
ATOM 2582 C CA . PHE B 1 57 ? 13.875 3.02 2.877 1 98.5 57 PHE B CA 1
ATOM 2583 C C . PHE B 1 57 ? 13.75 1.572 3.338 1 98.5 57 PHE B C 1
ATOM 2585 O O . PHE B 1 57 ? 13.742 0.653 2.518 1 98.5 57 PHE B O 1
ATOM 2592 N N . ASP B 1 58 ? 13.68 1.409 4.645 1 97.94 58 ASP B N 1
ATOM 2593 C CA . ASP B 1 58 ? 13.461 0.103 5.258 1 97.94 58 ASP B CA 1
ATOM 2594 C C . ASP B 1 58 ? 11.984 -0.114 5.582 1 97.94 58 ASP B C 1
ATOM 2596 O O . ASP B 1 58 ? 11.516 -1.253 5.633 1 97.94 58 ASP B O 1
ATOM 2600 N N . ALA B 1 59 ? 11.242 0.949 5.801 1 98.44 59 ALA B N 1
ATOM 2601 C CA . ALA B 1 59 ? 9.812 0.91 6.086 1 98.44 59 ALA B CA 1
ATOM 2602 C C . ALA B 1 59 ? 9.172 2.275 5.855 1 98.44 59 ALA B C 1
ATOM 2604 O O . ALA B 1 59 ? 9.867 3.273 5.668 1 98.44 59 ALA B O 1
ATOM 2605 N N . ALA B 1 60 ? 7.848 2.27 5.844 1 98.94 60 ALA B N 1
ATOM 2606 C CA . ALA B 1 60 ? 7.09 3.496 5.617 1 98.94 60 ALA B CA 1
ATOM 2607 C C . ALA B 1 60 ? 5.879 3.57 6.539 1 98.94 60 ALA B C 1
ATOM 2609 O O . ALA B 1 60 ? 5.371 2.541 6.992 1 98.94 60 ALA B O 1
ATOM 2610 N N . TYR B 1 61 ? 5.48 4.766 6.836 1 98.94 61 TYR B N 1
ATOM 2611 C CA . TYR B 1 61 ? 4.266 5.055 7.59 1 98.94 61 TYR B CA 1
ATOM 2612 C C . TYR B 1 61 ? 3.365 6.012 6.824 1 98.94 61 TYR B C 1
ATOM 2614 O O . TYR B 1 61 ? 3.85 6.898 6.117 1 98.94 61 TYR B O 1
ATOM 2622 N N . THR B 1 62 ? 2.123 5.82 6.977 1 98.94 62 THR B N 1
ATOM 2623 C CA . THR B 1 62 ? 1.162 6.762 6.41 1 98.94 62 THR B CA 1
ATOM 2624 C C . THR B 1 62 ? -0.128 6.773 7.227 1 98.94 62 THR B C 1
ATOM 2626 O O . THR B 1 62 ? -0.247 6.051 8.219 1 98.94 62 THR B O 1
ATOM 2629 N N . SER B 1 63 ? -1.032 7.68 6.922 1 98.88 63 SER B N 1
ATOM 2630 C CA . SER B 1 63 ? -2.318 7.793 7.602 1 98.88 63 SER B CA 1
ATOM 2631 C C . SER B 1 63 ? -3.33 6.805 7.031 1 98.88 63 SER B C 1
ATOM 2633 O O . SER B 1 63 ? -2.975 5.93 6.238 1 98.88 63 SER B O 1
ATOM 2635 N N . CYS B 1 64 ? -4.57 6.898 7.492 1 98.75 64 CYS B N 1
ATOM 2636 C CA . CYS B 1 64 ? -5.641 6.039 6.996 1 98.75 64 CYS B CA 1
ATOM 2637 C C . CYS B 1 64 ? -6.426 6.727 5.887 1 98.75 64 CYS B C 1
ATOM 2639 O O . CYS B 1 64 ? -7.477 6.238 5.473 1 98.75 64 CYS B O 1
ATOM 2641 N N . LEU B 1 65 ? -5.934 7.855 5.418 1 98.88 65 LEU B N 1
ATOM 2642 C CA . LEU B 1 65 ? -6.656 8.617 4.402 1 98.88 65 LEU B CA 1
ATOM 2643 C C . LEU B 1 65 ? -6.039 8.398 3.023 1 98.88 65 LEU B C 1
ATOM 2645 O O . LEU B 1 65 ? -4.812 8.422 2.879 1 98.88 65 LEU B O 1
ATOM 2649 N N . LYS B 1 66 ? -6.863 8.266 1.995 1 98.81 66 LYS B N 1
ATOM 2650 C CA . LYS B 1 66 ? -6.43 7.758 0.696 1 98.81 66 LYS B CA 1
ATOM 2651 C C . LYS B 1 66 ? -5.461 8.727 0.022 1 98.81 66 LYS B C 1
ATOM 2653 O O . LYS B 1 66 ? -4.586 8.312 -0.737 1 98.81 66 LYS B O 1
ATOM 2658 N N . ARG B 1 67 ? -5.605 10.016 0.265 1 98.88 67 ARG B N 1
ATOM 2659 C CA . ARG B 1 67 ? -4.711 10.961 -0.4 1 98.88 67 ARG B CA 1
ATOM 2660 C C . ARG B 1 67 ? -3.27 10.766 0.064 1 98.88 67 ARG B C 1
ATOM 2662 O O . ARG B 1 67 ? -2.336 10.852 -0.738 1 98.88 67 ARG B O 1
ATOM 2669 N N . ALA B 1 68 ? -3.053 10.5 1.345 1 98.94 68 ALA B N 1
ATOM 2670 C CA . ALA B 1 68 ? -1.709 10.25 1.86 1 98.94 68 ALA B CA 1
ATOM 2671 C C . ALA B 1 68 ? -1.213 8.867 1.454 1 98.94 68 ALA B C 1
ATOM 2673 O O . ALA B 1 68 ? -0.044 8.695 1.099 1 98.94 68 ALA B O 1
ATOM 2674 N N . ILE B 1 69 ? -2.082 7.859 1.483 1 98.94 69 ILE B N 1
ATOM 2675 C CA . ILE B 1 69 ? -1.739 6.496 1.1 1 98.94 69 ILE B CA 1
ATOM 2676 C C . ILE B 1 69 ? -1.287 6.465 -0.358 1 98.94 69 ILE B C 1
ATOM 2678 O O . ILE B 1 69 ? -0.249 5.883 -0.681 1 98.94 69 ILE B O 1
ATOM 2682 N N . LYS B 1 70 ? -2.055 7.109 -1.178 1 98.94 70 LYS B N 1
ATOM 2683 C CA . LYS B 1 70 ? -1.742 7.113 -2.604 1 98.94 70 LYS B CA 1
ATOM 2684 C C . LYS B 1 70 ? -0.472 7.91 -2.887 1 98.94 70 LYS B C 1
ATOM 2686 O O . LYS B 1 70 ? 0.321 7.539 -3.754 1 98.94 70 LYS B O 1
ATOM 2691 N N . THR B 1 71 ? -0.297 9.016 -2.174 1 98.94 71 THR B N 1
ATOM 2692 C CA . THR B 1 71 ? 0.943 9.766 -2.314 1 98.94 71 THR B CA 1
ATOM 2693 C C . THR B 1 71 ? 2.15 8.891 -2.004 1 98.94 71 THR B C 1
ATOM 2695 O O . THR B 1 71 ? 3.127 8.875 -2.758 1 98.94 71 THR B O 1
ATOM 2698 N N . LEU B 1 72 ? 2.082 8.172 -0.909 1 99 72 LEU B N 1
ATOM 2699 C CA . LEU B 1 72 ? 3.172 7.277 -0.536 1 99 72 LEU B CA 1
ATOM 2700 C C . LEU B 1 72 ? 3.396 6.215 -1.608 1 99 72 LEU B C 1
ATOM 2702 O O . LEU B 1 72 ? 4.535 5.965 -2.012 1 99 72 LEU B O 1
ATOM 2706 N N . PHE B 1 73 ? 2.309 5.652 -2.047 1 98.94 73 PHE B N 1
ATOM 2707 C CA . PHE B 1 73 ? 2.395 4.582 -3.035 1 98.94 73 PHE B CA 1
ATOM 2708 C C . PHE B 1 73 ? 3.088 5.07 -4.301 1 98.94 73 PHE B C 1
ATOM 2710 O O . PHE B 1 73 ? 4.027 4.438 -4.785 1 98.94 73 PHE B O 1
ATOM 2717 N N . LEU B 1 74 ? 2.639 6.184 -4.844 1 98.94 74 LEU B N 1
ATOM 2718 C CA . LEU B 1 74 ? 3.189 6.734 -6.078 1 98.94 74 LEU B CA 1
ATOM 2719 C C . LEU B 1 74 ? 4.656 7.113 -5.898 1 98.94 74 LEU B C 1
ATOM 2721 O O . LEU B 1 74 ? 5.469 6.91 -6.801 1 98.94 74 LEU B O 1
ATOM 2725 N N . SER B 1 75 ? 4.988 7.664 -4.762 1 98.94 75 SER B N 1
ATOM 2726 C CA . SER B 1 75 ? 6.375 8.016 -4.48 1 98.94 75 SER B CA 1
ATOM 2727 C C . SER B 1 75 ? 7.266 6.777 -4.465 1 98.94 75 SER B C 1
ATOM 2729 O O . SER B 1 75 ? 8.336 6.766 -5.082 1 98.94 75 SER B O 1
ATOM 2731 N N . LEU B 1 76 ? 6.801 5.75 -3.771 1 98.94 76 LEU B N 1
ATOM 2732 C CA . LEU B 1 76 ? 7.574 4.516 -3.676 1 98.94 76 LEU B CA 1
ATOM 2733 C C . LEU B 1 76 ? 7.672 3.828 -5.031 1 98.94 76 LEU B C 1
ATOM 2735 O O . LEU B 1 76 ? 8.688 3.199 -5.344 1 98.94 76 LEU B O 1
ATOM 2739 N N . GLU B 1 77 ? 6.594 3.92 -5.793 1 98.88 77 GLU B N 1
ATOM 2740 C CA . GLU B 1 77 ? 6.617 3.332 -7.129 1 98.88 77 GLU B CA 1
ATOM 2741 C C . GLU B 1 77 ? 7.695 3.979 -7.996 1 98.88 77 GLU B C 1
ATOM 2743 O O . GLU B 1 77 ? 8.5 3.283 -8.625 1 98.88 77 GLU B O 1
ATOM 2748 N N . GLU B 1 78 ? 7.68 5.305 -7.992 1 98.75 78 GLU B N 1
ATOM 2749 C CA . GLU B 1 78 ? 8.688 6.031 -8.766 1 98.75 78 GLU B CA 1
ATOM 2750 C C . GLU B 1 78 ? 10.094 5.738 -8.258 1 98.75 78 GLU B C 1
ATOM 2752 O O . GLU B 1 78 ? 11.047 5.695 -9.031 1 98.75 78 GLU B O 1
ATOM 2757 N N . ALA B 1 79 ? 10.242 5.516 -6.98 1 98.69 79 ALA B N 1
ATOM 2758 C CA . ALA B 1 79 ? 11.539 5.242 -6.371 1 98.69 79 ALA B CA 1
ATOM 2759 C C . ALA B 1 79 ? 11.898 3.764 -6.492 1 98.69 79 ALA B C 1
ATOM 2761 O O . ALA B 1 79 ? 12.977 3.344 -6.059 1 98.69 79 ALA B O 1
ATOM 2762 N N . ASP B 1 80 ? 11.047 2.947 -7.051 1 98.25 80 ASP B N 1
ATOM 2763 C CA . ASP B 1 80 ? 11.227 1.515 -7.262 1 98.25 80 ASP B CA 1
ATOM 2764 C C . ASP B 1 80 ? 11.43 0.787 -5.934 1 98.25 80 ASP B C 1
ATOM 2766 O O . ASP B 1 80 ? 12.367 -0.004 -5.793 1 98.25 80 ASP B O 1
ATOM 2770 N N . GLN B 1 81 ? 10.547 1.098 -4.934 1 98.69 81 GLN B N 1
ATOM 2771 C CA . GLN B 1 81 ? 10.664 0.522 -3.598 1 98.69 81 GLN B CA 1
ATOM 2772 C C . GLN B 1 81 ? 9.305 0.119 -3.045 1 98.69 81 GLN B C 1
ATOM 2774 O O . GLN B 1 81 ? 9.047 0.257 -1.848 1 98.69 81 GLN B O 1
ATOM 2779 N N . LEU B 1 82 ? 8.398 -0.353 -3.873 1 98.88 82 LEU B N 1
ATOM 2780 C CA . LEU B 1 82 ? 7.043 -0.692 -3.465 1 98.88 82 LEU B CA 1
ATOM 2781 C C . LEU B 1 82 ? 7.047 -1.845 -2.467 1 98.88 82 LEU B C 1
ATOM 2783 O O . LEU B 1 82 ? 6.074 -2.041 -1.734 1 98.88 82 LEU B O 1
ATOM 2787 N N . TRP B 1 83 ? 8.102 -2.605 -2.357 1 98.62 83 TRP B N 1
ATOM 2788 C CA . TRP B 1 83 ? 8.125 -3.842 -1.584 1 98.62 83 TRP B CA 1
ATOM 2789 C C . TRP B 1 83 ? 8.281 -3.549 -0.095 1 98.62 83 TRP B C 1
ATOM 2791 O O . TRP B 1 83 ? 8.047 -4.422 0.743 1 98.62 83 TRP B O 1
ATOM 2801 N N . ILE B 1 84 ? 8.688 -2.363 0.326 1 98.5 84 ILE B N 1
ATOM 2802 C CA . ILE B 1 84 ? 8.969 -2.125 1.737 1 98.5 84 ILE B CA 1
ATOM 2803 C C . ILE B 1 84 ? 7.672 -2.178 2.539 1 98.5 84 ILE B C 1
ATOM 2805 O O . ILE B 1 84 ? 6.602 -1.841 2.023 1 98.5 84 ILE B O 1
ATOM 2809 N N . PRO B 1 85 ? 7.75 -2.584 3.797 1 98.56 85 PRO B N 1
ATOM 2810 C CA . PRO B 1 85 ? 6.559 -2.604 4.645 1 98.56 85 PRO B CA 1
ATOM 2811 C C . PRO B 1 85 ? 5.98 -1.209 4.883 1 98.56 85 PRO B C 1
ATOM 2813 O O . PRO B 1 85 ? 6.73 -0.244 5.043 1 98.56 85 PRO B O 1
ATOM 2816 N N . VAL B 1 86 ? 4.652 -1.121 4.816 1 98.88 86 VAL B N 1
ATOM 2817 C CA . VAL B 1 86 ? 3.936 0.127 5.059 1 98.88 86 VAL B CA 1
ATOM 2818 C C . VAL B 1 86 ? 2.957 -0.055 6.215 1 98.88 86 VAL B C 1
ATOM 2820 O O . VAL B 1 86 ? 2.125 -0.965 6.199 1 98.88 86 VAL B O 1
ATOM 2823 N N . THR B 1 87 ? 3.094 0.744 7.207 1 98.81 87 THR B N 1
ATOM 2824 C CA . THR B 1 87 ? 2.16 0.754 8.328 1 98.81 87 THR B CA 1
ATOM 2825 C C . THR B 1 87 ? 1.226 1.957 8.242 1 98.81 87 THR B C 1
ATOM 2827 O O . THR B 1 87 ? 1.679 3.094 8.086 1 98.81 87 THR B O 1
ATOM 2830 N N . LYS B 1 88 ? -0.053 1.68 8.289 1 98.75 88 LYS B N 1
ATOM 2831 C CA . LYS B 1 88 ? -1.068 2.729 8.305 1 98.75 88 LYS B CA 1
ATOM 2832 C C . LYS B 1 88 ? -1.617 2.941 9.711 1 98.75 88 LYS B C 1
ATOM 2834 O O . LYS B 1 88 ? -1.915 1.979 10.422 1 98.75 88 LYS B O 1
ATOM 2839 N N . CYS B 1 89 ? -1.732 4.195 10.062 1 98.62 89 CYS B N 1
ATOM 2840 C CA . CYS B 1 89 ? -2.182 4.496 11.414 1 98.62 89 CYS B CA 1
ATOM 2841 C C . CYS B 1 89 ? -3.033 5.762 11.438 1 98.62 89 CYS B C 1
ATOM 2843 O O . CYS B 1 89 ? -2.641 6.789 10.883 1 98.62 89 CYS B O 1
ATOM 2845 N N . TRP B 1 90 ? -4.16 5.715 12.164 1 98.62 90 TRP B N 1
ATOM 2846 C CA . TRP B 1 90 ? -5.109 6.82 12.242 1 98.62 90 TRP B CA 1
ATOM 2847 C C . TRP B 1 90 ? -4.508 8 12.992 1 98.62 90 TRP B C 1
ATOM 2849 O O . TRP B 1 90 ? -4.926 9.148 12.805 1 98.62 90 TRP B O 1
ATOM 2859 N N . ARG B 1 91 ? -3.508 7.77 13.758 1 98.69 91 ARG B N 1
ATOM 2860 C CA . ARG B 1 91 ? -2.883 8.844 14.523 1 98.69 91 ARG B CA 1
ATOM 2861 C C . ARG B 1 91 ? -2.109 9.789 13.602 1 98.69 91 ARG B C 1
ATOM 2863 O O . ARG B 1 91 ? -1.753 10.898 14 1 98.69 91 ARG B O 1
ATOM 2870 N N . LEU B 1 92 ? -1.866 9.383 12.359 1 98.88 92 LEU B N 1
ATOM 2871 C CA . LEU B 1 92 ? -1.19 10.203 11.359 1 98.88 92 LEU B CA 1
ATOM 2872 C C . LEU B 1 92 ? -2.199 10.969 10.516 1 98.88 92 LEU B C 1
ATOM 2874 O O . LEU B 1 92 ? -1.816 11.75 9.641 1 98.88 92 LEU B O 1
ATOM 2878 N N . ASN B 1 93 ? -3.496 10.812 10.758 1 98.88 93 ASN B N 1
ATOM 2879 C CA . ASN B 1 93 ? -4.508 11.539 10 1 98.88 93 ASN B CA 1
ATOM 2880 C C . ASN B 1 93 ? -4.344 13.047 10.141 1 98.88 93 ASN B C 1
ATOM 2882 O O . ASN B 1 93 ? -3.645 13.516 11.039 1 98.88 93 ASN B O 1
ATOM 2886 N N . GLU B 1 94 ? -4.965 13.75 9.242 1 98.75 94 GLU B N 1
ATOM 2887 C CA . GLU B 1 94 ? -5.02 15.211 9.266 1 98.75 94 GLU B CA 1
ATOM 2888 C C . GLU B 1 94 ? -5.781 15.711 10.492 1 98.75 94 GLU B C 1
ATOM 2890 O O . GLU B 1 94 ? -6.52 14.945 11.125 1 98.75 94 GLU B O 1
ATOM 2895 N N . ARG B 1 95 ? -5.512 16.969 10.812 1 98.44 95 ARG B N 1
ATOM 2896 C CA . ARG B 1 95 ? -6.363 17.656 11.789 1 98.44 95 ARG B CA 1
ATOM 2897 C C . ARG B 1 95 ? -7.836 17.531 11.414 1 98.44 95 ARG B C 1
ATOM 2899 O O . ARG B 1 95 ? -8.195 17.656 10.242 1 98.44 95 ARG B O 1
ATOM 2906 N N . HIS B 1 96 ? -8.695 17.234 12.422 1 98.56 96 HIS B N 1
ATOM 2907 C CA . HIS B 1 96 ? -10.133 17.234 12.164 1 98.56 96 HIS B CA 1
ATOM 2908 C C . HIS B 1 96 ? -10.703 18.641 12.211 1 98.56 96 HIS B C 1
ATOM 2910 O O . HIS B 1 96 ? -10.688 19.297 13.258 1 98.56 96 HIS B O 1
ATOM 2916 N N . TYR B 1 97 ? -11.344 19.156 11.18 1 97.94 97 TYR B N 1
ATOM 2917 C CA . TYR B 1 97 ? -11.766 20.547 11.062 1 97.94 97 TYR B CA 1
ATOM 2918 C C . TYR B 1 97 ? -13.18 20.734 11.594 1 97.94 97 TYR B C 1
ATOM 2920 O O . TYR B 1 97 ? -13.797 21.781 11.383 1 97.94 97 TYR B O 1
ATOM 2928 N N . GLY B 1 98 ? -13.734 19.656 12.195 1 98.12 98 GLY B N 1
ATOM 2929 C CA . GLY B 1 98 ? -15.047 19.766 12.82 1 98.12 98 GLY B CA 1
ATOM 2930 C C . GLY B 1 98 ? -16.125 20.234 11.859 1 98.12 98 GLY B C 1
ATOM 2931 O O . GLY B 1 98 ? -16.25 19.703 10.75 1 98.12 98 GLY B O 1
ATOM 2932 N N . ALA B 1 99 ? -16.859 21.219 12.328 1 97.94 99 ALA B N 1
ATOM 2933 C CA . ALA B 1 99 ? -18.031 21.672 11.594 1 97.94 99 ALA B CA 1
ATOM 2934 C C . ALA B 1 99 ? -17.641 22.484 10.359 1 97.94 99 ALA B C 1
ATOM 2936 O O . ALA B 1 99 ? -18.469 22.781 9.508 1 97.94 99 ALA B O 1
ATOM 2937 N N . LEU B 1 100 ? -16.359 22.797 10.195 1 98 100 LEU B N 1
ATOM 2938 C CA . LEU B 1 100 ? -15.906 23.516 9.008 1 98 100 LEU B CA 1
ATOM 2939 C C . LEU B 1 100 ? -15.719 22.547 7.84 1 98 100 LEU B C 1
ATOM 2941 O O . LEU B 1 100 ? -15.594 22.969 6.691 1 98 100 LEU B O 1
ATOM 2945 N N . THR B 1 101 ? -15.672 21.25 8.156 1 98.25 101 THR B N 1
ATOM 2946 C CA . THR B 1 101 ? -15.398 20.25 7.125 1 98.25 101 THR B CA 1
ATOM 2947 C C . THR B 1 101 ? -16.375 20.375 5.965 1 98.25 101 THR B C 1
ATOM 2949 O O . THR B 1 101 ? -17.594 20.422 6.18 1 98.25 101 THR B O 1
ATOM 2952 N N . GLY B 1 102 ? -15.781 20.484 4.773 1 97.94 102 GLY B N 1
ATOM 2953 C CA . GLY B 1 102 ? -16.594 20.547 3.57 1 97.94 102 GLY B CA 1
ATOM 2954 C C . GLY B 1 102 ? -16.906 21.953 3.131 1 97.94 102 GLY B C 1
ATOM 2955 O O . GLY B 1 102 ? -17.297 22.188 1.984 1 97.94 102 GLY B O 1
ATOM 2956 N N . LEU B 1 103 ? -16.797 22.875 4.035 1 97.5 103 LEU B N 1
ATOM 2957 C CA . LEU B 1 103 ? -17.094 24.266 3.701 1 97.5 103 LEU B CA 1
ATOM 2958 C C . LEU B 1 103 ? -15.969 24.891 2.881 1 97.5 103 LEU B C 1
ATOM 2960 O O . LEU B 1 103 ? -14.812 24.516 3.027 1 97.5 103 LEU B O 1
ATOM 2964 N N . ASN B 1 104 ? -16.375 25.859 2.025 1 97 104 ASN B N 1
ATOM 2965 C CA . ASN B 1 104 ? -15.398 26.625 1.263 1 97 104 ASN B CA 1
ATOM 2966 C C . ASN B 1 104 ? -14.68 27.641 2.141 1 97 104 ASN B C 1
ATOM 2968 O O . ASN B 1 104 ? -15.32 28.406 2.867 1 97 104 ASN B O 1
ATOM 2972 N N . LYS B 1 105 ? -13.422 27.719 2.049 1 94 105 LYS B N 1
ATOM 2973 C CA . LYS B 1 105 ? -12.617 28.562 2.93 1 94 105 LYS B CA 1
ATOM 2974 C C . LYS B 1 105 ? -12.938 30.047 2.713 1 94 105 LYS B C 1
ATOM 2976 O O . LYS B 1 105 ? -13.102 30.797 3.676 1 94 105 LYS B O 1
ATOM 2981 N N . GLN B 1 106 ? -13.047 30.438 1.485 1 93.5 106 GLN B N 1
ATOM 2982 C CA . GLN B 1 106 ? -13.344 31.844 1.192 1 93.5 106 GLN B CA 1
ATOM 2983 C C . GLN B 1 106 ? -14.742 32.219 1.662 1 93.5 106 GLN B C 1
ATOM 2985 O O . GLN B 1 106 ? -14.945 33.281 2.248 1 93.5 106 GLN B O 1
ATOM 2990 N N . GLU B 1 107 ? -15.664 31.359 1.378 1 95.56 107 GLU B N 1
ATOM 2991 C CA . GLU B 1 107 ? -17.016 31.609 1.849 1 95.56 107 GLU B CA 1
ATOM 2992 C C . GLU B 1 107 ? -17.078 31.688 3.371 1 95.56 107 GLU B C 1
ATOM 2994 O O . GLU B 1 107 ? -17.844 32.469 3.936 1 95.56 107 GLU B O 1
ATOM 2999 N N . THR B 1 108 ? -16.344 30.859 3.992 1 96.06 108 THR B N 1
ATOM 3000 C CA . THR B 1 108 ? -16.281 30.859 5.449 1 96.06 108 THR B CA 1
ATOM 3001 C C . THR B 1 108 ? -15.68 32.156 5.965 1 96.06 108 THR B C 1
ATOM 3003 O O . THR B 1 108 ? -16.141 32.719 6.965 1 96.06 108 THR B O 1
ATOM 3006 N N . VAL B 1 109 ? -14.664 32.656 5.305 1 94.19 109 VAL B N 1
ATOM 3007 C CA . VAL B 1 109 ? -14.062 33.938 5.645 1 94.19 109 VAL B CA 1
ATOM 3008 C C . VAL B 1 109 ? -15.102 35.062 5.484 1 94.19 109 VAL B C 1
ATOM 3010 O O . VAL B 1 109 ? -15.211 35.938 6.34 1 94.19 109 VAL B O 1
ATOM 3013 N N . ASP B 1 110 ? -15.852 35 4.418 1 95.88 110 ASP B N 1
ATOM 3014 C CA . ASP B 1 110 ? -16.875 36 4.152 1 95.88 110 ASP B CA 1
ATOM 3015 C C . ASP B 1 110 ? -17.938 36 5.246 1 95.88 110 ASP B C 1
ATOM 3017 O O . ASP B 1 110 ? -18.469 37.062 5.613 1 95.88 110 ASP B O 1
ATOM 3021 N N . LYS B 1 111 ? -18.156 34.875 5.73 1 95.94 111 LYS B N 1
ATOM 3022 C CA . LYS B 1 111 ? -19.234 34.719 6.711 1 95.94 111 LYS B CA 1
ATOM 3023 C C . LYS B 1 111 ? -18.734 35.062 8.117 1 95.94 111 LYS B C 1
ATOM 3025 O O . LYS B 1 111 ? -19.453 35.688 8.898 1 95.94 111 LYS B O 1
ATOM 3030 N N . HIS B 1 112 ? -17.562 34.656 8.492 1 96.25 112 HIS B N 1
ATOM 3031 C CA . HIS B 1 112 ? -17.125 34.719 9.891 1 96.25 112 HIS B CA 1
ATOM 3032 C C . HIS B 1 112 ? -15.992 35.719 10.086 1 96.25 112 HIS B C 1
ATOM 3034 O O . HIS B 1 112 ? -15.633 36.031 11.219 1 96.25 112 HIS B O 1
ATOM 3040 N N . GLY B 1 113 ? -15.445 36.188 8.969 1 95 113 GLY B N 1
ATOM 3041 C CA . GLY B 1 113 ? -14.305 37.094 9.047 1 95 113 GLY B CA 1
ATOM 3042 C C . GLY B 1 113 ? -12.969 36.375 8.969 1 95 113 GLY B C 1
ATOM 3043 O O . GLY B 1 113 ? -12.828 35.281 9.469 1 95 113 GLY B O 1
ATOM 3044 N N . ILE B 1 114 ? -12.008 37.031 8.406 1 92.69 114 ILE B N 1
ATOM 3045 C CA . ILE B 1 114 ? -10.695 36.469 8.141 1 92.69 114 ILE B CA 1
ATOM 3046 C C . ILE B 1 114 ? -9.992 36.125 9.453 1 92.69 114 ILE B C 1
ATOM 3048 O O . ILE B 1 114 ? -9.336 35.094 9.578 1 92.69 114 ILE B O 1
ATOM 3052 N N . ASP B 1 115 ? -10.125 37 10.438 1 93.69 115 ASP B N 1
ATOM 3053 C CA . ASP B 1 115 ? -9.438 36.781 11.711 1 93.69 115 ASP B CA 1
ATOM 3054 C C . ASP B 1 115 ? -9.906 35.5 12.383 1 93.69 115 ASP B C 1
ATOM 3056 O O . ASP B 1 115 ? -9.086 34.688 12.844 1 93.69 115 ASP B O 1
ATOM 3060 N N . GLN B 1 116 ? -11.164 35.281 12.359 1 94.94 116 GLN B N 1
ATOM 3061 C CA . GLN B 1 116 ? -11.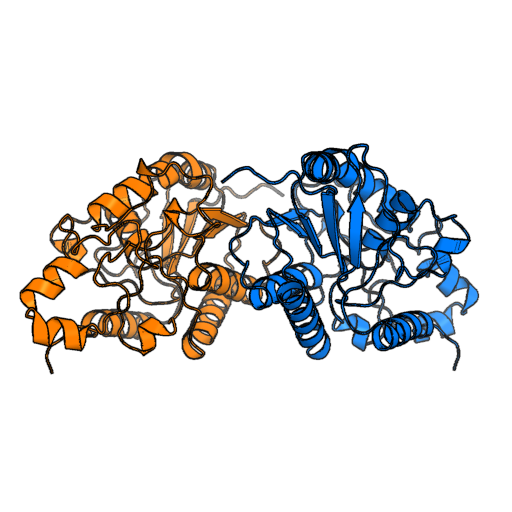742 34.094 12.984 1 94.94 116 GLN B CA 1
ATOM 3062 C C . GLN B 1 116 ? -11.312 32.844 12.25 1 94.94 116 GLN B C 1
ATOM 3064 O O . GLN B 1 116 ? -10.945 31.844 12.883 1 94.94 116 GLN B O 1
ATOM 3069 N N . VAL B 1 117 ? -11.352 32.906 11 1 93.81 117 VAL B N 1
ATOM 3070 C CA . VAL B 1 117 ? -10.984 31.734 10.195 1 93.81 117 VAL B CA 1
ATOM 3071 C C . VAL B 1 117 ? -9.5 31.438 10.383 1 93.81 117 VAL B C 1
ATOM 3073 O O . VAL B 1 117 ? -9.102 30.266 10.469 1 93.81 117 VAL B O 1
ATOM 3076 N N . MET B 1 118 ? -8.727 32.406 10.5 1 90.88 118 MET B N 1
ATOM 3077 C CA . MET B 1 118 ? -7.297 32.219 10.719 1 90.88 118 MET B CA 1
ATOM 3078 C C . MET B 1 118 ? -7.035 31.562 12.07 1 90.88 118 MET B C 1
ATOM 3080 O O . MET B 1 118 ? -6.152 30.719 12.188 1 90.88 118 MET B O 1
ATOM 3084 N N . ILE B 1 119 ? -7.781 31.969 13.008 1 92.75 119 ILE B N 1
ATOM 3085 C CA . ILE B 1 119 ? -7.652 31.359 14.328 1 92.75 119 ILE B CA 1
ATOM 3086 C C . ILE B 1 119 ? -7.992 29.875 14.242 1 92.75 119 ILE 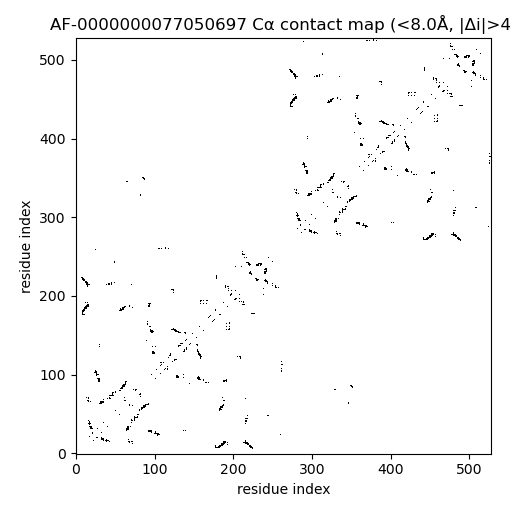B C 1
ATOM 3088 O O . ILE B 1 119 ? -7.254 29.031 14.758 1 92.75 119 ILE B O 1
ATOM 3092 N N . TRP B 1 120 ? -9.062 29.531 13.555 1 93.75 120 TRP B N 1
ATOM 3093 C CA . TRP B 1 120 ? -9.523 28.156 13.43 1 93.75 120 TRP B CA 1
ATOM 3094 C C . TRP B 1 120 ? -8.531 27.312 12.625 1 93.75 120 TRP B C 1
ATOM 3096 O O . TRP B 1 120 ? -8.328 26.141 12.906 1 93.75 120 TRP B O 1
ATOM 3106 N N . ARG B 1 121 ? -7.867 27.906 11.734 1 91 121 ARG B N 1
ATOM 3107 C CA . ARG B 1 121 ? -7.027 27.188 10.789 1 91 121 ARG B CA 1
ATOM 3108 C C . ARG B 1 121 ? -5.59 27.094 11.289 1 91 121 ARG B C 1
ATOM 3110 O O . ARG B 1 121 ? -4.902 26.094 11.039 1 91 121 ARG B O 1
ATOM 3117 N N . ARG B 1 122 ? -5.16 28.156 12.016 1 90.5 122 ARG B N 1
ATOM 3118 C CA . ARG B 1 122 ? -3.713 28.266 12.156 1 90.5 122 ARG B CA 1
ATOM 3119 C C . ARG B 1 122 ? -3.309 28.328 13.625 1 90.5 122 ARG B C 1
ATOM 3121 O O . ARG B 1 122 ? -2.15 28.078 13.969 1 90.5 122 ARG B O 1
ATOM 3128 N N . SER B 1 123 ? -4.289 28.703 14.422 1 91.56 123 SER B N 1
ATOM 3129 C CA . SER B 1 123 ? -3.92 28.797 15.828 1 91.56 123 SER B CA 1
ATOM 3130 C C . SER B 1 123 ? -3.477 27.453 16.375 1 91.56 123 SER B C 1
ATOM 3132 O O . SER B 1 123 ? -3.842 26.406 15.836 1 91.56 123 SER B O 1
ATOM 3134 N N . TYR B 1 124 ? -2.695 27.5 17.453 1 95.94 124 TYR B N 1
ATOM 3135 C CA . TYR B 1 124 ? -2.104 26.297 18.031 1 95.94 124 TYR B CA 1
ATOM 3136 C C . TYR B 1 124 ? -3.141 25.5 18.812 1 95.94 124 TYR B C 1
ATOM 3138 O O . TYR B 1 124 ? -3.254 24.281 18.641 1 95.94 124 TYR B O 1
ATOM 3146 N N . ASP B 1 125 ? -3.924 26.156 19.594 1 96.62 125 ASP B N 1
ATOM 3147 C CA . ASP B 1 125 ? -4.66 25.375 20.594 1 96.62 125 ASP B CA 1
ATOM 3148 C C . ASP B 1 125 ? -6.16 25.641 20.484 1 96.62 125 ASP B C 1
ATOM 3150 O O . ASP B 1 125 ? -6.934 25.172 21.328 1 96.62 125 ASP B O 1
ATOM 3154 N N . ILE B 1 126 ? -6.641 26.422 19.516 1 96.75 126 ILE B N 1
ATOM 3155 C CA . ILE B 1 126 ? -8.062 26.703 19.359 1 96.75 126 ILE B CA 1
ATOM 3156 C C . ILE B 1 126 ? -8.633 25.875 18.219 1 96.75 126 ILE B C 1
ATOM 3158 O O . ILE B 1 126 ? -8.289 26.109 17.047 1 96.75 126 ILE B O 1
ATOM 3162 N N . PRO B 1 127 ? -9.508 25.016 18.5 1 97.88 127 PRO B N 1
ATOM 3163 C CA . PRO B 1 127 ? -10.109 24.219 17.438 1 97.88 127 PRO B CA 1
ATOM 3164 C C . PRO B 1 127 ? -11.305 24.922 16.781 1 97.88 127 PRO B C 1
ATOM 3166 O O . PRO B 1 127 ? -11.883 25.844 17.359 1 97.88 127 PRO B O 1
ATOM 3169 N N . PRO B 1 128 ? -11.648 24.547 15.555 1 98.12 128 PRO B N 1
ATOM 3170 C CA . PRO B 1 128 ? -12.93 24.969 14.992 1 98.12 128 PRO B CA 1
ATOM 3171 C C . PRO B 1 128 ? -14.125 24.344 15.711 1 98.12 128 PRO B C 1
ATOM 3173 O O . PRO B 1 128 ? -13.945 23.516 16.609 1 98.12 128 PRO B O 1
ATOM 3176 N N . PRO B 1 129 ? -15.359 24.859 15.406 1 98.12 129 PRO B N 1
ATOM 3177 C CA . PRO B 1 129 ? -16.531 24.25 16.031 1 98.12 129 PRO B CA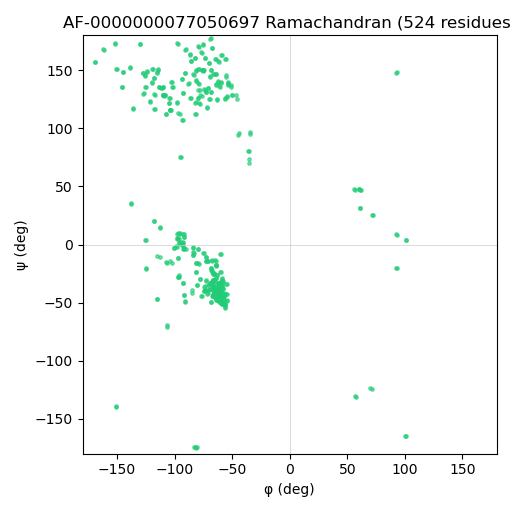 1
ATOM 3178 C C . PRO B 1 129 ? -16.609 22.75 15.773 1 98.12 129 PRO B C 1
ATOM 3180 O O . PRO B 1 129 ? -16.266 22.281 14.695 1 98.12 129 PRO B O 1
ATOM 3183 N N . ALA B 1 130 ? -17.109 22.031 16.75 1 98.5 130 ALA B N 1
ATOM 3184 C CA . ALA B 1 130 ? -17.172 20.562 16.688 1 98.5 130 ALA B CA 1
ATOM 3185 C C . ALA B 1 130 ? -18.344 20.094 15.859 1 98.5 130 ALA B C 1
ATOM 3187 O O . ALA B 1 130 ? -19.375 20.781 15.766 1 98.5 130 ALA B O 1
ATOM 3188 N N . VAL B 1 131 ? -18.219 18.969 15.258 1 98.19 131 VAL B N 1
ATOM 3189 C CA . VAL B 1 131 ? -19.359 18.297 14.648 1 98.19 131 VAL B CA 1
ATOM 3190 C C . VAL B 1 131 ? -20.125 17.516 15.719 1 98.19 131 VAL B C 1
ATOM 3192 O O . VAL B 1 131 ? -19.578 17.203 16.781 1 98.19 131 VAL B O 1
ATOM 3195 N N . THR B 1 132 ? -21.391 17.219 15.367 1 97.38 132 THR B N 1
ATOM 3196 C CA . THR B 1 132 ? -22.156 16.312 16.203 1 97.38 132 THR B CA 1
ATOM 3197 C C . THR B 1 132 ? -21.891 14.859 15.797 1 97.38 132 THR B C 1
ATOM 3199 O O . THR B 1 132 ? -21.359 14.594 14.719 1 97.38 132 THR B O 1
ATOM 3202 N N . THR B 1 133 ? -22.234 13.93 16.641 1 96.25 133 THR B N 1
ATOM 3203 C CA . THR B 1 133 ? -21.891 12.523 16.438 1 96.25 133 THR B CA 1
ATOM 3204 C C . THR B 1 133 ? -22.75 11.922 15.32 1 96.25 133 THR B C 1
ATOM 3206 O O . THR B 1 133 ? -22.438 10.836 14.82 1 96.25 133 THR B O 1
ATOM 3209 N N . ASP B 1 134 ? -23.781 12.578 14.922 1 96.5 134 ASP B N 1
ATOM 3210 C CA . ASP B 1 134 ? -24.609 12.094 13.82 1 96.5 134 ASP B CA 1
ATOM 3211 C C . ASP B 1 134 ? -24.141 12.656 12.484 1 96.5 134 ASP B C 1
ATOM 3213 O O . ASP B 1 134 ? -24.656 12.289 11.43 1 96.5 134 ASP B O 1
ATOM 3217 N N . SER B 1 135 ? -23.156 13.484 12.602 1 96.81 135 SER B N 1
ATOM 3218 C CA . SER B 1 135 ? -22.609 14.078 11.391 1 96.81 135 SER B CA 1
ATOM 3219 C C . SER B 1 135 ? -21.922 13.023 10.516 1 96.81 135 SER B C 1
ATOM 3221 O O . SER B 1 135 ? -21.281 12.117 11.023 1 96.81 135 SER B O 1
ATOM 3223 N N . GLU B 1 136 ? -21.984 13.195 9.18 1 95.94 136 GLU B N 1
ATOM 3224 C CA . GLU B 1 136 ? -21.266 12.328 8.25 1 95.94 136 GLU B CA 1
ATOM 3225 C C . GLU B 1 136 ? -19.766 12.508 8.375 1 95.94 136 GLU B C 1
ATOM 3227 O O . GLU B 1 136 ? -18.984 11.664 7.906 1 95.94 136 GLU B O 1
ATOM 3232 N N . TYR B 1 137 ? -19.359 13.578 9.055 1 97.44 137 TYR B N 1
ATOM 3233 C CA . TYR B 1 137 ? -17.938 13.883 9.18 1 97.44 137 TYR B CA 1
ATOM 3234 C C . TYR B 1 137 ? -17.375 13.383 10.508 1 97.44 137 TYR B C 1
ATOM 3236 O O . TYR B 1 137 ? -16.188 13.547 10.789 1 97.44 137 TYR B O 1
ATOM 3244 N N . TYR B 1 138 ? -18.281 12.805 11.336 1 97.81 138 TYR B N 1
ATOM 3245 C CA . TYR B 1 138 ? -17.812 12.188 12.57 1 97.81 138 TYR B CA 1
ATOM 3246 C C . TYR B 1 138 ? -17.203 10.828 12.305 1 97.81 138 TYR B C 1
ATOM 3248 O O . TYR B 1 138 ? -17.875 9.914 11.82 1 97.81 138 TYR B O 1
ATOM 3256 N N . PRO B 1 139 ? -15.859 10.656 12.695 1 97.94 139 PRO B N 1
ATOM 3257 C CA . PRO B 1 139 ? -15.156 9.414 12.367 1 97.94 139 PRO B CA 1
ATOM 3258 C C . PRO B 1 139 ? -15.82 8.18 12.977 1 97.94 139 PRO B C 1
ATOM 3260 O O . PRO B 1 139 ? -15.664 7.074 12.461 1 97.94 139 PRO B O 1
ATOM 3263 N N . GLY B 1 140 ? -16.547 8.352 14.008 1 96.88 140 GLY B N 1
ATOM 3264 C CA . GLY B 1 140 ? -17.172 7.23 14.68 1 96.88 140 GLY B CA 1
ATOM 3265 C C . GLY B 1 140 ? -18.203 6.52 13.82 1 96.88 140 GLY B C 1
ATOM 3266 O O . GLY B 1 140 ? -18.625 5.41 14.141 1 96.88 140 GLY B O 1
ATOM 3267 N N . ASN B 1 141 ? -18.609 7.125 12.734 1 95.69 141 ASN B N 1
ATOM 3268 C CA . ASN B 1 141 ? -19.594 6.535 11.828 1 95.69 141 ASN B CA 1
ATOM 3269 C C . ASN B 1 141 ? -18.906 5.84 10.648 1 95.69 141 ASN B C 1
ATOM 3271 O O . ASN B 1 141 ? -19.578 5.355 9.742 1 95.69 141 ASN B O 1
ATOM 3275 N N . ASP B 1 142 ? -17.656 5.766 10.648 1 96.69 142 ASP B N 1
ATOM 3276 C CA . ASP B 1 142 ? -16.859 5.148 9.602 1 96.69 142 ASP B CA 1
ATOM 3277 C C . ASP B 1 142 ? -16.219 3.846 10.086 1 96.69 142 ASP B C 1
ATOM 3279 O O . ASP B 1 142 ? -15.523 3.83 11.102 1 96.69 142 ASP B O 1
ATOM 3283 N N . ARG B 1 143 ? -16.375 2.725 9.344 1 95.94 143 ARG B N 1
ATOM 3284 C CA . ARG B 1 143 ? -15.891 1.421 9.773 1 95.94 143 ARG B CA 1
ATOM 3285 C C . ARG B 1 143 ? -14.367 1.419 9.875 1 95.94 143 ARG B C 1
ATOM 3287 O O . ARG B 1 143 ? -13.781 0.571 10.555 1 95.94 143 ARG B O 1
ATOM 3294 N N . ARG B 1 144 ? -13.727 2.338 9.281 1 96.25 144 ARG B N 1
ATOM 3295 C CA . ARG B 1 144 ? -12.273 2.484 9.336 1 96.25 144 ARG B CA 1
ATOM 3296 C C . ARG B 1 144 ? -11.797 2.646 10.773 1 96.25 144 ARG B C 1
ATOM 3298 O O . ARG B 1 144 ? -10.68 2.248 11.117 1 96.25 144 ARG B O 1
ATOM 3305 N N . TYR B 1 145 ? -12.68 3.203 11.5 1 98 145 TYR B N 1
ATOM 3306 C CA . TYR B 1 145 ? -12.266 3.578 12.852 1 98 145 TYR B CA 1
ATOM 3307 C C . TYR B 1 145 ? -13.086 2.83 13.898 1 98 145 TYR B C 1
ATOM 3309 O O . TYR B 1 145 ? -13.18 3.264 15.047 1 98 145 TYR B O 1
ATOM 3317 N N . ALA B 1 146 ? -13.688 1.746 13.531 1 95.38 146 ALA B N 1
ATOM 3318 C CA . ALA B 1 146 ? -14.633 1.017 14.375 1 95.38 146 ALA B CA 1
ATOM 3319 C C . ALA B 1 146 ? -13.938 0.462 15.617 1 95.38 146 ALA B C 1
ATOM 3321 O O . ALA B 1 146 ? -14.562 0.326 16.672 1 95.38 146 ALA B O 1
ATOM 3322 N N . ASP B 1 147 ? -12.641 0.173 15.5 1 95.06 147 ASP B N 1
ATOM 3323 C CA . ASP B 1 147 ? -11.93 -0.468 16.594 1 95.06 147 ASP B CA 1
ATOM 3324 C C . ASP B 1 147 ? -11.273 0.569 17.516 1 95.06 147 ASP B C 1
ATOM 3326 O O . ASP B 1 147 ? -10.594 0.215 18.469 1 95.06 147 ASP B O 1
ATOM 3330 N N . ILE B 1 148 ? -11.445 1.811 17.234 1 97 148 ILE B N 1
ATOM 3331 C CA . ILE B 1 148 ? -10.883 2.885 18.062 1 97 148 ILE B CA 1
ATOM 3332 C C . ILE B 1 148 ? -11.906 3.316 19.109 1 97 148 ILE B C 1
ATOM 3334 O O . ILE B 1 148 ? -13.07 3.561 18.781 1 97 148 ILE B O 1
ATOM 3338 N N . PRO B 1 149 ? -11.492 3.4 20.375 1 96.94 149 PRO B N 1
ATOM 3339 C CA . PRO B 1 149 ? -12.43 3.908 21.375 1 96.94 149 PRO B CA 1
ATOM 3340 C C . PRO B 1 149 ? -13.023 5.262 21 1 96.94 149 PRO B C 1
ATOM 3342 O O . PRO B 1 149 ? -12.297 6.156 20.562 1 96.94 149 PRO B O 1
ATOM 3345 N N . LYS B 1 150 ? -14.305 5.422 21.219 1 95.31 150 LYS B N 1
ATOM 3346 C CA . LYS B 1 150 ? -15.023 6.609 20.781 1 95.31 150 LYS B CA 1
ATOM 3347 C C . LYS B 1 150 ? -14.438 7.875 21.406 1 95.31 150 LYS B C 1
ATOM 3349 O O . LYS B 1 150 ? -14.438 8.938 20.781 1 95.31 150 LYS B O 1
ATOM 3354 N N . ASN B 1 151 ? -13.953 7.715 22.562 1 95.31 151 ASN B N 1
ATOM 3355 C CA . ASN B 1 151 ? -13.414 8.883 23.25 1 95.31 151 ASN B CA 1
ATOM 3356 C C . ASN B 1 151 ? -12.094 9.336 22.641 1 95.31 151 ASN B C 1
ATOM 3358 O O . ASN B 1 151 ? -11.609 10.43 22.953 1 95.31 151 ASN B O 1
ATOM 3362 N N . GLU B 1 152 ? -11.492 8.562 21.766 1 97.06 152 GLU B N 1
ATOM 3363 C CA . GLU B 1 152 ? -10.258 8.93 21.078 1 97.06 152 GLU B CA 1
ATOM 3364 C C . GLU B 1 152 ? -10.547 9.508 19.688 1 97.06 152 GLU B C 1
ATOM 3366 O O . GLU B 1 152 ? -9.656 10.039 19.031 1 97.06 152 GLU B O 1
ATOM 3371 N N . LEU B 1 153 ? -11.758 9.359 19.281 1 97.94 153 LEU B N 1
ATOM 3372 C CA . LEU B 1 153 ? -12.148 9.875 17.969 1 97.94 153 LEU B CA 1
ATOM 3373 C C . LEU B 1 153 ? -12.555 11.344 18.062 1 97.94 153 LEU B C 1
ATOM 3375 O O . LEU B 1 153 ? -13.438 11.695 18.859 1 97.94 153 LEU B O 1
ATOM 3379 N N . PRO B 1 154 ? -11.969 12.156 17.297 1 98.31 154 PRO B N 1
ATOM 3380 C CA . PRO B 1 154 ? -12.211 13.586 17.453 1 98.31 154 PRO B CA 1
ATOM 3381 C C . PRO B 1 154 ? -13.508 14.047 16.781 1 98.31 154 PRO B C 1
ATOM 3383 O O . PRO B 1 154 ? -13.898 13.492 15.75 1 98.31 154 PRO B O 1
ATOM 3386 N N . THR B 1 155 ? -14.102 15.07 17.359 1 98.44 155 THR B N 1
ATOM 3387 C CA . THR B 1 155 ? -15.18 15.812 16.719 1 98.44 155 THR B CA 1
ATOM 3388 C C . THR B 1 155 ? -14.656 17.141 16.156 1 98.44 155 THR B C 1
ATOM 3390 O O . THR B 1 155 ? -15.344 17.797 15.375 1 98.44 155 THR B O 1
ATOM 3393 N N . THR B 1 156 ? -13.555 17.516 16.562 1 98.44 156 THR B N 1
ATOM 3394 C CA . THR B 1 156 ? -12.766 18.656 16.141 1 98.44 156 THR B CA 1
ATOM 3395 C C . THR B 1 156 ? -11.352 18.578 16.719 1 98.44 156 THR B C 1
ATOM 3397 O O . THR B 1 156 ? -11.117 17.891 17.719 1 98.44 156 THR B O 1
ATOM 3400 N N . GLU B 1 157 ? -10.414 19.281 16.047 1 98.62 157 GLU B N 1
ATOM 3401 C CA . GLU B 1 157 ? -9.055 19.312 16.578 1 98.62 157 GLU B CA 1
ATOM 3402 C C . GLU B 1 157 ? -8.391 20.656 16.328 1 98.62 157 GLU B C 1
ATOM 3404 O O . GLU B 1 157 ? -8.734 21.359 15.367 1 98.62 157 GLU B O 1
ATOM 3409 N N . SER B 1 158 ? -7.539 21.031 17.219 1 98.25 158 SER B N 1
ATOM 3410 C CA . SER B 1 158 ? -6.512 22.047 17.031 1 98.25 158 SER B CA 1
ATOM 3411 C C . SER B 1 158 ? -5.164 21.406 16.688 1 98.25 158 SER B C 1
ATOM 3413 O O . SER B 1 158 ? -5.035 20.188 16.672 1 98.25 158 SER B O 1
ATOM 3415 N N . LEU B 1 159 ? -4.18 22.234 16.344 1 98.31 159 LEU B N 1
ATOM 3416 C CA . LEU B 1 159 ? -2.844 21.688 16.156 1 98.31 159 LEU B CA 1
ATOM 3417 C C . LEU B 1 159 ? -2.359 20.984 17.422 1 98.31 159 LEU B C 1
ATOM 3419 O O . LEU B 1 159 ? -1.715 19.938 17.344 1 98.31 159 LEU B O 1
ATOM 3423 N N . LYS B 1 160 ? -2.686 21.547 18.562 1 98.56 160 LYS B N 1
ATOM 3424 C CA . LYS B 1 160 ? -2.301 20.984 19.859 1 98.56 160 LYS B CA 1
ATOM 3425 C C . LYS B 1 160 ? -2.871 19.578 20.031 1 98.56 160 LYS B C 1
ATOM 3427 O O . LYS B 1 160 ? -2.143 18.641 20.375 1 98.56 160 LYS B O 1
ATOM 3432 N N . THR B 1 161 ? -4.148 19.406 19.797 1 98.56 161 THR B N 1
ATOM 3433 C CA . THR B 1 161 ? -4.773 18.109 20.016 1 98.56 161 THR B CA 1
ATOM 3434 C C . THR B 1 161 ? -4.348 17.125 18.938 1 98.56 161 THR B C 1
ATOM 3436 O O . THR B 1 161 ? -4.293 15.914 19.172 1 98.56 161 THR B O 1
ATOM 3439 N N . THR B 1 162 ? -4.078 17.625 17.719 1 98.62 162 THR B N 1
ATOM 3440 C CA . THR B 1 162 ? -3.475 16.781 16.703 1 98.62 162 THR B CA 1
ATOM 3441 C C . THR B 1 162 ? -2.121 16.25 17.156 1 98.62 162 THR B C 1
ATOM 3443 O O . THR B 1 162 ? -1.827 15.062 17 1 98.62 162 THR B O 1
ATOM 3446 N N . ALA B 1 163 ? -1.315 17.109 17.75 1 98.62 163 ALA B N 1
ATOM 3447 C CA . ALA B 1 163 ? -0.015 16.719 18.297 1 98.62 163 ALA B CA 1
ATOM 3448 C C . ALA B 1 163 ? -0.17 15.688 19.406 1 98.62 163 ALA B C 1
ATOM 3450 O O . ALA B 1 163 ? 0.572 14.703 19.469 1 98.62 163 ALA B O 1
ATOM 3451 N N . GLU B 1 164 ? -1.103 15.914 20.25 1 98.56 164 GLU B N 1
ATOM 3452 C CA . GLU B 1 164 ? -1.346 15.016 21.359 1 98.56 164 GLU B CA 1
ATOM 3453 C C . GLU B 1 164 ? -1.721 13.617 20.875 1 98.56 164 GLU B C 1
ATOM 3455 O O . GLU B 1 164 ? -1.382 12.617 21.516 1 98.56 164 GLU B O 1
ATOM 3460 N N . ARG B 1 165 ? -2.42 13.578 19.828 1 98.12 165 ARG B N 1
ATOM 3461 C CA . ARG B 1 165 ? -2.83 12.312 19.234 1 98.12 165 ARG B CA 1
ATOM 3462 C C . ARG B 1 165 ? -1.657 11.625 18.547 1 98.12 165 ARG B C 1
ATOM 3464 O O . ARG B 1 165 ? -1.492 10.406 18.656 1 98.12 165 ARG B O 1
ATOM 3471 N N . PHE B 1 166 ? -0.785 12.328 17.875 1 98.62 166 PHE B N 1
ATOM 3472 C CA . PHE B 1 166 ? 0.234 11.781 16.984 1 98.62 166 PHE B CA 1
ATOM 3473 C C . PHE B 1 166 ? 1.538 11.547 17.75 1 98.62 166 PHE B C 1
ATOM 3475 O O . PHE B 1 166 ? 2.191 10.516 17.562 1 98.62 166 PHE B O 1
ATOM 3482 N N . LEU B 1 167 ? 1.987 12.43 18.594 1 98.75 167 LEU B N 1
ATOM 3483 C CA . LEU B 1 167 ? 3.344 12.453 19.125 1 98.75 167 LEU B CA 1
ATOM 3484 C C . LEU B 1 167 ? 3.617 11.219 19.969 1 98.75 167 LEU B C 1
ATOM 3486 O O . LEU B 1 167 ? 4.73 10.68 19.953 1 98.75 167 LEU B O 1
ATOM 3490 N N . PRO B 1 168 ? 2.631 10.711 20.766 1 98.75 168 PRO B N 1
ATOM 3491 C CA . PRO B 1 168 ? 2.902 9.445 21.453 1 98.75 168 PRO B CA 1
ATOM 3492 C C . PRO B 1 168 ? 3.275 8.32 20.484 1 98.75 168 PRO B C 1
ATOM 3494 O O . PRO B 1 168 ? 4.168 7.52 20.781 1 98.75 168 PRO B O 1
ATOM 3497 N N . TYR B 1 169 ? 2.574 8.242 19.406 1 98.69 169 TYR B N 1
ATOM 3498 C CA . TYR B 1 169 ? 2.889 7.25 18.375 1 98.69 169 TYR B CA 1
ATOM 3499 C C . TYR B 1 169 ? 4.281 7.477 17.812 1 98.69 169 TYR B C 1
ATOM 3501 O O . TYR B 1 169 ? 5.039 6.523 17.609 1 98.69 169 TYR B O 1
ATOM 3509 N N . TRP B 1 170 ? 4.676 8.711 17.547 1 98.75 170 TRP B N 1
ATOM 3510 C CA . TRP B 1 170 ? 6.023 9.07 17.109 1 98.75 170 TRP B CA 1
ATOM 3511 C C . TRP B 1 170 ? 7.062 8.594 18.125 1 98.75 170 TRP B C 1
ATOM 3513 O O . TRP B 1 170 ? 8.016 7.891 17.75 1 98.75 170 TRP B O 1
ATOM 3523 N N . LYS B 1 171 ? 6.855 8.914 19.344 1 98.56 171 LYS B N 1
ATOM 3524 C CA . LYS B 1 171 ? 7.848 8.68 20.391 1 98.56 171 LYS B CA 1
ATOM 3525 C C . LYS B 1 171 ? 7.98 7.191 20.688 1 98.56 171 LYS B C 1
ATOM 3527 O O . LYS B 1 171 ? 9.086 6.703 20.938 1 98.56 171 LYS B O 1
ATOM 3532 N N . GLU B 1 172 ? 6.875 6.473 20.594 1 98.44 172 GLU B N 1
ATOM 3533 C CA . GLU B 1 172 ? 6.863 5.098 21.078 1 98.44 172 GLU B CA 1
ATOM 3534 C C . GLU B 1 172 ? 7.098 4.105 19.938 1 98.44 172 GLU B C 1
ATOM 3536 O O . GLU B 1 172 ? 7.637 3.018 20.156 1 98.44 172 GLU B O 1
ATOM 3541 N N . GLU B 1 173 ? 6.719 4.508 18.797 1 98.38 173 GLU B N 1
ATOM 3542 C CA . GLU B 1 173 ? 6.73 3.535 17.703 1 98.38 173 GLU B CA 1
ATOM 3543 C C . GLU B 1 173 ? 7.734 3.926 16.625 1 98.38 173 GLU B C 1
ATOM 3545 O O . GLU B 1 173 ? 8.539 3.1 16.203 1 98.38 173 GLU B O 1
ATOM 3550 N N . ILE B 1 174 ? 7.766 5.137 16.188 1 98.62 174 ILE B N 1
ATOM 3551 C CA . ILE B 1 174 ? 8.492 5.516 14.984 1 98.62 174 ILE B CA 1
ATOM 3552 C C . ILE B 1 174 ? 9.914 5.938 15.344 1 98.62 174 ILE B C 1
ATOM 3554 O O . ILE B 1 174 ? 10.883 5.402 14.805 1 98.62 174 ILE B O 1
ATOM 3558 N N . PHE B 1 175 ? 10.094 6.785 16.297 1 98.44 175 PHE B N 1
ATOM 3559 C CA . PHE B 1 175 ? 11.383 7.402 16.594 1 98.44 175 PHE B CA 1
ATOM 3560 C C . PHE B 1 175 ? 12.391 6.359 17.062 1 98.44 175 PHE B C 1
ATOM 3562 O O . PHE B 1 175 ? 13.562 6.41 16.688 1 98.44 175 PHE B O 1
ATOM 3569 N N . PRO B 1 176 ? 12.023 5.41 17.938 1 98 176 PRO B N 1
ATOM 3570 C CA . PRO B 1 176 ? 12.992 4.383 18.328 1 98 176 PRO B CA 1
ATOM 3571 C C . PRO B 1 176 ? 13.578 3.65 17.125 1 98 176 PRO B C 1
ATOM 3573 O O . PRO B 1 176 ? 14.75 3.266 17.141 1 98 176 PRO B O 1
ATOM 3576 N N . ARG B 1 177 ? 12.789 3.471 16.094 1 97.94 177 ARG B N 1
ATOM 3577 C CA . ARG B 1 177 ? 13.281 2.824 14.875 1 97.94 177 ARG B CA 1
ATOM 3578 C C . ARG B 1 177 ? 14.25 3.73 14.125 1 97.94 177 ARG B C 1
ATOM 3580 O O . ARG B 1 177 ? 15.258 3.262 13.594 1 97.94 177 ARG B O 1
ATOM 3587 N N . VAL B 1 178 ? 13.953 5 14.094 1 97.31 178 VAL B N 1
ATOM 3588 C CA . VAL B 1 178 ? 14.875 5.961 13.5 1 97.31 178 VAL B CA 1
ATOM 3589 C C . VAL B 1 178 ? 16.203 5.918 14.242 1 97.31 178 VAL B C 1
ATOM 3591 O O . VAL B 1 178 ? 17.266 5.875 13.625 1 97.31 178 VAL B O 1
ATOM 3594 N N . LEU B 1 179 ? 16.172 5.859 15.492 1 95.94 179 LEU B N 1
ATOM 3595 C CA . LEU B 1 179 ? 17.375 5.871 16.328 1 95.94 179 LEU B CA 1
ATOM 3596 C C . LEU B 1 179 ? 18.203 4.613 16.094 1 95.94 179 LEU B C 1
ATOM 3598 O O . LEU B 1 179 ? 19.438 4.645 16.203 1 95.94 179 LEU B O 1
ATOM 3602 N N . LYS B 1 180 ? 17.547 3.561 15.781 1 95.5 180 LYS B N 1
ATOM 3603 C CA . LYS B 1 180 ? 18.219 2.295 15.531 1 95.5 180 LYS B CA 1
ATOM 3604 C C . LYS B 1 180 ? 18.812 2.256 14.125 1 95.5 180 LYS B C 1
ATOM 3606 O O . LYS B 1 180 ? 19.438 1.265 13.734 1 95.5 180 LYS B O 1
ATOM 3611 N N . GLY B 1 181 ? 18.562 3.314 13.367 1 95.25 181 GLY B N 1
ATOM 3612 C CA . GLY B 1 181 ? 19.219 3.436 12.07 1 95.25 181 GLY B CA 1
ATOM 3613 C C . GLY B 1 181 ? 18.328 3.041 10.914 1 95.25 181 GLY B C 1
ATOM 3614 O O . GLY B 1 181 ? 18.766 2.99 9.766 1 95.25 181 GLY B O 1
ATOM 3615 N N . GLU B 1 182 ? 17.047 2.715 11.18 1 96.75 182 GLU B N 1
ATOM 3616 C CA . GLU B 1 182 ? 16.141 2.422 10.078 1 96.75 182 GLU B CA 1
ATOM 3617 C C . GLU B 1 182 ? 15.844 3.674 9.258 1 96.75 182 GLU B C 1
ATOM 3619 O O . GLU B 1 182 ? 15.602 4.746 9.82 1 96.75 182 GLU B O 1
ATOM 3624 N N . ARG B 1 183 ? 15.969 3.531 8.016 1 97.62 183 ARG B N 1
ATOM 3625 C CA . ARG B 1 183 ? 15.609 4.602 7.098 1 97.62 183 ARG B CA 1
ATOM 3626 C C . ARG B 1 183 ? 14.102 4.609 6.832 1 97.62 183 ARG B C 1
ATOM 3628 O O . ARG B 1 183 ? 13.578 3.705 6.18 1 97.62 183 ARG B O 1
ATOM 3635 N N . LEU B 1 184 ? 13.398 5.66 7.309 1 98.75 184 LEU B N 1
ATOM 3636 C CA . LEU B 1 184 ? 11.938 5.66 7.277 1 98.75 184 LEU B CA 1
ATOM 3637 C C . LEU B 1 184 ? 11.414 6.812 6.438 1 98.75 184 LEU B C 1
ATOM 3639 O O . LEU B 1 184 ? 12.062 7.852 6.32 1 98.75 184 LEU B O 1
ATOM 3643 N N . ILE B 1 185 ? 10.258 6.625 5.836 1 98.94 185 ILE B N 1
ATOM 3644 C CA . ILE B 1 185 ? 9.492 7.676 5.172 1 98.94 185 ILE B CA 1
ATOM 3645 C C . ILE B 1 185 ? 8.078 7.727 5.75 1 98.94 185 ILE B C 1
ATOM 3647 O O . ILE B 1 185 ? 7.473 6.688 6.012 1 98.94 185 ILE B O 1
ATOM 3651 N N . ILE B 1 186 ? 7.594 8.945 6.023 1 98.94 186 ILE B N 1
ATOM 3652 C CA . ILE B 1 186 ? 6.23 9.18 6.48 1 98.94 186 ILE B CA 1
ATOM 3653 C C . ILE B 1 186 ? 5.484 10.031 5.453 1 98.94 186 ILE B C 1
ATOM 3655 O O . ILE B 1 186 ? 5.918 11.141 5.129 1 98.94 186 ILE B O 1
ATOM 3659 N N . SER B 1 187 ? 4.465 9.516 4.867 1 98.94 187 SER B N 1
ATOM 3660 C CA . SER B 1 187 ? 3.512 10.312 4.094 1 98.94 187 SER B CA 1
ATOM 3661 C C . SER B 1 187 ? 2.279 10.656 4.926 1 98.94 187 SER B C 1
ATOM 3663 O O . SER B 1 187 ? 1.575 9.758 5.402 1 98.94 187 SER B O 1
ATOM 3665 N N . ALA B 1 188 ? 2.016 11.875 5.07 1 98.88 188 ALA B N 1
ATOM 3666 C CA . ALA B 1 188 ? 0.916 12.305 5.93 1 98.88 188 ALA B CA 1
ATOM 3667 C C . ALA B 1 188 ? 0.321 13.617 5.441 1 98.88 188 ALA B C 1
ATOM 3669 O O . ALA B 1 188 ? 0.033 13.773 4.254 1 98.88 188 ALA B O 1
ATOM 3670 N N . HIS B 1 189 ? 0.004 14.508 6.418 1 98.81 189 HIS B N 1
ATOM 3671 C CA . HIS B 1 189 ? -0.792 15.68 6.086 1 98.81 189 HIS B CA 1
ATOM 3672 C C . HIS B 1 189 ? -0.151 16.953 6.629 1 98.81 189 HIS B C 1
ATOM 3674 O O . HIS B 1 189 ? 0.878 16.891 7.309 1 98.81 189 HIS B O 1
ATOM 3680 N N . GLY B 1 190 ? -0.723 18.062 6.234 1 97.88 190 GLY B N 1
ATOM 3681 C CA . GLY B 1 190 ? -0.167 19.344 6.629 1 97.88 190 GLY B CA 1
ATOM 3682 C C . GLY B 1 190 ? -0.036 19.5 8.133 1 97.88 190 GLY B C 1
ATOM 3683 O O . GLY B 1 190 ? 1.06 19.75 8.641 1 97.88 190 GLY B O 1
ATOM 3684 N N . ASN B 1 191 ? -1.125 19.297 8.812 1 98 191 ASN B N 1
ATOM 3685 C CA . ASN B 1 191 ? -1.11 19.609 10.242 1 98 191 ASN B CA 1
ATOM 3686 C C . ASN B 1 191 ? -0.468 18.484 11.047 1 98 191 ASN B C 1
ATOM 3688 O O . ASN B 1 191 ? 0.176 18.734 12.07 1 98 191 ASN B O 1
ATOM 3692 N N . SER B 1 192 ? -0.638 17.203 10.664 1 98.56 192 SER B N 1
ATOM 3693 C CA . SER B 1 192 ? 0.078 16.156 11.367 1 98.56 192 SER B CA 1
ATOM 3694 C C . SER B 1 192 ? 1.588 16.328 11.25 1 98.56 192 SER B C 1
ATOM 3696 O O . SER B 1 192 ? 2.318 16.172 12.227 1 98.56 192 SER B O 1
ATOM 3698 N N . LEU B 1 193 ? 2.066 16.734 10.094 1 98.81 193 LEU B N 1
ATOM 3699 C CA . LEU B 1 193 ? 3.496 16.938 9.898 1 98.81 193 LEU B CA 1
ATOM 3700 C C . LEU B 1 193 ? 3.953 18.219 10.602 1 98.81 193 LEU B C 1
ATOM 3702 O O . LEU B 1 193 ? 5.074 18.281 11.109 1 98.81 193 LEU B O 1
ATOM 3706 N N . ARG B 1 194 ? 3.098 19.281 10.602 1 98.44 194 ARG B N 1
ATOM 3707 C CA . ARG B 1 194 ? 3.422 20.484 11.367 1 98.44 194 ARG B CA 1
ATOM 3708 C C . ARG B 1 194 ? 3.604 20.156 12.844 1 98.44 194 ARG B C 1
ATOM 3710 O O . ARG B 1 194 ? 4.496 20.688 13.5 1 98.44 194 ARG B O 1
ATOM 3717 N N . ALA B 1 195 ? 2.707 19.312 13.359 1 98.56 195 ALA B N 1
ATOM 3718 C CA . ALA B 1 195 ? 2.844 18.891 14.75 1 98.56 195 ALA B CA 1
ATOM 3719 C C . ALA B 1 195 ? 4.199 18.234 14.992 1 98.56 195 ALA B C 1
ATOM 3721 O O . ALA B 1 195 ? 4.863 18.516 15.992 1 98.56 195 ALA B O 1
ATOM 3722 N N . LEU B 1 196 ? 4.609 17.391 14.094 1 98.81 196 LEU B N 1
ATOM 3723 C CA . LEU B 1 196 ? 5.867 16.672 14.25 1 98.81 196 LEU B CA 1
ATOM 3724 C C . LEU B 1 196 ? 7.055 17.625 14.148 1 98.81 196 LEU B C 1
ATOM 3726 O O . LEU B 1 196 ? 7.945 17.609 15 1 98.81 196 LEU B O 1
ATOM 3730 N N . VAL B 1 197 ? 7.098 18.469 13.102 1 98.62 197 VAL B N 1
ATOM 3731 C CA . VAL B 1 197 ? 8.258 19.312 12.891 1 98.62 197 VAL B CA 1
ATOM 3732 C C . VAL B 1 197 ? 8.328 20.375 13.984 1 98.62 197 VAL B C 1
ATOM 3734 O O . VAL B 1 197 ? 9.414 20.828 14.367 1 98.62 197 VAL B O 1
ATOM 3737 N N . MET B 1 198 ? 7.105 20.828 14.461 1 98.62 198 MET B N 1
ATOM 3738 C CA . MET B 1 198 ? 7.102 21.734 15.617 1 98.62 198 MET B CA 1
ATOM 3739 C C . MET B 1 198 ? 7.867 21.109 16.781 1 98.62 198 MET B C 1
ATOM 3741 O O . MET B 1 198 ? 8.688 21.781 17.422 1 98.62 198 MET B O 1
ATOM 3745 N N . TYR B 1 199 ? 7.574 19.875 17.078 1 98.44 199 TYR B N 1
ATOM 3746 C CA . TYR B 1 199 ? 8.234 19.125 18.141 1 98.44 199 TYR B CA 1
ATOM 3747 C C . TYR B 1 199 ? 9.711 18.938 17.844 1 98.44 199 TYR B C 1
ATOM 3749 O O . TYR B 1 199 ? 10.562 19.234 18.688 1 98.44 199 TYR B O 1
ATOM 3757 N N . LEU B 1 200 ? 10.102 18.516 16.625 1 98.25 200 LEU B N 1
ATOM 3758 C CA . LEU B 1 200 ? 11.469 18.203 16.234 1 98.25 200 LEU B CA 1
ATOM 3759 C C . LEU B 1 200 ? 12.344 19.453 16.25 1 98.25 200 LEU B C 1
ATOM 3761 O O . LEU B 1 200 ? 13.469 19.422 16.75 1 98.25 200 LEU B O 1
ATOM 3765 N N . ASP B 1 201 ? 11.812 20.484 15.703 1 98.31 201 ASP B N 1
ATOM 3766 C CA . ASP B 1 201 ? 12.586 21.703 15.508 1 98.31 201 ASP B CA 1
ATOM 3767 C C . ASP B 1 201 ? 12.344 22.703 16.641 1 98.31 201 ASP B C 1
ATOM 3769 O O . ASP B 1 201 ? 12.82 23.844 16.578 1 98.31 201 ASP B O 1
ATOM 3773 N N . GLN B 1 202 ? 11.523 22.328 17.625 1 97.44 202 GLN B N 1
ATOM 3774 C CA . GLN B 1 202 ? 11.242 23.172 18.781 1 97.44 202 GLN B CA 1
ATOM 3775 C C . GLN B 1 202 ? 10.711 24.531 18.359 1 97.44 202 GLN B C 1
ATOM 3777 O O . GLN B 1 202 ? 11.219 25.562 18.812 1 97.44 202 GLN B O 1
ATOM 3782 N N . ILE B 1 203 ? 9.812 24.5 17.516 1 98 203 ILE B N 1
ATOM 3783 C CA . ILE B 1 203 ? 9.195 25.719 17 1 98 203 ILE B CA 1
ATOM 3784 C C . ILE B 1 203 ? 8.172 26.25 18.016 1 98 203 ILE B C 1
ATOM 3786 O O . ILE B 1 203 ? 7.391 25.469 18.562 1 98 203 ILE B O 1
ATOM 3790 N N . SER B 1 204 ? 8.109 27.547 18.25 1 97.56 204 SER B N 1
ATOM 3791 C CA . SER B 1 204 ? 7.195 28.141 19.219 1 97.56 204 SER B CA 1
ATOM 3792 C C . SER B 1 204 ? 5.758 28.125 18.703 1 97.56 204 SER B C 1
ATOM 3794 O O . SER B 1 204 ? 5.52 28 17.5 1 97.56 204 SER B O 1
ATOM 3796 N N . GLU B 1 205 ? 4.812 28.266 19.641 1 95.94 205 GLU B N 1
ATOM 3797 C CA . GLU B 1 205 ? 3.398 28.344 19.297 1 95.94 205 GLU B CA 1
ATOM 3798 C C . GLU B 1 205 ? 3.115 29.516 18.375 1 95.94 205 GLU B C 1
ATOM 3800 O O . GLU B 1 205 ? 2.256 29.422 17.484 1 95.94 205 GLU B O 1
ATOM 3805 N N . LYS B 1 206 ? 3.811 30.562 18.578 1 94.31 206 LYS B N 1
ATOM 3806 C CA . LYS B 1 206 ? 3.639 31.75 17.75 1 94.31 206 LYS B CA 1
ATOM 3807 C C . LYS B 1 206 ? 4.184 31.531 16.344 1 94.31 206 LYS B C 1
ATOM 3809 O O . LYS B 1 206 ? 3.502 31.812 15.359 1 94.31 206 LYS B O 1
ATOM 3814 N N . ASP B 1 207 ? 5.324 30.906 16.188 1 95.62 207 ASP B N 1
ATOM 3815 C CA . ASP B 1 207 ? 6.008 30.766 14.906 1 95.62 207 ASP B CA 1
ATOM 3816 C C . ASP B 1 207 ? 5.367 29.672 14.062 1 95.62 207 ASP B C 1
ATOM 3818 O O . ASP B 1 207 ? 5.387 29.734 12.836 1 95.62 207 ASP B O 1
ATOM 3822 N N . ILE B 1 208 ? 4.801 28.672 14.703 1 96.5 208 ILE B N 1
ATOM 3823 C CA . ILE B 1 208 ? 4.258 27.531 13.984 1 96.5 208 ILE B CA 1
ATOM 3824 C C . ILE B 1 208 ? 3.072 27.969 13.133 1 96.5 208 ILE B C 1
ATOM 3826 O O . ILE B 1 208 ? 2.758 27.344 12.117 1 96.5 208 ILE B O 1
ATOM 3830 N N . THR B 1 209 ? 2.373 29.078 13.508 1 92.25 209 THR B N 1
ATOM 3831 C CA . THR B 1 209 ? 1.193 29.562 12.797 1 92.25 209 THR B CA 1
ATOM 3832 C C . THR B 1 209 ? 1.547 29.969 11.367 1 92.25 209 THR B C 1
ATOM 3834 O O . THR B 1 209 ? 0.707 29.891 10.469 1 92.25 209 THR B O 1
ATOM 3837 N N . GLY B 1 210 ? 2.791 30.328 11.188 1 91.81 210 GLY B N 1
ATOM 3838 C CA . GLY B 1 210 ? 3.209 30.797 9.875 1 91.81 210 GLY B CA 1
ATOM 3839 C C . GLY B 1 210 ? 3.926 29.75 9.062 1 91.81 210 GLY B C 1
ATOM 3840 O O . GLY B 1 210 ? 4.289 29.984 7.906 1 91.81 210 GLY B O 1
ATOM 3841 N N . LEU B 1 211 ? 4.16 28.578 9.617 1 95.38 211 LEU B N 1
ATOM 3842 C CA . LEU B 1 211 ? 4.898 27.531 8.914 1 95.38 211 LEU B CA 1
ATOM 3843 C C . LEU B 1 211 ? 3.998 26.797 7.918 1 95.38 211 LEU B C 1
ATOM 3845 O O . LEU B 1 211 ? 2.904 26.359 8.273 1 95.38 211 LEU B O 1
ATOM 3849 N N . ASN B 1 212 ? 4.398 26.719 6.672 1 94.81 212 ASN B N 1
ATOM 3850 C CA . ASN B 1 212 ? 3.682 26.016 5.605 1 94.81 212 ASN B CA 1
ATOM 3851 C C . ASN B 1 212 ? 4.504 24.859 5.043 1 94.81 212 ASN B C 1
ATOM 3853 O O . ASN B 1 212 ? 5.68 25.031 4.715 1 94.81 212 ASN B O 1
ATOM 3857 N N . ILE B 1 213 ? 3.914 23.719 4.98 1 96.88 213 ILE B N 1
ATOM 3858 C CA . ILE B 1 213 ? 4.531 22.547 4.379 1 96.88 213 ILE B CA 1
ATOM 3859 C C . ILE B 1 213 ? 3.93 22.281 3.002 1 96.88 213 ILE B C 1
ATOM 3861 O O . ILE B 1 213 ? 2.732 22.016 2.881 1 96.88 213 ILE B O 1
ATOM 3865 N N . PRO B 1 214 ? 4.715 22.391 1.988 1 97.25 214 PRO B N 1
ATOM 3866 C CA . PRO B 1 214 ? 4.172 22.234 0.637 1 97.25 214 PRO B CA 1
ATOM 3867 C C . PRO B 1 214 ? 3.77 20.797 0.329 1 97.25 214 PRO B C 1
ATOM 3869 O O . PRO B 1 214 ? 4.301 19.859 0.932 1 97.25 214 PRO B O 1
ATOM 3872 N N . THR B 1 215 ? 2.865 20.625 -0.606 1 97.62 215 THR B N 1
ATOM 3873 C CA . THR B 1 215 ? 2.35 19.312 -0.986 1 97.62 215 THR B CA 1
ATOM 3874 C C . THR B 1 215 ? 3.395 18.516 -1.772 1 97.62 215 THR B C 1
ATOM 3876 O O . THR B 1 215 ? 4.047 19.062 -2.664 1 97.62 215 THR B O 1
ATOM 3879 N N . ALA B 1 216 ? 3.594 17.297 -1.377 1 98.06 216 ALA B N 1
ATOM 3880 C CA . ALA B 1 216 ? 4.324 16.25 -2.072 1 98.06 216 ALA B CA 1
ATOM 3881 C C . ALA B 1 216 ? 5.781 16.641 -2.299 1 98.06 216 ALA B C 1
ATOM 3883 O O . ALA B 1 216 ? 6.363 16.328 -3.34 1 98.06 216 ALA B O 1
ATOM 3884 N N . CYS B 1 217 ? 6.336 17.406 -1.425 1 98.31 217 CYS B N 1
ATOM 3885 C CA . CYS B 1 217 ? 7.758 17.734 -1.421 1 98.31 217 CYS B CA 1
ATOM 3886 C C . CYS B 1 217 ? 8.477 17.016 -0.28 1 98.31 217 CYS B C 1
ATOM 3888 O O . CYS B 1 217 ? 8.273 17.344 0.89 1 98.31 217 CYS B O 1
ATOM 3890 N N . PRO B 1 218 ? 9.336 16.078 -0.668 1 98.88 218 PRO B N 1
ATOM 3891 C CA . PRO B 1 218 ? 10.008 15.328 0.397 1 98.88 218 PRO B CA 1
ATOM 3892 C C . PRO B 1 218 ? 10.898 16.203 1.268 1 98.88 218 PRO B C 1
ATOM 3894 O O . PRO B 1 218 ? 11.758 16.938 0.749 1 98.88 218 PRO B O 1
ATOM 3897 N N . LEU B 1 219 ? 10.695 16.203 2.531 1 98.81 219 LEU B N 1
ATOM 3898 C CA . LEU B 1 219 ? 11.477 16.891 3.557 1 98.81 219 LEU B CA 1
ATOM 3899 C C . LEU B 1 219 ? 12.359 15.906 4.32 1 98.81 219 LEU B C 1
ATOM 3901 O O . LEU B 1 219 ? 11.852 14.961 4.93 1 98.81 219 LEU B O 1
ATOM 3905 N N . VAL B 1 220 ? 13.672 16.109 4.324 1 98.69 220 VAL B N 1
ATOM 3906 C CA . VAL B 1 220 ? 14.625 15.148 4.852 1 98.69 220 VAL B CA 1
ATOM 3907 C C . VAL B 1 220 ? 15.211 15.664 6.168 1 98.69 220 VAL B C 1
ATOM 3909 O O . VAL B 1 220 ? 15.672 16.797 6.242 1 98.69 220 VAL B O 1
ATOM 3912 N N . TYR B 1 221 ? 15.172 14.859 7.199 1 98.62 221 TYR B N 1
ATOM 3913 C CA . TYR B 1 221 ? 15.828 15.117 8.477 1 98.62 221 TYR B CA 1
ATOM 3914 C C . TYR B 1 221 ? 16.953 14.117 8.727 1 98.62 221 TYR B C 1
ATOM 3916 O O . TYR B 1 221 ? 16.781 12.922 8.492 1 98.62 221 TYR B O 1
ATOM 3924 N N . ASP B 1 222 ? 18.047 14.578 9.172 1 97.5 222 ASP B N 1
ATOM 3925 C CA . ASP B 1 222 ? 19.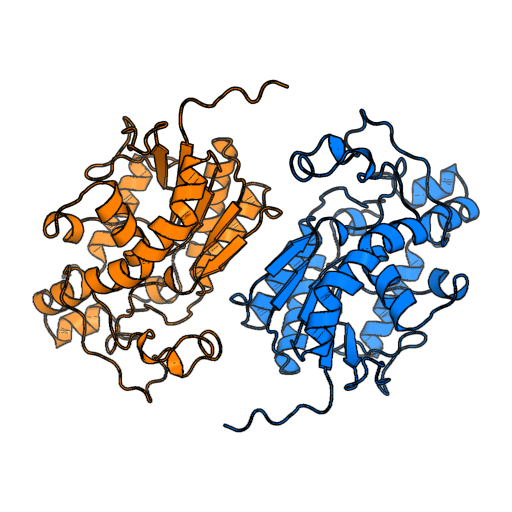156 13.742 9.633 1 97.5 222 ASP B CA 1
ATOM 3926 C C . ASP B 1 222 ? 19.344 13.867 11.141 1 97.5 222 ASP B C 1
ATOM 3928 O O . ASP B 1 222 ? 19.25 14.961 11.695 1 97.5 222 ASP B O 1
ATOM 3932 N N . PHE B 1 223 ? 19.516 12.742 11.742 1 97.56 223 PHE B N 1
ATOM 3933 C CA . PHE B 1 223 ? 19.719 12.68 13.188 1 97.56 223 PHE B CA 1
ATOM 3934 C C . PHE B 1 223 ? 21.078 12.102 13.523 1 97.56 223 PHE B C 1
ATOM 3936 O O . PHE B 1 223 ? 21.531 11.148 12.875 1 97.56 223 PHE B O 1
ATOM 3943 N N . ASP B 1 224 ? 21.734 12.578 14.547 1 95.19 224 ASP B N 1
ATOM 3944 C CA . ASP B 1 224 ? 22.953 11.953 15.039 1 95.19 224 ASP B CA 1
ATOM 3945 C C . ASP B 1 224 ? 22.641 10.758 15.938 1 95.19 224 ASP B C 1
ATOM 3947 O O . ASP B 1 224 ? 21.484 10.367 16.078 1 95.19 224 ASP B O 1
ATOM 3951 N N . GLU B 1 225 ? 23.609 10.172 16.516 1 91.38 225 GLU B N 1
ATOM 3952 C CA . GLU B 1 225 ? 23.469 8.93 17.281 1 91.38 225 GLU B CA 1
ATOM 3953 C C . GLU B 1 225 ? 22.625 9.141 18.531 1 91.38 225 GLU B C 1
ATOM 3955 O O . GLU B 1 225 ? 22.031 8.195 19.062 1 91.38 225 GLU B O 1
ATOM 3960 N N . LYS B 1 226 ? 22.625 10.406 18.969 1 91.75 226 LYS B N 1
ATOM 3961 C CA . LYS B 1 226 ? 21.875 10.727 20.188 1 91.75 226 LYS B CA 1
ATOM 3962 C C . LYS B 1 226 ? 20.453 11.156 19.859 1 91.75 226 LYS B C 1
ATOM 3964 O O . LYS B 1 226 ? 19.656 11.422 20.766 1 91.75 226 LYS B O 1
ATOM 3969 N N . GLY B 1 227 ? 20.141 11.258 18.609 1 94.19 227 GLY B N 1
ATOM 3970 C CA . GLY B 1 227 ? 18.781 11.609 18.219 1 94.19 227 GLY B CA 1
ATOM 3971 C C . GLY B 1 227 ? 18.578 13.094 18 1 94.19 227 GLY B C 1
ATOM 3972 O O . GLY B 1 227 ? 17.453 13.562 17.844 1 94.19 227 GLY B O 1
ATOM 3973 N N . ASN B 1 228 ? 19.641 13.797 18.031 1 95.69 228 ASN B N 1
ATOM 3974 C CA . ASN B 1 228 ? 19.547 15.227 17.734 1 95.69 228 ASN B CA 1
ATOM 3975 C C . ASN B 1 228 ? 19.562 15.492 16.234 1 95.69 228 ASN B C 1
ATOM 3977 O O . ASN B 1 228 ? 20.281 14.828 15.492 1 95.69 228 ASN B O 1
ATOM 3981 N N . ILE B 1 229 ? 18.844 16.484 15.852 1 97.56 229 ILE B N 1
ATOM 3982 C CA . ILE B 1 229 ? 18.797 16.844 14.438 1 97.56 229 ILE B CA 1
ATOM 3983 C C . ILE B 1 229 ? 20.125 17.453 14.016 1 97.56 229 ILE B C 1
ATOM 3985 O O . ILE B 1 229 ? 20.719 18.25 14.75 1 97.56 229 ILE B O 1
ATOM 3989 N N . ILE B 1 230 ? 20.609 17.031 12.906 1 97.44 230 ILE B N 1
ATOM 3990 C CA . ILE B 1 230 ? 21.734 17.672 12.227 1 97.44 230 ILE B CA 1
ATOM 3991 C C . ILE B 1 230 ? 21.203 18.672 11.211 1 97.44 230 ILE B C 1
ATOM 3993 O O . ILE B 1 230 ? 20.672 18.297 10.164 1 97.44 230 ILE B O 1
ATOM 3997 N N . PRO B 1 231 ? 21.375 19.938 11.578 1 97.31 231 PRO B N 1
ATOM 3998 C CA . PRO B 1 231 ? 20.828 20.938 10.656 1 97.31 231 PRO B CA 1
ATOM 3999 C C . PRO B 1 231 ? 21.453 20.875 9.266 1 97.31 231 PRO B C 1
ATOM 4001 O O . PRO B 1 231 ? 22.672 20.656 9.148 1 97.31 231 PRO B O 1
ATOM 4004 N N . HIS B 1 232 ? 20.656 20.953 8.281 1 96.38 232 HIS B N 1
ATOM 4005 C CA . HIS B 1 232 ? 21.156 20.969 6.91 1 96.38 232 HIS B CA 1
ATOM 4006 C C . HIS B 1 232 ? 21.391 22.406 6.438 1 96.38 232 HIS B C 1
ATOM 4008 O O . HIS B 1 232 ? 20.609 23.312 6.75 1 96.38 232 HIS B O 1
ATOM 4014 N N . PRO B 1 233 ? 22.375 22.656 5.586 1 95.31 233 PRO B N 1
ATOM 4015 C CA . PRO B 1 233 ? 22.672 24.016 5.129 1 95.31 233 PRO B CA 1
ATOM 4016 C C . PRO B 1 233 ? 21.562 24.609 4.273 1 95.31 233 PRO B C 1
ATOM 4018 O O . PRO B 1 233 ? 21.375 25.828 4.246 1 95.31 233 PRO B O 1
ATOM 4021 N N . ASP B 1 234 ? 20.75 23.797 3.627 1 94.81 234 ASP B N 1
ATOM 4022 C CA . ASP B 1 234 ? 19.688 24.281 2.748 1 94.81 234 ASP B CA 1
ATOM 4023 C C . ASP B 1 234 ? 18.344 24.312 3.473 1 94.81 234 ASP B C 1
ATOM 4025 O O . ASP B 1 234 ? 17.312 24.5 2.848 1 94.81 234 ASP B O 1
ATOM 4029 N N . ALA B 1 235 ? 18.422 24.094 4.766 1 96.62 235 ALA B N 1
ATOM 4030 C CA . ALA B 1 235 ? 17.188 24.141 5.539 1 96.62 235 ALA B CA 1
ATOM 4031 C C . ALA B 1 235 ? 16.516 25.5 5.426 1 96.62 235 ALA B C 1
ATOM 4033 O O . ALA B 1 235 ? 17.188 26.531 5.418 1 96.62 235 ALA B O 1
ATOM 4034 N N . ILE B 1 236 ? 15.203 25.484 5.316 1 95.31 236 ILE B N 1
ATOM 4035 C CA . ILE B 1 236 ? 14.414 26.719 5.336 1 95.31 236 ILE B CA 1
ATOM 4036 C C . ILE B 1 236 ? 13.875 26.953 6.742 1 95.31 236 ILE B C 1
ATOM 4038 O O . ILE B 1 236 ? 13 26.234 7.211 1 95.31 236 ILE B O 1
ATOM 4042 N N . ALA B 1 237 ? 14.367 28 7.375 1 94.06 237 ALA B N 1
ATOM 4043 C CA . ALA B 1 237 ? 13.961 28.312 8.742 1 94.06 237 ALA B CA 1
ATOM 4044 C C . ALA B 1 237 ? 12.445 28.406 8.859 1 94.06 237 ALA B C 1
ATOM 4046 O O . ALA B 1 237 ? 11.773 28.891 7.945 1 94.06 237 ALA B O 1
ATOM 4047 N N . PRO B 1 238 ? 11.852 27.859 9.961 1 97.06 238 PRO B N 1
ATOM 4048 C CA . PRO B 1 238 ? 12.492 27.406 11.195 1 97.06 238 PRO B CA 1
ATOM 4049 C C . PRO B 1 238 ? 12.852 25.922 11.156 1 97.06 238 PRO B C 1
ATOM 4051 O O . PRO B 1 238 ? 13.234 25.344 12.18 1 97.06 238 PRO B O 1
ATOM 4054 N N . LEU B 1 239 ? 12.727 25.344 10.047 1 98 239 LEU B N 1
ATOM 4055 C CA . LEU B 1 239 ? 13.055 23.922 9.93 1 98 239 LEU B CA 1
ATOM 4056 C C . LEU B 1 239 ? 14.57 23.719 9.906 1 98 239 LEU B C 1
ATOM 4058 O O . LEU B 1 239 ? 15.305 24.594 9.453 1 98 239 LEU B O 1
ATOM 4062 N N . ARG B 1 240 ? 14.977 22.625 10.391 1 98.12 240 ARG B N 1
ATOM 4063 C CA . ARG B 1 240 ? 16.391 22.25 10.328 1 98.12 240 ARG B CA 1
ATOM 4064 C C . ARG B 1 240 ? 16.609 21.156 9.305 1 98.12 240 ARG B C 1
ATOM 4066 O O . ARG B 1 240 ? 17.75 20.906 8.898 1 98.12 240 ARG B O 1
ATOM 4073 N N . GLY B 1 241 ? 15.555 20.469 8.852 1 97.62 241 GLY B N 1
ATOM 4074 C CA . GLY B 1 241 ? 15.617 19.578 7.699 1 97.62 241 GLY B CA 1
ATOM 4075 C C . GLY B 1 241 ? 15.57 20.312 6.375 1 97.62 241 GLY B C 1
ATOM 4076 O O . GLY B 1 241 ? 15.305 21.516 6.336 1 97.62 241 GLY B O 1
ATOM 4077 N N . HIS B 1 242 ? 15.828 19.594 5.289 1 97.81 242 HIS B N 1
ATOM 4078 C CA . HIS B 1 242 ? 15.828 20.25 3.984 1 97.81 242 HIS B CA 1
ATOM 4079 C C . HIS B 1 242 ? 14.914 19.516 3.006 1 97.81 242 HIS B C 1
ATOM 4081 O O . HIS B 1 242 ? 14.773 18.297 3.066 1 97.81 242 HIS B O 1
ATOM 4087 N N . TYR B 1 243 ? 14.328 20.281 2.129 1 98.44 243 TYR B N 1
ATOM 4088 C CA . TYR B 1 243 ? 13.508 19.734 1.058 1 98.44 243 TYR B CA 1
ATOM 4089 C C . TYR B 1 243 ? 14.375 19.25 -0.097 1 98.44 243 TYR B C 1
ATOM 4091 O O . TYR B 1 243 ? 15.375 19.891 -0.442 1 98.44 243 TYR B O 1
ATOM 4099 N N . LEU B 1 244 ? 13.969 18.109 -0.662 1 98.12 244 LEU B N 1
ATOM 4100 C CA . LEU B 1 244 ? 14.602 17.656 -1.897 1 98.12 244 LEU B CA 1
ATOM 4101 C C . LEU B 1 244 ? 14.125 18.484 -3.086 1 98.12 244 LEU B C 1
ATOM 4103 O O . LEU B 1 244 ? 12.969 18.922 -3.119 1 98.12 244 LEU B O 1
ATOM 4107 N N . GLY B 1 245 ? 15 18.625 -4.098 1 95.81 245 GLY B N 1
ATOM 4108 C CA . GLY B 1 245 ? 14.617 19.281 -5.336 1 95.81 245 GLY B CA 1
ATOM 4109 C C . GLY B 1 245 ? 15.078 20.719 -5.418 1 95.81 245 GLY B C 1
ATOM 4110 O O . GLY B 1 245 ? 15.969 21.141 -4.672 1 95.81 245 GLY B O 1
ATOM 4111 N N . ASP B 1 246 ? 14.508 21.484 -6.359 1 94.88 246 ASP B N 1
ATOM 4112 C CA . ASP B 1 246 ? 14.852 22.891 -6.609 1 94.88 246 ASP B CA 1
ATOM 4113 C C . ASP B 1 246 ? 14.336 23.781 -5.488 1 94.88 246 ASP B C 1
ATOM 4115 O O . ASP B 1 246 ? 13.133 23.953 -5.332 1 94.88 246 ASP B O 1
ATOM 4119 N N . GLN B 1 247 ? 15.266 24.422 -4.824 1 93.12 247 GLN B N 1
ATOM 4120 C CA . GLN B 1 247 ? 14.93 25.188 -3.627 1 93.12 247 GLN B CA 1
ATOM 4121 C C . GLN B 1 247 ? 14.086 26.422 -3.975 1 93.12 247 GLN B C 1
ATOM 4123 O O . GLN B 1 247 ? 13.227 26.828 -3.193 1 93.12 247 GLN B O 1
ATOM 4128 N N . ALA B 1 248 ? 14.312 26.953 -5.082 1 92.94 248 ALA B N 1
ATOM 4129 C CA . ALA B 1 248 ? 13.5 28.094 -5.508 1 92.94 248 ALA B CA 1
ATOM 4130 C C . ALA B 1 248 ? 12.055 27.656 -5.75 1 92.94 248 ALA B C 1
ATOM 4132 O O . ALA B 1 248 ? 11.117 28.359 -5.348 1 92.94 248 ALA B O 1
ATOM 4133 N N . ALA B 1 249 ? 11.914 26.547 -6.391 1 92.81 249 ALA B N 1
ATOM 4134 C CA . ALA B 1 249 ? 10.578 26.016 -6.645 1 92.81 249 ALA B CA 1
ATOM 4135 C C . ALA B 1 249 ? 9.875 25.672 -5.336 1 92.81 249 ALA B C 1
ATOM 4137 O O . ALA B 1 249 ? 8.664 25.875 -5.199 1 92.81 249 ALA B O 1
ATOM 4138 N N . ILE B 1 250 ? 10.641 25.156 -4.422 1 94.44 250 ILE B N 1
ATOM 4139 C CA . ILE B 1 250 ? 10.102 24.781 -3.117 1 94.44 250 ILE B CA 1
ATOM 4140 C C . ILE B 1 250 ? 9.578 26.016 -2.4 1 94.44 250 ILE B C 1
ATOM 4142 O O . ILE B 1 250 ? 8.469 26.016 -1.871 1 94.44 250 ILE B O 1
ATOM 4146 N N . ARG B 1 251 ? 10.312 27.094 -2.379 1 92.38 251 ARG B N 1
ATOM 4147 C CA . ARG B 1 251 ? 9.906 28.344 -1.733 1 92.38 251 ARG B CA 1
ATOM 4148 C C . ARG B 1 251 ? 8.633 28.891 -2.357 1 92.38 251 ARG B C 1
ATOM 4150 O O . ARG B 1 251 ? 7.762 29.406 -1.652 1 92.38 251 ARG B O 1
ATOM 4157 N N . ALA B 1 252 ? 8.547 28.75 -3.648 1 91.56 252 ALA B N 1
ATOM 4158 C CA . ALA B 1 252 ? 7.34 29.203 -4.34 1 91.56 252 ALA B CA 1
ATOM 4159 C C . ALA B 1 252 ? 6.121 28.391 -3.895 1 91.56 252 ALA B C 1
ATOM 4161 O O . ALA B 1 252 ? 5.043 28.953 -3.693 1 91.56 252 ALA B O 1
ATOM 4162 N N . LYS B 1 253 ? 6.309 27.125 -3.732 1 91.56 253 LYS B N 1
ATOM 4163 C CA . LYS B 1 253 ? 5.219 26.25 -3.283 1 91.56 253 LYS B CA 1
ATOM 4164 C C . LYS B 1 253 ? 4.805 26.594 -1.854 1 91.56 253 LYS B C 1
ATOM 4166 O O . LYS B 1 253 ? 3.619 26.578 -1.523 1 91.56 253 LYS B O 1
ATOM 4171 N N . ILE B 1 254 ? 5.758 26.875 -1.017 1 91.38 254 ILE B N 1
ATOM 4172 C CA . ILE B 1 254 ? 5.496 27.25 0.367 1 91.38 254 ILE B CA 1
ATOM 4173 C C . ILE B 1 254 ? 4.641 28.516 0.402 1 91.38 254 ILE B C 1
ATOM 4175 O O . ILE B 1 254 ? 3.666 28.594 1.156 1 91.38 254 ILE B O 1
ATOM 4179 N N . ASN B 1 255 ? 4.945 29.438 -0.429 1 86.69 255 ASN B N 1
ATOM 4180 C CA . ASN B 1 255 ? 4.211 30.688 -0.496 1 86.69 255 ASN B CA 1
ATOM 4181 C C . ASN B 1 255 ? 2.779 30.484 -0.984 1 86.69 255 ASN B C 1
ATOM 4183 O O . ASN B 1 255 ? 1.859 31.172 -0.536 1 86.69 255 ASN B O 1
ATOM 4187 N N . LYS B 1 256 ? 2.611 29.578 -1.835 1 83.06 256 LYS B N 1
ATOM 4188 C CA . LYS B 1 256 ? 1.279 29.281 -2.352 1 83.06 256 LYS B CA 1
ATOM 4189 C C . LYS B 1 256 ? 0.366 28.75 -1.246 1 83.06 256 LYS B C 1
ATOM 4191 O O . LYS B 1 256 ? -0.818 29.094 -1.199 1 83.06 256 LYS B O 1
ATOM 4196 N N . VAL B 1 257 ? 0.892 27.953 -0.436 1 82.62 257 VAL B N 1
ATOM 4197 C CA . VAL B 1 257 ? 0.118 27.422 0.681 1 82.62 257 VAL B CA 1
ATOM 4198 C C . VAL B 1 257 ? -0.325 28.562 1.594 1 82.62 257 VAL B C 1
ATOM 4200 O O . VAL B 1 257 ? -1.466 28.578 2.061 1 82.62 257 VAL B O 1
ATOM 4203 N N . ALA B 1 258 ? 0.478 29.562 1.804 1 79.12 258 ALA B N 1
ATOM 4204 C CA . ALA B 1 258 ? 0.208 30.703 2.676 1 79.12 258 ALA B CA 1
ATOM 4205 C C . ALA B 1 258 ? -0.92 31.578 2.117 1 79.12 258 ALA B C 1
ATOM 4207 O O . ALA B 1 258 ? -1.677 32.188 2.875 1 79.12 258 ALA B O 1
ATOM 4208 N N . ASN B 1 259 ? -1.165 31.5 0.845 1 75.88 259 ASN B N 1
ATOM 4209 C CA . ASN B 1 259 ? -2.074 32.438 0.18 1 75.88 259 ASN B CA 1
ATOM 4210 C C . ASN B 1 259 ? -3.471 31.828 0.027 1 75.88 259 ASN B C 1
ATOM 4212 O O . ASN B 1 259 ? -4.344 32.438 -0.601 1 75.88 259 ASN B O 1
ATOM 4216 N N . GLN B 1 260 ? -3.773 30.703 0.521 1 72.25 260 GLN B N 1
ATOM 4217 C CA . GLN B 1 260 ? -5.059 30.031 0.368 1 72.25 260 GLN B CA 1
ATOM 4218 C C . GLN B 1 260 ? -6.168 30.797 1.081 1 72.25 260 GLN B C 1
ATOM 4220 O O . GLN B 1 260 ? -7.344 30.656 0.734 1 72.25 260 GLN B O 1
ATOM 4225 N N . THR B 1 261 ? -5.977 31.5 2.178 1 64.25 261 THR B N 1
ATOM 4226 C CA . THR B 1 261 ? -7.008 32.25 2.887 1 64.25 261 THR B CA 1
ATOM 4227 C C . THR B 1 261 ? -6.754 33.75 2.791 1 64.25 261 THR B C 1
ATOM 4229 O O . THR B 1 261 ? -7.262 34.531 3.605 1 64.25 261 THR B O 1
ATOM 4232 N N . LYS B 1 262 ? -5.91 34.219 1.938 1 59.75 262 LYS B N 1
ATOM 4233 C CA . LYS B 1 262 ? -5.652 35.656 1.875 1 59.75 262 LYS B CA 1
ATOM 4234 C C . LYS B 1 262 ? -6.773 36.375 1.136 1 59.75 262 LYS B C 1
ATOM 4236 O O . LYS B 1 262 ? -7.438 35.812 0.276 1 59.75 262 LYS B O 1
ATOM 4241 N N . LYS B 1 263 ? -7.195 37.5 1.839 1 51.25 263 LYS B N 1
ATOM 4242 C CA . LYS B 1 263 ? -8.148 38.438 1.278 1 51.25 263 LYS B CA 1
ATOM 4243 C C . LYS B 1 263 ? -7.789 38.812 -0.162 1 51.25 263 LYS B C 1
ATOM 4245 O O . LYS B 1 263 ? -6.621 39.031 -0.478 1 51.25 263 LYS B O 1
ATOM 4250 N N . LYS B 1 264 ? -8.75 38.719 -1.166 1 41.28 264 LYS B N 1
ATOM 4251 C CA . LYS B 1 264 ? -8.57 39.406 -2.436 1 41.28 264 LYS B CA 1
ATOM 4252 C C . LYS B 1 264 ? -8.406 40.906 -2.219 1 41.28 264 LYS B C 1
ATOM 4254 O O . LYS B 1 264 ? -9.023 41.469 -1.315 1 41.28 264 LYS B O 1
#

Radius of gyration: 25.01 Å; Cα contacts (8 Å, |Δi|>4): 1104; chains: 2; bounding box: 56×74×57 Å